Protein AF-A0AAV3IBV7-F1 (afdb_monomer)

InterPro domains:
  IPR001826 RHS protein, conserved region [PF03527] (135-170)
  IPR006530 YD repeat [TIGR01643] (139-178)
  IPR022385 Rhs repeat-associated core [TIGR03696] (161-238)
  IPR050708 Type VI secretion system VgrG/RHS [PTHR32305] (13-336)

Radius of gyration: 27.5 Å; Cα contacts (8 Å, |Δi|>4): 804; chains: 1; bounding box: 84×64×63 Å

Secondary structure (DSSP, 8-state):
---EEE-TTS-EEE-SS----EEEEETTEEEEEE-SSEEEEEEEPTTSS-EEEEEEEEHHHHHHT-PPPHHHHHHHHH-----HHHHHHHHHHHHHHHTT---HHHHHHHHHTT--HHHHHTTSPP------EEEEEEE-TTS-EEEEE-TTS-EEEEEEE-TT--EEEEEETT-----B-STT-EE-TTTSSEEETTEEEETTTTEESS--TTGGGG-S-TTBPPS-TTT---TTS---SEE-S-TTSHHHHHHTS---PPSSEEEE--EETTEEE-TTTSTTPEEPHHHHHHHHHHSTT--TT--EEEESTTTT-STT-HHHHHHHHHTS-EEEESS-EEE-TTS-EEEEEEEEEEE--SSSS-EEEEEEEEEEE--EEEE--TT--

Sequence (389 aa):
MWRRERDLTGWMSLSRKPEETWYGWDGDRLTTVQTQQTRIQTVYQPGSFTPLLRIETENGEQAKARHRSLAEVLQEDTGVTLPAELAVMLGRLERELRQGSVSEESQQWLAQCGLTAEQMAAQLEAEYIPERKLHLYHCDHRGLPLALISPEGETAWQGEYDEWGNLLGETSAQHLQQSLRLPGQQYDEESGLYYNRNRYYDPLQGRYITQDPIGLEGGWNLYQYPLNPIEHIDPLGLALDLNYYSPSDPIYKGSLNVREFPTGFTVGGHGSPTSMSDDRIKKGSDLTIKQLASDIRANPKYHEGMPVVLFSCETGKGKNSFAQKLANELDATVIAPDEIIWIWPDGNYAIMGQTARITIGGKDNGVFELVPDEKQPGDFHKFTPTGSK

Organism: NCBI:txid1051347

Mean predicted aligned error: 15.14 Å

Structure (mmCIF, N/CA/C/O backbone):
data_AF-A0AAV3IBV7-F1
#
_entry.id   AF-A0AAV3IBV7-F1
#
loop_
_atom_site.group_PDB
_atom_site.id
_atom_site.type_symbol
_atom_site.label_atom_id
_atom_site.label_alt_id
_atom_site.label_comp_id
_atom_site.label_asym_id
_atom_site.label_entity_id
_atom_site.label_seq_id
_atom_site.pdbx_PDB_ins_code
_atom_site.Cartn_x
_atom_site.Cartn_y
_atom_site.Cartn_z
_atom_site.occupancy
_atom_site.B_iso_or_equiv
_atom_site.auth_seq_id
_atom_site.auth_comp_id
_atom_site.auth_asym_id
_atom_site.auth_atom_id
_atom_site.pdbx_PDB_model_num
ATOM 1 N N . MET A 1 1 ? -11.456 -18.876 8.679 1.00 65.06 1 MET A N 1
ATOM 2 C CA . MET A 1 1 ? -10.239 -19.716 8.703 1.00 65.06 1 MET A CA 1
ATOM 3 C C . MET A 1 1 ? -10.286 -20.621 9.922 1.00 65.06 1 MET A C 1
ATOM 5 O O . MET A 1 1 ? -10.726 -20.163 10.965 1.00 65.06 1 MET A O 1
ATOM 9 N N . TRP A 1 2 ? -9.902 -21.894 9.818 1.00 71.69 2 TRP A N 1
ATOM 10 C CA . TRP A 1 2 ? -9.838 -22.798 10.978 1.00 71.69 2 TRP A CA 1
ATOM 11 C C . TRP A 1 2 ? -8.380 -22.908 11.429 1.00 71.69 2 TRP A C 1
ATOM 13 O O . TRP A 1 2 ? -7.553 -23.440 10.690 1.00 71.69 2 TRP A O 1
ATOM 23 N N . ARG A 1 3 ? -8.045 -22.377 12.609 1.00 69.00 3 ARG A N 1
ATOM 24 C CA . ARG A 1 3 ? -6.655 -22.302 13.080 1.00 69.00 3 ARG A CA 1
ATOM 25 C C . ARG A 1 3 ? -6.173 -23.672 13.548 1.00 69.00 3 ARG A C 1
ATOM 27 O O . ARG A 1 3 ? -6.948 -24.427 14.124 1.00 69.00 3 ARG A O 1
ATOM 34 N N . ARG A 1 4 ? -4.901 -24.016 13.335 1.00 69.69 4 ARG A N 1
ATOM 35 C CA . ARG A 1 4 ? -4.314 -25.205 13.973 1.00 69.69 4 ARG A CA 1
ATOM 36 C C . ARG A 1 4 ? -3.949 -24.878 15.416 1.00 69.69 4 ARG A C 1
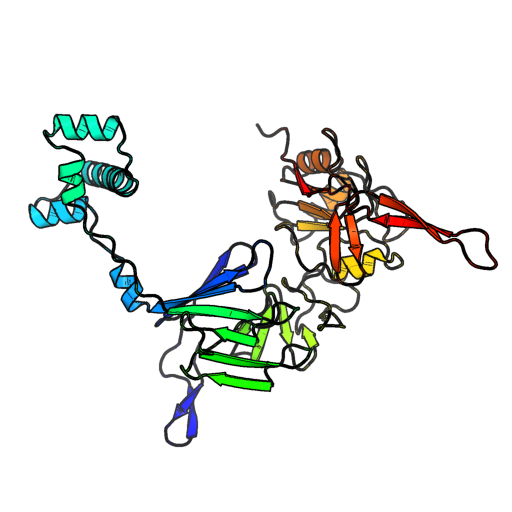ATOM 38 O O . ARG A 1 4 ? -3.072 -24.061 15.668 1.00 69.69 4 ARG A O 1
ATOM 45 N N . GLU A 1 5 ? -4.599 -25.546 16.354 1.00 72.38 5 GLU A N 1
ATOM 46 C CA . GLU A 1 5 ? -4.335 -25.442 17.783 1.00 72.38 5 GLU A CA 1
ATOM 47 C C . GLU A 1 5 ? -3.613 -26.696 18.265 1.00 72.38 5 GLU A C 1
ATOM 49 O O . GLU A 1 5 ? -3.965 -27.823 17.901 1.00 72.38 5 GLU A O 1
ATOM 54 N N . ARG A 1 6 ? -2.591 -26.496 19.097 1.00 75.81 6 ARG A N 1
ATOM 55 C CA . ARG A 1 6 ? -1.893 -27.587 19.767 1.00 75.81 6 ARG A CA 1
ATOM 56 C C . ARG A 1 6 ? -2.521 -27.775 21.142 1.00 75.81 6 ARG A C 1
ATOM 58 O O . ARG A 1 6 ? -2.524 -26.845 21.945 1.00 75.81 6 ARG A O 1
ATOM 65 N N . ASP A 1 7 ? -3.072 -28.954 21.402 1.00 73.19 7 ASP A N 1
ATOM 66 C CA . ASP A 1 7 ? -3.617 -29.260 22.719 1.00 73.19 7 ASP A CA 1
ATOM 67 C C . ASP A 1 7 ? -2.502 -29.517 23.750 1.00 73.19 7 ASP A C 1
ATOM 69 O O . ASP A 1 7 ? -1.311 -29.585 23.427 1.00 73.19 7 ASP A O 1
ATOM 73 N N . LEU A 1 8 ? -2.894 -29.684 25.015 1.00 72.81 8 LEU A N 1
ATOM 74 C CA . LEU A 1 8 ? -1.972 -29.937 26.131 1.00 72.81 8 LEU A CA 1
ATOM 75 C C . LEU A 1 8 ? -1.167 -31.242 25.984 1.00 72.81 8 LEU A C 1
ATOM 77 O O . LEU A 1 8 ? -0.208 -31.450 26.723 1.00 72.81 8 LEU A O 1
ATOM 81 N N . THR A 1 9 ? -1.542 -32.120 25.051 1.00 76.19 9 THR A N 1
ATOM 82 C CA . THR A 1 9 ? -0.836 -33.373 24.748 1.00 76.19 9 THR A CA 1
ATOM 83 C C . THR A 1 9 ? 0.123 -33.241 23.563 1.00 76.19 9 THR A C 1
ATOM 85 O O . THR A 1 9 ? 0.837 -34.188 23.238 1.00 76.19 9 THR A O 1
ATOM 88 N N . GLY A 1 10 ? 0.178 -32.064 22.933 1.00 68.44 10 GLY A N 1
ATOM 89 C CA . GLY A 1 10 ? 0.989 -31.806 21.749 1.00 68.44 10 GLY A CA 1
ATOM 90 C C . GLY A 1 10 ? 0.298 -32.169 20.432 1.00 68.44 10 GLY A C 1
ATOM 91 O O . GLY A 1 10 ? 0.897 -31.972 19.374 1.00 68.44 10 GLY A O 1
ATOM 92 N N . TRP A 1 11 ? -0.944 -32.665 20.468 1.00 76.31 11 TRP A N 1
ATOM 93 C CA . TRP A 1 11 ? -1.710 -33.002 19.271 1.00 76.31 11 TRP A CA 1
ATOM 94 C C . TRP A 1 11 ? -2.211 -31.736 18.579 1.00 76.31 11 TRP A C 1
ATOM 96 O O . TRP A 1 11 ? -2.763 -30.839 19.215 1.00 76.31 11 TRP A O 1
ATOM 106 N N . MET A 1 12 ? -2.021 -31.663 17.258 1.00 77.62 12 MET A N 1
ATOM 107 C CA . MET A 1 12 ? -2.593 -30.584 16.454 1.00 77.62 12 MET A CA 1
ATOM 108 C C . MET A 1 12 ? -4.025 -30.923 16.052 1.00 77.62 12 MET A C 1
ATOM 110 O O . MET A 1 12 ? -4.273 -31.954 15.428 1.00 77.62 12 MET A O 1
ATOM 114 N N . SER A 1 13 ? -4.949 -30.019 16.350 1.00 76.69 13 SER A N 1
ATOM 115 C CA . SER A 1 13 ? -6.342 -30.072 15.909 1.00 76.69 13 SER A CA 1
ATOM 116 C C . SER A 1 13 ? -6.741 -28.740 15.278 1.00 76.69 13 SER A C 1
ATOM 118 O O . SER A 1 13 ? -6.046 -27.741 15.443 1.00 76.69 13 SER A O 1
ATOM 120 N N . LEU A 1 14 ? -7.824 -28.720 14.503 1.00 76.38 14 LEU A N 1
ATOM 121 C CA . LEU A 1 14 ? -8.402 -27.459 14.044 1.00 76.38 14 LEU A CA 1
ATOM 122 C C . LEU A 1 14 ? -9.191 -26.814 15.190 1.00 76.38 14 LEU A C 1
ATOM 124 O O . LEU A 1 14 ? -9.801 -27.523 15.995 1.00 76.38 14 LEU A O 1
ATOM 128 N N . SER A 1 15 ? -9.192 -25.483 15.233 1.00 73.94 15 SER A N 1
ATOM 129 C CA . SER A 1 15 ? -9.950 -24.679 16.187 1.00 73.94 15 SER A CA 1
ATOM 130 C C . SER A 1 15 ? -11.418 -25.106 16.189 1.00 73.94 15 SER A C 1
ATOM 132 O O . SER A 1 15 ? -11.940 -25.650 15.221 1.00 73.94 15 SER A O 1
ATOM 134 N N . ARG A 1 16 ? -12.144 -24.887 17.286 1.00 74.44 16 ARG A N 1
ATOM 135 C CA . ARG A 1 16 ? -13.573 -25.270 17.340 1.00 74.44 16 ARG A CA 1
ATOM 136 C C . ARG A 1 16 ? -14.497 -24.299 16.612 1.00 74.44 16 ARG A C 1
ATOM 138 O O . ARG A 1 16 ? -15.650 -24.638 16.350 1.00 74.44 16 ARG A O 1
ATOM 145 N N . LYS A 1 17 ? -14.016 -23.093 16.323 1.00 77.44 17 LYS A N 1
ATOM 146 C CA . LYS A 1 17 ? -14.741 -22.052 15.598 1.00 77.44 17 LYS A CA 1
ATOM 147 C C . LYS A 1 17 ? -13.826 -21.443 14.540 1.00 77.44 17 LYS A C 1
ATOM 149 O O . LYS A 1 17 ? -12.622 -21.346 14.789 1.00 77.44 17 LYS A O 1
ATOM 154 N N . PRO A 1 18 ? -14.381 -21.015 13.396 1.00 77.75 18 PRO A N 1
ATOM 155 C CA . PRO A 1 18 ? -13.610 -20.266 12.428 1.00 77.75 18 PRO A CA 1
ATOM 156 C C . PRO A 1 18 ? -13.227 -18.900 13.010 1.00 77.75 18 PRO A C 1
ATOM 158 O O . PRO A 1 18 ? -14.056 -18.212 13.608 1.00 77.75 18 PRO A O 1
ATOM 161 N N . GLU A 1 19 ? -11.976 -18.514 12.808 1.00 77.81 19 GLU A N 1
ATOM 162 C CA . GLU A 1 19 ? -11.509 -17.142 12.957 1.00 77.81 19 GLU A CA 1
ATOM 163 C C . GLU A 1 19 ? -11.817 -16.365 11.674 1.00 77.81 19 GLU A C 1
ATOM 165 O O . GLU A 1 19 ? -11.758 -16.905 10.562 1.00 77.81 19 GLU A O 1
ATOM 170 N N . GLU A 1 20 ? -12.172 -15.097 11.836 1.00 86.00 20 GLU A N 1
ATOM 171 C CA . GLU A 1 20 ? -12.440 -14.177 10.740 1.00 86.00 20 GLU A CA 1
ATOM 172 C C . GLU A 1 20 ? -11.527 -12.965 10.891 1.00 86.00 20 GLU A C 1
ATOM 174 O O . GLU A 1 20 ? -11.435 -12.378 11.976 1.00 86.00 20 GLU A O 1
ATOM 179 N N . THR A 1 21 ? -10.860 -12.617 9.794 1.00 87.81 21 THR A N 1
ATOM 180 C CA . THR A 1 21 ? -9.945 -11.483 9.718 1.00 87.81 21 THR A CA 1
ATOM 181 C C . THR A 1 21 ? -10.368 -10.597 8.562 1.00 87.81 21 THR A C 1
ATOM 183 O O . THR A 1 21 ? -10.501 -11.051 7.427 1.00 87.81 21 THR A O 1
ATOM 186 N N . TRP A 1 22 ? -10.584 -9.326 8.867 1.00 90.25 22 TRP A N 1
ATOM 187 C CA . TRP A 1 22 ? -10.974 -8.289 7.930 1.00 90.25 22 TRP A CA 1
ATOM 188 C C . TRP A 1 22 ? -9.759 -7.443 7.573 1.00 90.25 22 TRP A C 1
ATOM 190 O O . TRP A 1 22 ? -9.003 -7.022 8.449 1.00 90.25 22 TRP A O 1
ATOM 200 N N . TYR A 1 23 ? -9.601 -7.164 6.285 1.00 90.62 23 TYR A N 1
ATOM 201 C CA . TYR A 1 23 ? -8.487 -6.393 5.747 1.00 90.62 23 TYR A CA 1
ATOM 202 C C . TYR A 1 23 ? -9.023 -5.104 5.123 1.00 90.62 23 TYR A C 1
ATOM 204 O O . TYR A 1 23 ? -9.910 -5.146 4.272 1.00 90.62 23 TYR A O 1
ATOM 212 N N . GLY A 1 24 ? -8.506 -3.959 5.562 1.00 88.62 24 GLY A N 1
ATOM 213 C CA . GLY A 1 24 ? -8.871 -2.635 5.063 1.00 88.62 24 GLY A CA 1
ATOM 214 C C . GLY A 1 24 ? -7.721 -1.998 4.294 1.00 88.62 24 GLY A C 1
ATOM 215 O O . GLY A 1 24 ? -6.581 -1.999 4.763 1.00 88.62 24 GLY A O 1
ATOM 216 N N . TRP A 1 25 ? -8.040 -1.437 3.131 1.00 81.69 25 TRP A N 1
ATOM 217 C CA . TRP A 1 25 ? -7.078 -0.877 2.185 1.00 81.69 25 TRP A CA 1
ATOM 218 C C . TRP A 1 25 ? -7.290 0.629 2.011 1.00 81.69 25 TRP A C 1
ATOM 220 O O . TRP A 1 25 ? -8.427 1.096 1.988 1.00 81.69 25 TRP A O 1
ATOM 230 N N . ASP A 1 26 ? -6.193 1.370 1.871 1.00 75.12 26 ASP A N 1
ATOM 231 C CA . ASP A 1 26 ? -6.170 2.754 1.384 1.00 75.12 26 ASP A CA 1
ATOM 232 C C . ASP A 1 26 ? -5.361 2.790 0.082 1.00 75.12 26 ASP A C 1
ATOM 234 O O . ASP A 1 26 ? -4.130 2.658 0.094 1.00 75.12 26 ASP A O 1
ATOM 238 N N . GLY A 1 27 ? -6.073 2.873 -1.044 1.00 77.19 27 GLY A N 1
ATOM 239 C CA . GLY A 1 27 ? -5.509 2.615 -2.366 1.00 77.19 27 GLY A CA 1
ATOM 240 C C . GLY A 1 27 ? -4.893 1.217 -2.433 1.00 77.19 27 GLY A C 1
ATOM 241 O O . GLY A 1 27 ? -5.589 0.206 -2.319 1.00 77.19 27 GLY A O 1
ATOM 242 N N . ASP A 1 28 ? -3.572 1.171 -2.582 1.00 76.12 28 ASP A N 1
ATOM 243 C CA . ASP A 1 28 ? -2.815 -0.072 -2.733 1.00 76.12 28 ASP A CA 1
ATOM 244 C C . ASP A 1 28 ? -2.204 -0.577 -1.417 1.00 76.12 28 ASP A C 1
ATOM 246 O O . ASP A 1 28 ? -1.613 -1.654 -1.385 1.00 76.12 28 ASP A O 1
ATOM 250 N N . ARG A 1 29 ? -2.344 0.178 -0.320 1.00 79.69 29 ARG A N 1
ATOM 251 C CA . ARG A 1 29 ? -1.722 -0.140 0.971 1.00 79.69 29 ARG A CA 1
ATOM 252 C C . ARG A 1 29 ? -2.714 -0.792 1.915 1.00 79.69 29 ARG A C 1
ATOM 254 O O . ARG A 1 29 ? -3.811 -0.277 2.134 1.00 79.69 29 ARG A O 1
ATOM 261 N N . LEU A 1 30 ? -2.293 -1.883 2.547 1.00 87.25 30 LEU A N 1
ATOM 262 C CA . LEU A 1 30 ? -3.053 -2.509 3.618 1.00 87.25 30 LEU A CA 1
ATOM 263 C C . LEU A 1 30 ? -2.907 -1.685 4.898 1.00 87.25 30 LEU A C 1
ATOM 265 O O . LEU A 1 30 ? -1.864 -1.715 5.551 1.00 87.25 30 LEU A O 1
ATOM 269 N N . THR A 1 31 ? -3.946 -0.952 5.274 1.00 92.19 31 THR A N 1
ATOM 270 C CA . THR A 1 31 ? -3.908 -0.037 6.422 1.00 92.19 31 THR A CA 1
ATOM 271 C C . THR A 1 31 ? -4.591 -0.590 7.655 1.00 92.19 31 THR A C 1
ATOM 273 O O . THR A 1 31 ? -4.328 -0.096 8.746 1.00 92.19 31 THR A O 1
ATOM 276 N N . THR A 1 32 ? -5.468 -1.585 7.518 1.00 93.94 32 THR A N 1
ATOM 277 C CA . THR A 1 32 ? -6.205 -2.160 8.647 1.00 93.94 32 THR A CA 1
ATOM 278 C C . THR A 1 32 ? -6.212 -3.681 8.577 1.00 93.94 32 THR A C 1
ATOM 280 O O . THR A 1 32 ? -6.544 -4.251 7.544 1.00 93.94 32 THR A O 1
ATOM 283 N N . VAL A 1 33 ? -5.918 -4.332 9.699 1.00 93.00 33 VAL A N 1
ATOM 284 C CA . VAL A 1 33 ? -6.166 -5.760 9.925 1.00 93.00 33 VAL A CA 1
ATOM 285 C C . VAL A 1 33 ? -7.008 -5.874 11.184 1.00 93.00 33 VAL A C 1
ATOM 287 O O . VAL A 1 33 ? -6.611 -5.386 12.239 1.00 93.00 33 VAL A O 1
ATOM 290 N N . GLN A 1 34 ? -8.183 -6.481 11.085 1.00 91.88 34 GLN A N 1
ATOM 291 C CA . GLN A 1 34 ? -9.118 -6.588 12.197 1.00 91.88 34 GLN A CA 1
ATOM 292 C C . GLN A 1 34 ? -9.539 -8.036 12.407 1.00 91.88 34 GLN A C 1
ATOM 294 O O . GLN A 1 34 ? -10.101 -8.669 11.521 1.00 91.88 34 GLN A O 1
ATOM 299 N N . THR A 1 35 ? -9.281 -8.545 13.602 1.00 89.38 35 THR A N 1
ATOM 300 C CA . THR A 1 35 ? -9.769 -9.840 14.079 1.00 89.38 35 THR A CA 1
ATOM 301 C C . THR A 1 35 ? -11.019 -9.631 14.935 1.00 89.38 35 THR A C 1
ATOM 303 O O . THR A 1 35 ? -11.495 -8.507 15.108 1.00 89.38 35 THR A O 1
ATOM 306 N N . GLN A 1 36 ? -11.547 -10.700 15.533 1.00 85.69 36 GLN A N 1
ATOM 307 C CA . GLN A 1 36 ? -12.613 -10.584 16.535 1.00 85.69 36 GLN A CA 1
ATOM 308 C C . GLN A 1 36 ? -12.160 -9.876 17.822 1.00 85.69 36 GLN A C 1
ATOM 310 O O . GLN A 1 36 ? -12.999 -9.331 18.538 1.00 85.69 36 GLN A O 1
ATOM 315 N N . GLN A 1 37 ? -10.858 -9.855 18.111 1.00 86.88 37 GLN A N 1
ATOM 316 C CA . GLN A 1 37 ? -10.307 -9.360 19.376 1.00 86.88 37 GLN A CA 1
ATOM 317 C C . GLN A 1 37 ? -9.685 -7.973 19.230 1.00 86.88 37 GLN A C 1
ATOM 319 O O . GLN A 1 37 ? -9.862 -7.117 20.093 1.00 86.88 37 GLN A O 1
ATOM 324 N N . THR A 1 38 ? -8.970 -7.740 18.133 1.00 90.75 38 THR A N 1
ATOM 325 C CA . THR A 1 38 ? -8.135 -6.554 17.957 1.00 90.75 38 THR A CA 1
ATOM 326 C C . THR A 1 38 ? -8.261 -5.976 16.560 1.00 90.75 38 THR A C 1
ATOM 328 O O . THR A 1 38 ? -8.452 -6.689 15.572 1.00 90.75 38 THR A O 1
ATOM 331 N N . ARG A 1 39 ? -8.075 -4.663 16.483 1.00 92.50 39 ARG A N 1
ATOM 332 C CA . ARG A 1 39 ? -7.871 -3.915 15.253 1.00 92.50 39 ARG A CA 1
ATOM 333 C C . ARG A 1 39 ? -6.467 -3.332 15.260 1.00 92.50 39 ARG A C 1
ATOM 335 O O . ARG A 1 39 ? -6.112 -2.558 16.146 1.00 92.50 39 ARG A O 1
ATOM 342 N N . ILE A 1 40 ? -5.690 -3.676 14.246 1.00 94.50 40 ILE A N 1
ATOM 343 C CA . ILE A 1 40 ? -4.380 -3.100 13.971 1.00 94.50 40 ILE A CA 1
ATOM 344 C C . ILE A 1 40 ? -4.538 -2.136 12.803 1.00 94.50 40 ILE A C 1
ATOM 346 O O . ILE A 1 40 ? -5.021 -2.516 11.737 1.00 94.50 40 ILE A O 1
ATOM 350 N N . GLN A 1 41 ? -4.116 -0.893 13.000 1.00 95.19 41 GLN A N 1
ATOM 351 C CA . GLN A 1 41 ? -3.967 0.094 11.946 1.00 95.19 41 GLN A CA 1
ATOM 352 C C . GLN A 1 41 ? -2.486 0.382 11.719 1.00 95.19 41 GLN A C 1
ATOM 354 O O . GLN A 1 41 ? -1.740 0.620 12.670 1.00 95.19 41 GLN A O 1
ATOM 359 N N . THR A 1 42 ? -2.075 0.394 10.458 1.00 96.06 42 THR A N 1
ATOM 360 C CA . THR A 1 42 ? -0.711 0.733 10.054 1.00 96.06 42 THR A CA 1
ATOM 361 C C . THR A 1 42 ? -0.723 2.068 9.328 1.00 96.06 42 THR A C 1
ATOM 363 O O . THR A 1 42 ? -1.422 2.241 8.329 1.00 96.06 42 THR A O 1
ATOM 366 N N . VAL A 1 43 ? 0.076 3.007 9.824 1.00 93.81 43 VAL A N 1
ATOM 367 C CA . VAL A 1 43 ? 0.398 4.259 9.141 1.00 93.81 43 VAL A CA 1
ATOM 368 C C . VAL A 1 43 ? 1.711 4.060 8.402 1.00 93.81 43 VAL A C 1
ATOM 370 O O . VAL A 1 43 ? 2.700 3.636 9.002 1.00 93.81 43 VAL A O 1
ATOM 373 N N . TYR A 1 44 ? 1.715 4.382 7.116 1.00 83.44 44 TYR A N 1
ATOM 374 C CA . TYR A 1 44 ? 2.892 4.313 6.255 1.00 83.44 44 TYR A CA 1
ATOM 375 C C . TYR A 1 44 ? 3.548 5.682 6.118 1.00 83.44 44 TYR A C 1
ATOM 377 O O . TYR A 1 44 ? 2.902 6.716 6.316 1.00 83.44 44 TYR A O 1
ATOM 385 N N . GLN A 1 45 ? 4.824 5.693 5.741 1.00 79.25 45 GLN A N 1
ATOM 386 C CA . GLN A 1 45 ? 5.469 6.919 5.284 1.00 79.25 45 GLN A CA 1
ATOM 387 C C . GLN A 1 45 ? 4.718 7.491 4.059 1.00 79.25 45 GLN A C 1
ATOM 389 O O . GLN A 1 45 ? 4.156 6.727 3.262 1.00 79.25 45 GLN A O 1
ATOM 394 N N . PRO A 1 46 ? 4.657 8.826 3.894 1.00 70.56 46 PRO A N 1
ATOM 395 C CA . PRO A 1 46 ? 4.010 9.437 2.734 1.00 70.56 46 PRO A CA 1
ATOM 396 C C . PRO A 1 46 ? 4.581 8.891 1.418 1.00 70.56 46 PRO A C 1
ATOM 398 O O . PRO A 1 46 ? 5.793 8.819 1.269 1.00 70.56 46 PRO A O 1
ATOM 401 N N . GLY A 1 47 ? 3.713 8.487 0.484 1.00 58.69 47 GLY A N 1
ATOM 402 C CA . GLY A 1 47 ? 4.120 7.955 -0.827 1.00 58.69 47 GLY A CA 1
ATOM 403 C C . GLY A 1 47 ? 4.738 6.550 -0.830 1.00 58.69 47 GLY A C 1
ATOM 404 O O . GLY A 1 47 ? 4.922 5.989 -1.902 1.00 58.69 47 GLY A O 1
ATOM 405 N N . SER A 1 48 ? 4.985 5.951 0.339 1.00 71.06 48 SER A N 1
ATOM 406 C CA . SER A 1 48 ? 5.747 4.706 0.454 1.00 71.06 48 SER A CA 1
ATOM 407 C C . SER A 1 48 ? 4.918 3.535 0.990 1.00 71.06 48 SER A C 1
ATOM 409 O O . SER A 1 48 ? 3.846 3.708 1.584 1.00 71.06 48 SER A O 1
ATOM 411 N N . PHE A 1 49 ? 5.469 2.332 0.824 1.00 82.19 49 PHE A N 1
ATOM 412 C CA . PHE A 1 49 ? 5.030 1.091 1.473 1.00 82.19 49 PHE A CA 1
ATOM 413 C C . PHE A 1 49 ? 5.811 0.781 2.757 1.00 82.19 49 PHE A C 1
ATOM 415 O O . PHE A 1 49 ? 5.534 -0.221 3.415 1.00 82.19 49 PHE A O 1
ATOM 422 N N . THR A 1 50 ? 6.747 1.648 3.154 1.00 85.69 50 THR A N 1
ATOM 423 C CA . THR A 1 50 ? 7.465 1.524 4.428 1.00 85.69 50 THR A CA 1
ATOM 424 C C . THR A 1 50 ? 6.539 1.875 5.599 1.00 85.69 50 THR A C 1
ATOM 426 O O . THR A 1 50 ? 6.060 3.017 5.680 1.00 85.69 50 THR A O 1
ATOM 429 N N . PRO A 1 51 ? 6.248 0.934 6.515 1.00 94.25 51 PRO A N 1
ATOM 430 C CA . PRO A 1 51 ? 5.395 1.209 7.661 1.00 94.25 51 PRO A CA 1
ATOM 431 C C . PRO A 1 51 ? 6.135 2.085 8.678 1.00 94.25 51 PRO A C 1
ATOM 433 O O . PRO A 1 51 ? 7.344 1.964 8.866 1.00 94.25 51 PRO A O 1
ATOM 436 N N . LEU A 1 52 ? 5.397 2.978 9.335 1.00 93.31 52 LEU A N 1
ATOM 437 C CA . LEU A 1 52 ? 5.927 3.947 10.297 1.00 93.31 52 LEU A CA 1
ATOM 438 C C . LEU A 1 52 ? 5.372 3.712 11.702 1.00 93.31 52 LEU A C 1
ATOM 440 O O . LEU A 1 52 ? 6.128 3.613 12.666 1.00 93.31 52 LEU A O 1
ATOM 444 N N . LEU A 1 53 ? 4.047 3.605 11.825 1.00 96.50 53 LEU A N 1
ATOM 445 C CA . LEU A 1 53 ? 3.368 3.477 13.114 1.00 96.50 53 LEU A CA 1
ATOM 446 C C . LEU A 1 53 ? 2.330 2.360 13.065 1.00 96.50 53 LEU A C 1
ATOM 448 O O . LEU A 1 53 ? 1.490 2.310 12.168 1.00 96.50 53 LEU A O 1
ATOM 452 N N . ARG A 1 54 ? 2.365 1.492 14.070 1.00 96.88 54 ARG A N 1
ATOM 453 C CA . ARG A 1 54 ? 1.319 0.527 14.394 1.00 96.88 54 ARG A CA 1
ATOM 454 C C . ARG A 1 54 ? 0.455 1.097 15.508 1.00 96.88 54 ARG A C 1
ATOM 456 O O . ARG A 1 54 ? 0.964 1.467 16.563 1.00 96.88 54 ARG A O 1
ATOM 463 N N . ILE A 1 55 ? -0.850 1.100 15.291 1.00 94.81 55 ILE A N 1
ATOM 464 C CA . ILE A 1 55 ? -1.858 1.458 16.282 1.00 94.81 55 ILE A CA 1
ATOM 465 C C . ILE A 1 55 ? -2.717 0.223 16.500 1.00 94.81 55 ILE A C 1
ATOM 467 O O . ILE A 1 55 ? -3.398 -0.230 15.588 1.00 94.81 55 ILE A O 1
ATOM 471 N N . GLU A 1 56 ? -2.684 -0.329 17.699 1.00 93.56 56 GLU A N 1
ATOM 472 C CA . GLU A 1 56 ? -3.495 -1.479 18.068 1.00 93.56 56 GLU A CA 1
ATOM 473 C C . GLU A 1 56 ? -4.584 -1.045 19.044 1.00 93.56 56 GLU A C 1
ATOM 475 O O . GLU A 1 56 ? -4.329 -0.327 20.009 1.00 93.56 56 GLU A O 1
ATOM 480 N N . THR A 1 57 ? -5.819 -1.440 18.761 1.00 91.12 57 THR A N 1
ATOM 481 C CA . THR A 1 57 ? -7.000 -1.151 19.579 1.00 91.12 57 THR A CA 1
ATOM 482 C C . THR A 1 57 ? -7.724 -2.460 19.844 1.00 91.12 57 THR A C 1
ATOM 484 O O . THR A 1 57 ? -7.994 -3.219 18.913 1.00 91.12 57 THR A O 1
ATOM 487 N N . GLU A 1 58 ? -8.044 -2.741 21.102 1.00 90.25 58 GLU A N 1
ATOM 488 C CA . GLU A 1 58 ? -8.914 -3.867 21.431 1.00 90.25 58 GLU A CA 1
ATOM 489 C C . GLU A 1 58 ? -10.346 -3.549 20.982 1.00 90.25 58 GLU A C 1
ATOM 491 O O . GLU A 1 58 ? -10.843 -2.440 21.190 1.00 90.25 58 GLU A O 1
ATOM 496 N N . ASN A 1 59 ? -11.042 -4.510 20.374 1.00 81.69 59 ASN A N 1
ATOM 497 C CA . ASN A 1 59 ? -12.389 -4.272 19.850 1.00 81.69 59 ASN A CA 1
ATOM 498 C C . ASN A 1 59 ? -13.386 -3.894 20.961 1.00 81.69 59 ASN A C 1
ATOM 500 O O . ASN A 1 59 ? -14.311 -3.119 20.717 1.00 81.69 59 ASN A O 1
ATOM 504 N N . GLY A 1 60 ? -13.185 -4.399 22.186 1.00 80.69 60 GLY A N 1
ATOM 505 C CA . GLY A 1 60 ? -13.959 -3.995 23.363 1.00 80.69 60 GLY A CA 1
ATOM 506 C C . GLY A 1 60 ? -13.777 -2.515 23.715 1.00 80.69 60 GLY A C 1
ATOM 507 O O . GLY A 1 60 ? -14.759 -1.832 23.993 1.00 80.69 60 GLY A O 1
ATOM 508 N N . GLU A 1 61 ? -12.550 -1.993 23.622 1.00 82.62 61 GLU A N 1
ATOM 509 C CA . GLU A 1 61 ? -12.263 -0.562 23.804 1.00 82.62 61 GLU A CA 1
ATOM 510 C C . GLU A 1 61 ? -12.833 0.281 22.665 1.00 82.62 61 GLU A C 1
ATOM 512 O O . GLU A 1 61 ? -13.398 1.350 22.893 1.00 82.62 61 GLU A O 1
ATOM 517 N N . GLN A 1 62 ? -12.767 -0.220 21.430 1.00 73.25 62 GLN A N 1
ATOM 518 C CA . GLN A 1 62 ? -13.396 0.448 20.294 1.00 73.25 62 GLN A CA 1
ATOM 519 C C . GLN A 1 62 ? -14.919 0.558 20.470 1.00 73.25 62 GLN A C 1
ATOM 521 O O . GLN A 1 62 ? -15.499 1.584 20.120 1.00 73.25 62 GLN A O 1
ATOM 526 N N . ALA A 1 63 ? -15.575 -0.460 21.037 1.00 74.12 63 ALA A N 1
ATOM 527 C CA . ALA A 1 63 ? -17.015 -0.435 21.287 1.00 74.12 63 ALA A CA 1
ATOM 528 C C . ALA A 1 63 ? -17.426 0.646 22.303 1.00 74.12 63 ALA A C 1
ATOM 530 O O . ALA A 1 63 ? -18.517 1.204 22.181 1.00 74.12 63 ALA A O 1
ATOM 531 N N . LYS A 1 64 ? -16.547 0.996 23.253 1.00 77.06 64 LYS A N 1
ATOM 532 C CA . LYS A 1 64 ? -16.778 2.096 24.207 1.00 77.06 64 LYS A CA 1
ATOM 533 C C . LYS A 1 64 ? -16.738 3.482 23.560 1.00 77.06 64 LYS A C 1
ATOM 535 O O . LYS A 1 64 ? -17.244 4.425 24.151 1.00 77.06 64 LYS A O 1
ATOM 540 N N . ALA A 1 65 ? -16.169 3.621 22.357 1.00 69.50 65 ALA A N 1
ATOM 541 C CA . ALA A 1 65 ? -16.186 4.889 21.615 1.00 69.50 65 ALA A CA 1
ATOM 542 C C . ALA A 1 65 ? -17.606 5.317 21.210 1.00 69.50 65 ALA A C 1
ATOM 544 O O . ALA A 1 65 ? -17.844 6.484 20.889 1.00 69.50 65 ALA A O 1
ATOM 545 N N . ARG A 1 66 ? -18.551 4.366 21.181 1.00 71.12 66 ARG A N 1
ATOM 546 C CA . ARG A 1 66 ? -19.951 4.658 20.898 1.00 71.12 66 ARG A CA 1
ATOM 547 C C . ARG A 1 66 ? -20.549 5.420 22.080 1.00 71.12 66 ARG A C 1
ATOM 549 O O . ARG A 1 66 ? -20.753 4.852 23.146 1.00 71.12 66 ARG A O 1
ATOM 556 N N . HIS A 1 67 ? -20.868 6.683 21.843 1.00 77.19 67 HIS A N 1
ATOM 557 C CA . HI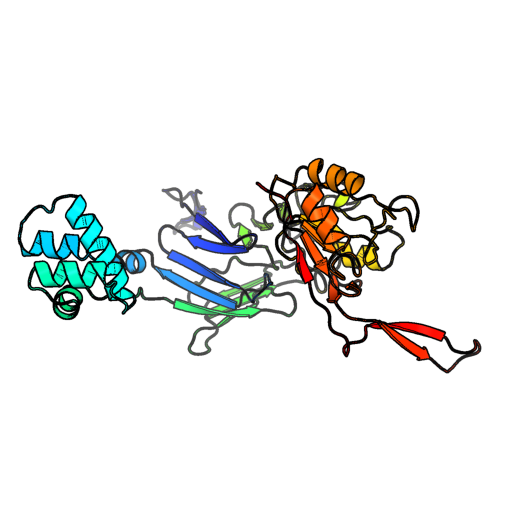S A 1 67 ? -21.659 7.523 22.734 1.00 77.19 67 HIS A CA 1
ATOM 558 C C . HIS A 1 67 ? -23.091 7.643 22.205 1.00 77.19 67 HIS A C 1
ATOM 560 O O . HIS A 1 67 ? -23.350 7.365 21.027 1.00 77.19 67 HIS A O 1
ATOM 566 N N . ARG A 1 68 ? -24.018 8.035 23.080 1.00 86.56 68 ARG A N 1
ATOM 567 C CA . ARG A 1 68 ? -25.377 8.406 22.678 1.00 86.56 68 ARG A CA 1
ATOM 568 C C . ARG A 1 68 ? -25.307 9.737 21.934 1.00 86.56 68 ARG A C 1
ATOM 570 O O . ARG A 1 68 ? -24.645 10.674 22.378 1.00 86.56 68 ARG A O 1
ATOM 577 N N . SER A 1 69 ? -25.983 9.817 20.796 1.00 90.19 69 SER A N 1
ATOM 578 C CA . SER A 1 69 ? -26.187 11.077 20.080 1.00 90.19 69 SER A CA 1
ATOM 579 C C . SER A 1 69 ? -26.985 12.061 20.934 1.00 90.19 69 SER A C 1
ATOM 581 O O . SER A 1 69 ? -27.750 11.666 21.816 1.00 90.19 69 SER A O 1
ATOM 583 N N . LEU A 1 70 ? -26.882 13.353 20.630 1.00 90.94 70 LEU A N 1
ATOM 584 C CA . LEU A 1 70 ? -27.637 14.409 21.308 1.00 90.94 70 LEU A CA 1
ATOM 585 C C . LEU A 1 70 ? -29.150 14.131 21.295 1.00 90.94 70 LEU A C 1
ATOM 587 O O . LEU A 1 70 ? -29.845 14.402 22.270 1.00 90.94 70 LEU A O 1
ATOM 591 N N . ALA A 1 71 ? -29.661 13.561 20.202 1.00 92.44 71 ALA A N 1
ATOM 592 C CA . ALA A 1 71 ? -31.058 13.152 20.098 1.00 92.44 71 ALA A CA 1
ATOM 593 C C . ALA A 1 71 ? -31.404 12.000 21.056 1.00 92.44 71 ALA A C 1
ATOM 595 O O . ALA A 1 71 ? -32.434 12.064 21.723 1.00 92.44 71 ALA A O 1
ATOM 596 N N . GLU A 1 72 ? -30.550 10.978 21.147 1.00 91.69 72 GLU A N 1
ATOM 597 C CA . GLU A 1 72 ? -30.739 9.842 22.058 1.00 91.69 72 GLU A CA 1
ATOM 598 C C . GLU A 1 72 ? -30.676 10.285 23.526 1.00 91.69 72 GLU A C 1
ATOM 600 O O . GLU A 1 72 ? -31.551 9.906 24.301 1.00 91.69 72 GLU A O 1
ATOM 605 N N . VAL A 1 73 ? -29.715 11.146 23.890 1.00 91.81 73 VAL A N 1
ATOM 606 C CA . VAL A 1 73 ? -29.610 11.717 25.246 1.00 91.81 73 VAL A CA 1
ATOM 607 C C . VAL A 1 73 ? -30.904 12.440 25.620 1.00 91.81 73 VAL A C 1
ATOM 609 O O . VAL A 1 73 ? -31.515 12.138 26.642 1.00 91.81 73 VAL A O 1
ATOM 612 N N . LEU A 1 74 ? -31.380 13.345 24.760 1.00 90.69 74 LEU A N 1
ATOM 613 C CA . LEU A 1 74 ? -32.595 14.116 25.030 1.00 90.69 74 LEU A CA 1
ATOM 614 C C . LEU A 1 74 ? -33.849 13.237 25.073 1.00 90.69 74 LEU A C 1
ATOM 616 O O . LEU A 1 74 ? -34.736 13.477 25.890 1.00 90.69 74 LEU A O 1
ATOM 620 N N . GLN A 1 75 ? -33.945 12.223 24.214 1.00 92.56 75 GLN A N 1
ATOM 621 C CA . GLN A 1 75 ? -35.067 11.285 24.194 1.00 92.56 75 GLN A CA 1
ATOM 622 C C . GLN A 1 75 ? -35.125 10.429 25.466 1.00 92.56 75 GLN A C 1
ATOM 624 O O . GLN A 1 75 ? -36.212 10.229 26.011 1.00 92.56 75 GLN A O 1
ATOM 629 N N . GLU A 1 76 ? -33.984 9.946 25.956 1.00 89.38 76 GLU A N 1
ATOM 630 C CA . GLU A 1 76 ? -33.911 9.137 27.176 1.00 89.38 76 GLU A CA 1
ATOM 631 C C . GLU A 1 76 ? -34.152 9.972 28.439 1.00 89.38 76 GLU A C 1
ATOM 633 O O . GLU A 1 76 ? -34.971 9.580 29.272 1.00 89.38 76 GLU A O 1
ATOM 638 N N . ASP A 1 77 ? -33.525 11.146 28.552 1.00 90.00 77 ASP A N 1
ATOM 639 C CA . ASP A 1 77 ? -33.644 12.004 29.739 1.00 90.00 77 ASP A CA 1
ATOM 640 C C . ASP A 1 77 ? -35.050 12.602 29.892 1.00 90.00 77 ASP A C 1
ATOM 642 O O . ASP A 1 77 ? -35.536 12.803 31.008 1.00 90.00 77 ASP A O 1
ATOM 646 N N . THR A 1 78 ? -35.732 12.876 28.775 1.00 86.69 78 THR A N 1
ATOM 647 C CA . THR A 1 78 ? -37.105 13.407 28.792 1.00 86.69 78 THR A CA 1
ATOM 648 C C . THR A 1 78 ? -38.180 12.321 28.732 1.00 86.69 78 THR A C 1
ATOM 650 O O . THR A 1 78 ? -39.340 12.594 29.045 1.00 86.69 78 THR A O 1
ATOM 653 N N . GLY A 1 79 ? -37.829 11.100 28.313 1.00 88.56 79 GLY A N 1
ATOM 654 C CA . GLY A 1 79 ? -38.773 10.013 28.041 1.00 88.56 79 GLY A CA 1
ATOM 655 C C . GLY A 1 79 ? -39.688 10.252 26.829 1.00 88.56 79 GLY A C 1
ATOM 656 O O . GLY A 1 79 ? -40.676 9.534 26.657 1.00 88.56 79 GLY A O 1
ATOM 657 N N . VAL A 1 80 ? -39.406 11.261 25.995 1.00 91.00 80 VAL A N 1
ATOM 658 C CA . VAL A 1 80 ? -40.241 11.656 24.849 1.00 91.00 80 VAL A CA 1
ATOM 659 C C . VAL A 1 80 ? -39.673 11.105 23.549 1.00 91.00 80 VAL A C 1
ATOM 661 O O . VAL A 1 80 ? -38.511 11.316 23.225 1.00 91.00 80 VAL A O 1
ATOM 664 N N . THR A 1 81 ? -40.521 10.465 22.738 1.00 92.56 81 THR A N 1
ATOM 665 C CA . THR A 1 81 ? -40.113 10.023 21.397 1.00 92.56 81 THR A CA 1
ATOM 666 C C . THR A 1 81 ? -40.018 11.199 20.431 1.00 92.56 81 THR A C 1
ATOM 668 O O . THR A 1 81 ? -41.026 11.838 20.129 1.00 92.56 81 THR A O 1
ATOM 671 N N . LEU A 1 82 ? -38.807 11.474 19.939 1.00 91.06 82 LEU A N 1
ATOM 672 C CA . LEU A 1 82 ? -38.552 12.575 19.013 1.00 91.06 82 LEU A CA 1
ATOM 673 C C . LEU A 1 82 ? -39.018 12.219 17.587 1.00 91.06 82 LEU A C 1
ATOM 675 O O . LEU A 1 82 ? -38.741 11.116 17.109 1.00 91.06 82 LEU A O 1
ATOM 679 N N . PRO A 1 83 ? -39.687 13.140 16.867 1.00 95.00 83 PRO A N 1
ATOM 680 C CA . PRO A 1 83 ? -39.944 12.986 15.437 1.00 95.00 83 PRO A CA 1
ATOM 681 C C . PRO A 1 83 ? -38.642 12.870 14.631 1.00 95.00 83 PRO A C 1
ATOM 683 O O . PRO A 1 83 ? -37.637 13.494 14.972 1.00 95.00 83 PRO A O 1
ATOM 686 N N . ALA A 1 84 ? -38.678 12.134 13.515 1.00 90.69 84 ALA A N 1
ATOM 687 C CA . ALA A 1 84 ? -37.500 11.887 12.675 1.00 90.69 84 ALA A CA 1
ATOM 688 C C . ALA A 1 84 ? -36.817 13.180 12.192 1.00 90.69 84 ALA A C 1
ATOM 690 O O . ALA A 1 84 ? -35.593 13.277 12.200 1.00 90.69 84 ALA A O 1
ATOM 691 N N . GLU A 1 85 ? -37.602 14.191 11.824 1.00 92.50 85 GLU A N 1
ATOM 692 C CA . GLU A 1 85 ? -37.099 15.495 11.375 1.00 92.50 85 GLU A CA 1
ATOM 693 C C . GLU A 1 85 ? -36.287 16.199 12.472 1.00 92.50 85 GLU A C 1
ATOM 695 O O . GLU A 1 85 ? -35.193 16.701 12.217 1.00 92.50 85 GLU A O 1
ATOM 700 N N . LEU A 1 86 ? -36.773 16.156 13.716 1.00 92.12 86 LEU A N 1
ATOM 701 C CA . LEU A 1 86 ? -36.096 16.751 14.865 1.00 92.12 86 LEU A CA 1
ATOM 702 C C . LEU A 1 86 ? -34.807 15.996 15.219 1.00 92.12 86 LEU A C 1
ATOM 704 O O . LEU A 1 86 ? -33.792 16.624 15.514 1.00 92.12 86 LEU A O 1
ATOM 708 N N . ALA A 1 87 ? -34.814 14.663 15.130 1.00 91.81 87 ALA A N 1
ATOM 709 C CA . ALA A 1 87 ? -33.614 13.851 15.334 1.00 91.81 87 ALA A CA 1
ATOM 710 C C . ALA A 1 87 ? -32.518 14.175 14.300 1.00 91.81 87 ALA A C 1
ATOM 712 O O . ALA A 1 87 ? -31.346 14.290 14.655 1.00 91.81 87 ALA A O 1
ATOM 713 N N . VAL A 1 88 ? -32.891 14.404 13.034 1.00 92.44 88 VAL A N 1
ATOM 714 C CA . VAL A 1 88 ? -31.950 14.825 11.982 1.00 92.44 88 VAL A CA 1
ATOM 715 C C . VAL A 1 88 ? -31.373 16.213 12.271 1.00 92.44 88 VAL A C 1
ATOM 717 O O . VAL A 1 88 ? -30.163 16.410 12.138 1.00 92.44 88 VAL A O 1
ATOM 720 N N . MET A 1 89 ? -32.204 17.168 12.698 1.00 94.31 89 MET A N 1
ATOM 721 C CA . MET A 1 89 ? -31.743 18.511 13.072 1.00 94.31 89 MET A CA 1
ATOM 722 C C . MET A 1 89 ? -30.776 18.473 14.259 1.00 94.31 89 MET A C 1
ATOM 724 O O . MET A 1 89 ? -29.723 19.109 14.207 1.00 94.31 89 MET A O 1
ATOM 728 N N . LEU A 1 90 ? -31.083 17.681 15.290 1.00 94.62 90 LEU A N 1
ATOM 729 C CA . LEU A 1 90 ? -30.198 17.471 16.438 1.00 94.62 90 LEU A CA 1
ATOM 730 C C . LEU A 1 90 ? -28.887 16.786 16.034 1.00 94.62 90 LEU A C 1
ATOM 732 O O . LEU A 1 90 ? -27.833 17.196 16.503 1.00 94.62 90 LEU A O 1
ATOM 736 N N . GLY A 1 91 ? -28.918 15.825 15.106 1.00 92.69 91 GLY A N 1
ATOM 737 C CA . GLY A 1 91 ? -27.706 15.203 14.560 1.00 92.69 91 GLY A CA 1
ATOM 738 C C . GLY A 1 91 ? -26.847 16.154 13.711 1.00 92.69 91 GLY A C 1
ATOM 739 O O . GLY A 1 91 ? -25.622 16.024 13.661 1.00 92.69 91 GLY A O 1
ATOM 740 N N . ARG A 1 92 ? -27.450 17.147 13.042 1.00 95.62 92 ARG A N 1
ATOM 741 C CA . ARG A 1 92 ? -26.699 18.252 12.419 1.00 95.62 92 ARG A CA 1
ATOM 742 C C . ARG A 1 92 ? -26.076 19.151 13.485 1.00 95.62 92 ARG A C 1
ATOM 744 O O . ARG A 1 92 ? -24.873 19.390 13.417 1.00 95.62 92 ARG A O 1
ATOM 751 N N . LEU A 1 93 ? -26.872 19.602 14.455 1.00 96.06 93 LEU A N 1
ATOM 752 C CA . LEU A 1 93 ? -26.412 20.475 15.532 1.00 96.06 93 LEU A CA 1
ATOM 753 C C . LEU A 1 93 ? -25.272 19.829 16.332 1.00 96.06 93 LEU A C 1
ATOM 755 O O . LEU A 1 93 ? -24.281 20.489 16.611 1.00 96.06 93 LEU A O 1
ATOM 759 N N . GLU A 1 94 ? -25.366 18.541 16.655 1.00 94.56 94 GLU A N 1
ATOM 760 C CA . GLU A 1 94 ? -24.301 17.813 17.347 1.00 94.56 94 GLU A CA 1
ATOM 761 C C . GLU A 1 94 ? -22.967 17.885 16.591 1.00 94.56 94 GLU A C 1
ATOM 763 O O . GLU A 1 94 ? -21.936 18.190 17.192 1.00 94.56 94 GLU A O 1
ATOM 768 N N . ARG A 1 95 ? -22.970 17.661 15.269 1.00 92.75 95 ARG A N 1
ATOM 769 C CA . ARG A 1 95 ? -21.747 17.758 14.453 1.00 92.75 95 ARG A CA 1
ATOM 770 C C . ARG A 1 95 ? -21.154 19.163 14.481 1.00 92.75 95 ARG A C 1
ATOM 772 O O . ARG A 1 95 ? -19.944 19.306 14.626 1.00 92.75 95 ARG A O 1
ATOM 779 N N . GLU A 1 96 ? -22.000 20.177 14.357 1.00 95.25 96 GLU A N 1
ATOM 780 C CA . GLU A 1 96 ? -21.604 21.586 14.413 1.00 95.25 96 GLU A CA 1
ATOM 781 C C . GLU A 1 96 ? -20.992 21.958 15.776 1.00 95.25 96 GLU A C 1
ATOM 783 O O . GLU A 1 96 ? -19.924 22.572 15.844 1.00 95.25 96 GLU A O 1
ATOM 788 N N . LEU A 1 97 ? -21.619 21.515 16.870 1.00 94.00 97 LEU A N 1
ATOM 789 C CA . LEU A 1 97 ? -21.125 21.726 18.230 1.00 94.00 97 LEU A CA 1
ATOM 790 C C . LEU A 1 97 ? -19.775 21.032 18.459 1.00 94.00 97 LEU A C 1
ATOM 792 O O . LEU A 1 97 ? -18.856 21.662 18.980 1.00 94.00 97 LEU A O 1
ATOM 796 N N . ARG A 1 98 ? -19.612 19.774 18.021 1.00 89.56 98 ARG A N 1
ATOM 797 C CA . ARG A 1 98 ? -18.337 19.035 18.136 1.00 89.56 98 ARG A CA 1
ATOM 798 C C . ARG A 1 98 ? -17.208 19.670 17.320 1.00 89.56 98 ARG A C 1
ATOM 800 O O . ARG A 1 98 ? -16.051 19.600 17.721 1.00 89.56 98 ARG A O 1
ATOM 807 N N . GLN A 1 99 ? -17.530 20.316 16.200 1.00 92.00 99 GLN A N 1
ATOM 808 C CA . GLN A 1 99 ? -16.567 21.060 15.378 1.00 92.00 99 GLN A CA 1
ATOM 809 C C . GLN A 1 99 ? -16.245 22.457 15.934 1.00 92.00 99 GLN A C 1
ATOM 811 O O . GLN A 1 99 ? -15.360 23.132 15.410 1.00 92.00 99 GLN A O 1
ATOM 816 N N . GLY A 1 100 ? -16.955 22.907 16.974 1.00 92.31 100 GLY A N 1
ATOM 817 C CA . GLY A 1 100 ? -16.804 24.248 17.535 1.00 92.31 100 GLY A CA 1
ATOM 818 C C . GLY A 1 100 ? -17.320 25.361 16.617 1.00 92.31 100 GLY A C 1
ATOM 819 O O . GLY A 1 100 ? -16.925 26.514 16.780 1.00 92.31 100 GLY A O 1
ATOM 820 N N . SER A 1 101 ? -18.181 25.041 15.644 1.00 94.19 101 SER A N 1
ATOM 821 C CA . SER A 1 101 ? -18.719 26.002 14.678 1.00 94.19 101 SER A CA 1
ATOM 822 C C . SER A 1 101 ? -20.196 25.718 14.399 1.00 94.19 101 SER A C 1
ATOM 824 O O . SER A 1 101 ? -20.535 24.780 13.682 1.00 94.19 101 SER A O 1
ATOM 826 N N . VAL A 1 102 ? -21.079 26.535 14.986 1.00 95.69 102 VAL A N 1
ATOM 827 C CA . VAL A 1 102 ? -22.542 26.412 14.853 1.00 95.69 102 VAL A CA 1
ATOM 828 C C . VAL A 1 102 ? -23.060 27.336 13.764 1.00 95.69 102 VAL A C 1
ATOM 830 O O . VAL A 1 102 ? -22.768 28.533 13.788 1.00 95.69 102 VAL A O 1
ATOM 833 N N . SER A 1 103 ? -23.839 26.787 12.830 1.00 96.56 103 SER A N 1
ATOM 834 C CA . SER A 1 103 ? -24.375 27.542 11.696 1.00 96.56 103 SER A CA 1
ATOM 835 C C . SER A 1 103 ? -25.413 28.580 12.137 1.00 96.56 103 SER A C 1
ATOM 837 O O . SER A 1 103 ? -26.091 28.408 13.151 1.00 96.56 103 SER A O 1
ATOM 839 N N . GLU A 1 104 ? -25.582 29.657 11.361 1.00 96.19 104 GLU A N 1
ATOM 840 C CA . GLU A 1 104 ? -26.612 30.674 11.637 1.00 96.19 104 GLU A CA 1
ATOM 841 C C . GLU A 1 104 ? -28.021 30.068 11.685 1.00 96.19 104 GLU A C 1
ATOM 843 O O . GLU A 1 104 ? -28.838 30.465 12.512 1.00 96.19 104 GLU A O 1
ATOM 848 N N . GLU A 1 105 ? -28.293 29.073 10.836 1.00 95.69 105 GLU A N 1
ATOM 849 C CA . GLU A 1 105 ? -29.563 28.346 10.819 1.00 95.69 105 GLU A CA 1
ATOM 850 C C . GLU A 1 105 ? -29.808 27.631 12.155 1.00 95.69 105 GLU A C 1
ATOM 852 O O . GLU A 1 105 ? -30.861 27.801 12.773 1.00 95.69 105 GLU A O 1
ATOM 857 N N . SER A 1 106 ? -28.818 26.875 12.639 1.00 95.38 106 SER A N 1
ATOM 858 C CA . SER A 1 106 ? -28.890 26.195 13.933 1.00 95.38 106 SER A CA 1
ATOM 859 C C . SER A 1 106 ? -28.989 27.185 15.097 1.00 95.38 106 SER A C 1
ATOM 861 O O . SER A 1 106 ? -29.759 26.950 16.025 1.00 95.38 106 SER A O 1
ATOM 863 N N . GLN A 1 107 ? -28.276 28.317 15.048 1.00 95.56 107 GLN A N 1
ATOM 864 C CA . GLN A 1 107 ? -28.372 29.362 16.075 1.00 95.56 107 GLN A CA 1
ATOM 865 C C . GLN A 1 107 ? -29.766 29.998 16.128 1.00 95.56 107 GLN A C 1
ATOM 867 O O . GLN A 1 107 ? -30.327 30.162 17.211 1.00 95.56 107 GLN A O 1
ATOM 872 N N . GLN A 1 108 ? -30.348 30.337 14.974 1.00 95.94 108 GLN A N 1
ATOM 873 C CA . GLN A 1 108 ? -31.699 30.898 14.902 1.00 95.94 108 GLN A CA 1
ATOM 874 C C . GLN A 1 108 ? -32.746 29.903 15.395 1.00 95.94 108 GLN A C 1
ATOM 876 O O . GLN A 1 108 ? -33.655 30.283 16.132 1.00 95.94 108 GLN A O 1
ATOM 881 N N . TRP A 1 109 ? -32.612 28.634 15.015 1.00 95.25 109 TRP A N 1
ATOM 882 C CA . TRP A 1 109 ? -33.496 27.574 15.481 1.00 95.25 109 TRP A CA 1
ATOM 883 C C . TRP A 1 109 ? -33.428 27.401 17.005 1.00 95.25 109 TRP A C 1
ATOM 885 O O . TRP A 1 109 ? -34.465 27.419 17.667 1.00 95.25 109 TRP A O 1
ATOM 895 N N . LEU A 1 110 ? -32.223 27.341 17.584 1.00 95.94 110 LEU A N 1
ATOM 896 C CA . LEU A 1 110 ? -32.047 27.287 19.038 1.00 95.94 110 LEU A CA 1
ATOM 897 C C . LEU A 1 110 ? -32.666 28.501 19.737 1.00 95.94 110 LEU A C 1
ATOM 899 O O . LEU A 1 110 ? -33.386 28.336 20.722 1.00 95.94 110 LEU A O 1
ATOM 903 N N . ALA A 1 111 ? -32.475 29.704 19.187 1.00 94.69 111 ALA A N 1
ATOM 904 C CA . ALA A 1 111 ? -33.063 30.926 19.727 1.00 94.69 111 ALA A CA 1
ATOM 905 C C . ALA A 1 111 ? -34.602 30.901 19.707 1.00 94.69 111 ALA A C 1
ATOM 907 O O . ALA A 1 111 ? -35.229 31.330 20.675 1.00 94.69 111 ALA A O 1
ATOM 908 N N . GLN A 1 112 ? -35.223 30.356 18.652 1.00 94.62 112 GLN A N 1
ATOM 909 C CA . GLN A 1 112 ? -36.680 30.157 18.592 1.00 94.62 112 GLN A CA 1
ATOM 910 C C . GLN A 1 112 ? -37.175 29.182 19.668 1.00 94.62 112 GLN A C 1
ATOM 912 O O . GLN A 1 112 ? -38.274 29.352 20.194 1.00 94.62 112 GLN A O 1
ATOM 917 N N . CYS A 1 113 ? -36.356 28.190 20.022 1.00 91.75 113 CYS A N 1
ATOM 918 C CA . CYS A 1 113 ? -36.623 27.255 21.112 1.00 91.75 113 CYS A CA 1
ATOM 919 C C . CYS A 1 113 ? -36.251 27.803 22.504 1.00 91.75 113 CYS A C 1
ATOM 921 O O . CYS A 1 113 ? -36.516 27.133 23.500 1.00 91.75 113 CYS A O 1
ATOM 923 N N . GLY A 1 114 ? -35.654 28.998 22.598 1.00 94.12 114 GLY A N 1
ATOM 924 C CA . GLY A 1 114 ? -35.188 29.581 23.861 1.00 94.12 114 GLY A CA 1
ATOM 925 C C . GLY A 1 114 ? -33.939 28.909 24.443 1.00 94.12 114 GLY A C 1
ATOM 926 O O . GLY A 1 114 ? -33.727 28.967 25.652 1.00 94.12 114 GLY A O 1
ATOM 927 N N . LEU A 1 115 ? -33.133 28.263 23.599 1.00 94.56 115 LEU A N 1
ATOM 928 C CA . LEU A 1 115 ? -31.914 27.542 23.964 1.00 94.56 115 LEU A CA 1
ATOM 929 C C . LEU A 1 115 ? -30.676 28.238 23.386 1.00 94.56 115 LEU A C 1
ATOM 931 O O . LEU A 1 115 ? -30.760 28.959 22.391 1.00 94.56 115 LEU A O 1
ATOM 935 N N . THR A 1 116 ? -29.510 27.992 23.984 1.00 95.06 116 THR A N 1
ATOM 936 C CA . THR A 1 116 ? -28.211 28.411 23.431 1.00 95.06 116 THR A CA 1
ATOM 937 C C . THR A 1 116 ? -27.369 27.218 22.990 1.00 95.06 116 THR A C 1
ATOM 939 O O . THR A 1 116 ? -27.572 26.086 23.438 1.00 95.06 116 THR A O 1
ATOM 942 N N . ALA A 1 117 ? -26.393 27.468 22.114 1.00 93.81 117 ALA A N 1
ATOM 943 C CA . ALA A 1 117 ? -25.447 26.446 21.674 1.00 93.81 117 ALA A CA 1
ATOM 944 C C . ALA A 1 117 ? -24.660 25.860 22.854 1.00 93.81 117 ALA A C 1
ATOM 946 O O . ALA A 1 117 ? -24.451 24.655 22.909 1.00 93.81 117 ALA A O 1
ATOM 947 N N . GLU A 1 118 ? -24.287 26.685 23.833 1.00 93.38 118 GLU A N 1
ATOM 948 C CA . GLU A 1 118 ? -23.567 26.263 25.037 1.00 93.38 118 GLU A CA 1
ATOM 949 C C . GLU A 1 118 ? -24.417 25.340 25.915 1.00 93.38 118 GLU A C 1
ATOM 951 O O . GLU A 1 118 ? -23.911 24.347 26.436 1.00 93.38 118 GLU A O 1
ATOM 956 N N . GLN A 1 119 ? -25.716 25.628 26.057 1.00 92.81 119 GLN A N 1
ATOM 957 C CA . GLN A 1 119 ? -26.638 24.765 26.801 1.00 92.81 119 GLN A CA 1
ATOM 958 C C . GLN A 1 119 ? -26.779 23.393 26.139 1.00 92.81 119 GLN A C 1
ATOM 960 O O . GLN A 1 119 ? -26.785 22.382 26.839 1.00 92.81 119 GLN A O 1
ATOM 965 N N . MET A 1 120 ? -26.850 23.357 24.805 1.00 93.75 120 MET A N 1
ATOM 966 C CA . MET A 1 120 ? -26.910 22.107 24.043 1.00 93.75 120 MET A CA 1
ATOM 967 C C . MET A 1 120 ? -25.572 21.366 24.048 1.00 93.75 120 MET A C 1
ATOM 969 O O . MET A 1 120 ? -25.556 20.148 24.192 1.00 93.75 120 MET A O 1
ATOM 973 N N . ALA A 1 121 ? -24.448 22.082 23.968 1.00 91.94 121 ALA A N 1
ATOM 974 C CA . ALA A 1 121 ? -23.113 21.505 24.099 1.00 91.94 121 ALA A CA 1
ATOM 975 C C . ALA A 1 121 ? -22.925 20.825 25.459 1.00 91.94 121 ALA A C 1
ATOM 977 O O . ALA A 1 121 ? -22.304 19.771 25.533 1.00 91.94 121 ALA A O 1
ATOM 978 N N . ALA A 1 122 ? -23.501 21.389 26.525 1.00 91.19 122 ALA A N 1
ATOM 979 C CA . ALA A 1 122 ? -23.460 20.797 27.858 1.00 91.19 122 ALA A CA 1
ATOM 980 C C . ALA A 1 122 ? -24.250 19.478 27.977 1.00 91.19 122 ALA A C 1
ATOM 982 O O . ALA A 1 122 ? -24.036 18.748 28.940 1.00 91.19 122 ALA A O 1
ATOM 983 N N . GLN A 1 123 ? -25.143 19.173 27.026 1.00 90.94 123 GLN A N 1
ATOM 984 C CA . GLN A 1 123 ? -25.847 17.884 26.953 1.00 90.94 123 GLN A CA 1
ATOM 985 C C . GLN A 1 123 ? -25.066 16.826 26.162 1.00 90.94 123 GLN A C 1
ATOM 987 O O . GLN A 1 123 ? -25.460 15.662 26.148 1.00 90.94 123 GLN A O 1
ATOM 992 N N . LEU A 1 124 ? -23.985 17.204 25.469 1.00 89.12 124 LEU A N 1
ATOM 993 C CA . LEU A 1 124 ? -23.185 16.245 24.717 1.00 89.12 124 LEU A CA 1
ATOM 994 C C . LEU A 1 124 ? -22.415 15.339 25.672 1.00 89.12 124 LEU A C 1
ATOM 996 O O . LEU A 1 124 ? -21.677 15.802 26.544 1.00 89.12 124 LEU A O 1
ATOM 1000 N N . GLU A 1 125 ? -22.519 14.034 25.444 1.00 86.62 125 GLU A N 1
ATOM 1001 C CA . GLU A 1 125 ? -21.600 13.094 26.065 1.00 86.62 125 GLU A CA 1
ATOM 1002 C C . GLU A 1 125 ? -20.179 13.325 25.545 1.00 86.62 125 GLU A C 1
ATOM 1004 O O . GLU A 1 125 ? -19.945 13.513 24.338 1.00 86.62 125 GLU A O 1
ATOM 1009 N N . ALA A 1 126 ? -19.222 13.291 26.477 1.00 79.31 126 ALA A N 1
ATOM 1010 C CA . ALA A 1 126 ? -17.809 13.325 26.150 1.00 79.31 126 ALA A CA 1
ATOM 1011 C C . ALA A 1 126 ? -17.473 12.147 25.229 1.00 79.31 126 ALA A C 1
ATOM 1013 O O . ALA A 1 126 ? -17.853 11.006 25.492 1.00 79.31 126 ALA A O 1
ATOM 1014 N N . GLU A 1 127 ? -16.748 12.426 24.148 1.00 76.12 127 GLU A N 1
ATOM 1015 C CA . GLU A 1 127 ? -16.303 11.373 23.246 1.00 76.12 127 GLU A CA 1
ATOM 1016 C C . GLU A 1 127 ? -15.224 10.549 23.951 1.00 76.12 127 GLU A C 1
ATOM 1018 O O . GLU A 1 127 ? -14.158 11.061 24.305 1.00 76.12 127 GLU A O 1
ATOM 1023 N N . TYR A 1 128 ? -15.512 9.272 24.198 1.00 78.06 128 TYR A N 1
ATOM 1024 C CA . TYR A 1 128 ? -14.505 8.360 24.714 1.00 78.06 128 TYR A CA 1
ATOM 1025 C C . TYR A 1 128 ? -13.486 8.078 23.613 1.00 78.06 128 TYR A C 1
ATOM 1027 O O . TYR A 1 128 ? -13.831 7.559 22.551 1.00 78.06 128 TYR A O 1
ATOM 1035 N N . ILE A 1 129 ? -12.223 8.403 23.877 1.00 77.75 129 ILE A N 1
ATOM 1036 C CA . ILE A 1 129 ? -11.110 8.040 23.006 1.00 77.75 129 ILE A CA 1
ATOM 1037 C C . ILE A 1 129 ? -10.665 6.635 23.425 1.00 77.75 129 ILE A C 1
ATOM 1039 O O . ILE A 1 129 ? -10.175 6.490 24.546 1.00 77.75 129 ILE A O 1
ATOM 1043 N N . PRO A 1 130 ? -10.804 5.610 22.561 1.00 81.50 130 PRO A N 1
ATOM 1044 C CA . PRO A 1 130 ? -10.369 4.260 22.891 1.00 81.50 130 PRO A CA 1
ATOM 1045 C C . PRO A 1 130 ? -8.908 4.223 23.293 1.00 81.50 130 PRO A C 1
ATOM 1047 O O . PRO A 1 130 ? -8.076 4.864 22.642 1.00 81.50 130 PRO A O 1
ATOM 1050 N N . GLU A 1 131 ? -8.599 3.429 24.313 1.00 87.06 131 GLU A N 1
ATOM 1051 C CA . GLU A 1 131 ? -7.218 3.105 24.639 1.00 87.06 131 GLU A CA 1
ATOM 1052 C C . GLU A 1 131 ? -6.546 2.404 23.453 1.00 87.06 131 GLU A C 1
ATOM 1054 O O . GLU A 1 131 ? -7.121 1.535 22.789 1.00 87.06 131 GLU A O 1
ATOM 1059 N N . ARG A 1 132 ? -5.314 2.823 23.155 1.00 90.00 132 ARG A N 1
ATOM 1060 C CA . ARG A 1 132 ? -4.539 2.347 22.006 1.00 90.00 132 ARG A CA 1
ATOM 1061 C C . ARG A 1 132 ? -3.135 1.997 22.450 1.00 90.00 132 ARG A C 1
ATOM 1063 O O . ARG A 1 132 ? -2.490 2.779 23.144 1.00 90.00 132 ARG A O 1
ATOM 1070 N N . LYS A 1 133 ? -2.637 0.861 21.973 1.00 92.19 133 LYS A N 1
ATOM 1071 C CA . LYS A 1 133 ? -1.220 0.508 22.066 1.00 92.19 133 LYS A CA 1
ATOM 1072 C C . LYS A 1 133 ? -0.521 0.981 20.802 1.00 92.19 133 LYS A C 1
ATOM 1074 O O . LYS A 1 133 ? -0.933 0.641 19.693 1.00 92.19 133 LYS A O 1
ATOM 1079 N N . LEU A 1 134 ? 0.523 1.779 20.969 1.00 94.50 134 LEU A N 1
ATOM 1080 C CA . LEU A 1 134 ? 1.285 2.358 19.868 1.00 94.50 134 LEU A CA 1
ATOM 1081 C C . LEU A 1 134 ? 2.637 1.664 19.768 1.00 94.50 134 LEU A C 1
ATOM 1083 O O . LEU A 1 134 ? 3.272 1.431 20.788 1.00 94.50 134 LEU A O 1
ATOM 1087 N N . HIS A 1 135 ? 3.085 1.370 18.552 1.00 97.06 135 HIS A N 1
ATOM 1088 C CA . HIS A 1 135 ? 4.451 0.914 18.315 1.00 97.06 135 HIS A CA 1
ATOM 1089 C C . HIS A 1 135 ? 5.017 1.562 17.059 1.00 97.06 135 HIS A C 1
ATOM 1091 O O . HIS A 1 135 ? 4.362 1.577 16.016 1.00 97.06 135 HIS A O 1
ATOM 1097 N N . LEU A 1 136 ? 6.243 2.065 17.139 1.00 97.69 136 LEU A N 1
ATOM 1098 C CA . LEU A 1 136 ? 6.988 2.532 15.979 1.00 97.69 136 LEU A CA 1
ATOM 1099 C C . LEU A 1 136 ? 7.612 1.343 15.260 1.00 97.69 136 LEU A C 1
ATOM 1101 O O . LEU A 1 136 ? 8.209 0.467 15.886 1.00 97.69 136 LEU A O 1
ATOM 1105 N N . TYR A 1 137 ? 7.490 1.335 13.941 1.00 97.69 137 TYR A N 1
ATOM 1106 C CA . TYR A 1 137 ? 8.221 0.399 13.107 1.00 97.69 137 TYR A CA 1
ATOM 1107 C C . TYR A 1 137 ? 9.669 0.862 12.975 1.00 97.69 137 TYR A C 1
ATOM 1109 O O . TYR A 1 137 ? 9.941 1.978 12.531 1.00 97.69 137 TYR A O 1
ATOM 1117 N N . HIS A 1 138 ? 10.599 -0.010 13.345 1.00 97.56 138 HIS A N 1
ATOM 1118 C CA . HIS A 1 138 ? 11.996 0.116 12.966 1.00 97.56 138 HIS A CA 1
ATOM 1119 C C . HIS A 1 138 ? 12.248 -0.814 11.781 1.00 97.56 138 HIS A C 1
ATOM 1121 O O . HIS A 1 138 ? 12.141 -2.034 11.917 1.00 97.56 138 HIS A O 1
ATOM 1127 N N . CYS A 1 139 ? 12.539 -0.230 10.623 1.00 95.25 139 CYS A N 1
ATOM 1128 C CA . CYS A 1 139 ? 12.702 -0.945 9.361 1.00 95.25 139 CYS A CA 1
ATOM 1129 C C . CYS A 1 139 ? 14.153 -0.890 8.873 1.00 95.25 139 CYS A C 1
ATOM 1131 O O . CYS A 1 139 ? 14.896 0.026 9.233 1.00 95.25 139 CYS A O 1
ATOM 1133 N N . ASP A 1 140 ? 14.537 -1.845 8.027 1.00 91.06 140 ASP A N 1
ATOM 1134 C CA . ASP A 1 140 ? 15.783 -1.760 7.263 1.00 91.06 140 ASP A CA 1
ATOM 1135 C C . ASP A 1 140 ? 15.678 -0.759 6.092 1.00 91.06 140 ASP A C 1
ATOM 1137 O O . ASP A 1 140 ? 14.644 -0.118 5.880 1.00 91.06 140 ASP A O 1
ATOM 1141 N N . HIS A 1 141 ? 16.749 -0.625 5.302 1.00 82.19 141 HIS A N 1
ATOM 1142 C CA . HIS A 1 141 ? 16.801 0.308 4.166 1.00 82.19 141 HIS A CA 1
ATOM 1143 C C . HIS A 1 141 ? 15.831 -0.036 3.027 1.00 82.19 141 HIS A C 1
ATOM 1145 O O . HIS A 1 141 ? 15.621 0.793 2.145 1.00 82.19 141 HIS A O 1
ATOM 1151 N N . ARG A 1 142 ? 15.258 -1.243 3.025 1.00 82.50 142 ARG A N 1
ATOM 1152 C CA . ARG A 1 142 ? 14.252 -1.686 2.053 1.00 82.50 142 ARG A CA 1
ATOM 1153 C C . ARG A 1 142 ? 12.840 -1.374 2.524 1.00 82.50 142 ARG A C 1
ATOM 1155 O O . ARG A 1 142 ? 11.923 -1.493 1.727 1.00 82.50 142 ARG A O 1
ATOM 1162 N N . GLY A 1 143 ? 12.654 -1.032 3.798 1.00 84.81 143 GLY A N 1
ATOM 1163 C CA . GLY A 1 143 ? 11.341 -0.883 4.420 1.00 84.81 143 GLY A CA 1
ATOM 1164 C C . GLY A 1 143 ? 10.801 -2.167 5.062 1.00 84.81 143 GLY A C 1
ATOM 1165 O O . GLY A 1 143 ? 9.627 -2.198 5.424 1.00 84.81 143 GLY A O 1
ATOM 1166 N N . LEU A 1 144 ? 11.629 -3.210 5.233 1.00 94.25 144 LEU A N 1
ATOM 1167 C CA . LEU A 1 144 ? 11.257 -4.438 5.947 1.00 94.25 144 LEU A CA 1
ATOM 1168 C C . LEU A 1 144 ? 11.252 -4.190 7.468 1.00 94.25 144 LEU A C 1
ATOM 1170 O O . LEU A 1 144 ? 12.282 -3.777 8.006 1.00 94.25 144 LEU A O 1
ATOM 1174 N N . PRO A 1 145 ? 10.152 -4.480 8.189 1.00 97.31 145 PRO A N 1
ATOM 1175 C CA . PRO A 1 145 ? 10.102 -4.362 9.646 1.00 97.31 145 PRO A CA 1
ATOM 1176 C C . PRO A 1 145 ? 11.087 -5.285 10.371 1.00 97.31 145 PRO A C 1
ATOM 1178 O O . PRO A 1 145 ? 10.911 -6.502 10.372 1.00 97.31 145 PRO A O 1
ATOM 1181 N N . LEU A 1 146 ? 12.066 -4.702 11.064 1.00 97.62 146 LEU A N 1
ATOM 1182 C CA . LEU A 1 146 ? 13.017 -5.416 11.922 1.00 97.62 146 LEU A CA 1
ATOM 1183 C C . LEU A 1 146 ? 12.585 -5.432 13.389 1.00 97.62 146 LEU A C 1
ATOM 1185 O O . LEU A 1 146 ? 12.843 -6.406 14.091 1.00 97.62 146 LEU A O 1
ATOM 1189 N N . ALA A 1 147 ? 11.930 -4.370 13.866 1.00 97.69 147 ALA A N 1
ATOM 1190 C CA . ALA A 1 147 ? 11.446 -4.295 15.240 1.00 97.69 147 ALA A CA 1
ATOM 1191 C C . ALA A 1 147 ? 10.203 -3.407 15.401 1.00 97.69 147 ALA A C 1
ATOM 1193 O O . ALA A 1 147 ? 9.930 -2.522 14.587 1.00 97.69 147 ALA A O 1
ATOM 1194 N N . LEU A 1 148 ? 9.467 -3.639 16.489 1.00 98.00 148 LEU A N 1
ATOM 1195 C CA . LEU A 1 148 ? 8.418 -2.760 17.000 1.00 98.00 148 LEU A CA 1
ATOM 1196 C C . LEU A 1 148 ? 8.885 -2.141 18.314 1.00 98.00 148 LEU A C 1
ATOM 1198 O O . LEU A 1 148 ? 9.167 -2.862 19.272 1.00 98.00 148 LEU A O 1
ATOM 1202 N N . ILE A 1 149 ? 8.942 -0.813 18.353 1.00 96.88 149 ILE A N 1
ATOM 1203 C CA . ILE A 1 149 ? 9.436 -0.044 19.496 1.00 96.88 149 ILE A CA 1
ATOM 1204 C C . ILE A 1 149 ? 8.256 0.612 20.211 1.00 96.88 149 ILE A C 1
ATOM 1206 O O . ILE A 1 149 ? 7.451 1.291 19.570 1.00 96.88 149 ILE A O 1
ATOM 1210 N N . SER A 1 150 ? 8.130 0.399 21.519 1.00 95.06 150 SER A N 1
ATOM 1211 C CA . SER A 1 150 ? 7.089 1.035 22.331 1.00 95.06 150 SER A CA 1
ATOM 1212 C C . SER A 1 150 ? 7.364 2.540 22.514 1.00 95.06 150 SER A C 1
ATOM 1214 O O . SER A 1 150 ? 8.484 2.999 22.266 1.00 95.06 150 SER A O 1
ATOM 1216 N N . PRO A 1 151 ? 6.382 3.340 22.969 1.00 92.62 151 PRO A N 1
ATOM 1217 C CA . PRO A 1 151 ? 6.589 4.759 23.266 1.00 92.62 151 PRO A CA 1
ATOM 1218 C C . PRO A 1 151 ? 7.673 5.011 24.326 1.00 92.62 151 PRO A C 1
ATOM 1220 O O . PRO A 1 151 ? 8.305 6.063 24.326 1.00 92.62 151 PRO A O 1
ATOM 1223 N N . GLU A 1 152 ? 7.915 4.035 25.200 1.00 94.06 152 GLU A N 1
ATOM 1224 C CA . GLU A 1 152 ? 8.946 4.056 26.240 1.00 94.06 152 GLU A CA 1
ATOM 1225 C C . GLU A 1 152 ? 10.350 3.728 25.695 1.00 94.06 152 GLU A C 1
ATOM 1227 O O . GLU A 1 152 ? 11.333 3.820 26.428 1.00 94.06 152 GLU A O 1
ATOM 1232 N N . GLY A 1 153 ? 10.464 3.373 24.409 1.00 93.06 153 GLY A N 1
ATOM 1233 C CA . GLY A 1 153 ? 11.724 3.017 23.753 1.00 93.06 153 GLY A CA 1
ATOM 1234 C C . GLY A 1 153 ? 12.111 1.542 23.888 1.00 93.06 153 GLY A C 1
ATOM 1235 O O . GLY A 1 153 ? 13.225 1.168 23.521 1.00 93.06 153 GLY A O 1
ATOM 1236 N N . GLU A 1 154 ? 11.217 0.693 24.397 1.00 94.81 154 GLU A N 1
ATOM 1237 C CA . GLU A 1 154 ? 11.470 -0.738 24.559 1.00 94.81 154 GLU A CA 1
ATOM 1238 C C . GLU A 1 154 ? 11.196 -1.508 23.261 1.00 94.81 154 GLU A C 1
ATOM 1240 O O . GLU A 1 154 ? 10.272 -1.196 22.510 1.00 94.81 154 GLU A O 1
ATOM 1245 N N . THR A 1 155 ? 11.980 -2.556 22.993 1.00 96.25 155 THR A N 1
ATOM 1246 C CA . THR A 1 155 ? 11.729 -3.453 21.854 1.00 96.25 155 THR A CA 1
ATOM 1247 C C . THR A 1 155 ? 10.652 -4.471 22.226 1.00 96.25 155 THR A C 1
ATOM 1249 O O . THR A 1 155 ? 10.907 -5.419 22.966 1.00 96.25 155 THR A O 1
ATOM 1252 N N . ALA A 1 156 ? 9.438 -4.281 21.712 1.00 95.75 156 ALA A N 1
ATOM 1253 C CA . ALA A 1 156 ? 8.284 -5.131 22.010 1.00 95.75 156 ALA A CA 1
ATOM 1254 C C . ALA A 1 156 ? 8.225 -6.390 21.119 1.00 95.75 156 ALA A C 1
ATOM 1256 O O . ALA A 1 156 ? 7.716 -7.440 21.528 1.00 95.75 156 ALA A O 1
ATOM 1257 N N . TRP A 1 157 ? 8.769 -6.294 19.904 1.00 97.12 157 TRP A N 1
ATOM 1258 C CA . TRP A 1 157 ? 8.931 -7.394 18.952 1.00 97.12 157 TRP A CA 1
ATOM 1259 C C . TRP A 1 157 ? 10.167 -7.143 18.081 1.00 97.12 157 TRP A C 1
ATOM 1261 O O . TRP A 1 157 ? 10.454 -5.990 17.756 1.00 97.12 157 TRP A O 1
ATOM 1271 N N . GLN A 1 158 ? 10.872 -8.205 17.696 1.00 97.31 158 GLN A N 1
ATOM 1272 C CA . GLN A 1 158 ? 12.020 -8.175 16.791 1.00 97.31 158 GLN A CA 1
ATOM 1273 C C . GLN A 1 158 ? 12.009 -9.402 15.875 1.00 97.31 158 GLN A C 1
ATOM 1275 O O . GLN A 1 158 ? 11.737 -10.509 16.341 1.00 97.31 158 GLN A O 1
ATOM 1280 N N . GLY A 1 159 ? 12.349 -9.210 14.602 1.00 96.38 159 GLY A N 1
ATOM 1281 C CA . GLY A 1 159 ? 12.507 -10.275 13.614 1.00 96.38 159 GLY A CA 1
ATOM 1282 C C . GLY A 1 159 ? 13.879 -10.242 12.946 1.00 96.38 159 GLY A C 1
ATOM 1283 O O . GLY A 1 159 ? 14.428 -9.174 12.677 1.00 96.38 159 GLY A O 1
ATOM 1284 N N . GLU A 1 160 ? 14.415 -11.423 12.663 1.00 96.81 160 GLU A N 1
ATOM 1285 C CA . GLU A 1 160 ? 15.625 -11.634 11.871 1.00 96.81 160 GLU A CA 1
ATOM 1286 C C . GLU A 1 160 ? 15.247 -12.239 10.524 1.00 96.81 160 GLU A C 1
ATOM 1288 O O . GLU A 1 160 ? 14.450 -13.179 10.463 1.00 96.81 160 GLU A O 1
ATOM 1293 N N . TYR A 1 161 ? 15.825 -11.712 9.446 1.00 96.00 161 TYR A N 1
ATOM 1294 C CA . TYR A 1 161 ? 15.445 -12.075 8.087 1.00 96.00 161 TYR A CA 1
ATOM 1295 C C . TYR A 1 161 ? 16.651 -12.310 7.192 1.00 96.00 161 TYR A C 1
ATOM 1297 O O . TYR A 1 161 ? 17.709 -11.715 7.401 1.00 96.00 161 TYR A O 1
ATOM 1305 N N . ASP A 1 162 ? 16.460 -13.128 6.161 1.00 94.62 162 ASP A N 1
ATOM 1306 C CA . ASP A 1 162 ? 17.397 -13.204 5.044 1.00 94.62 162 ASP A CA 1
ATOM 1307 C C . ASP A 1 162 ? 17.123 -12.132 3.970 1.00 94.62 162 ASP A C 1
ATOM 1309 O O . ASP A 1 162 ? 16.239 -11.269 4.083 1.00 94.62 162 ASP A O 1
ATOM 1313 N N . GLU A 1 163 ? 17.902 -12.185 2.892 1.00 89.88 163 GLU A N 1
ATOM 1314 C CA . GLU A 1 163 ? 17.818 -11.242 1.783 1.00 89.88 163 GLU A CA 1
ATOM 1315 C C . GLU A 1 163 ? 16.479 -11.330 1.036 1.00 89.88 163 GLU A C 1
ATOM 1317 O O . GLU A 1 163 ? 16.013 -10.323 0.508 1.00 89.88 163 GLU A O 1
ATOM 1322 N N . TRP A 1 164 ? 15.824 -12.491 1.036 1.00 92.94 164 TRP A N 1
ATOM 1323 C CA . TRP A 1 164 ? 14.545 -12.738 0.362 1.00 92.94 164 TRP A CA 1
ATOM 1324 C C . TRP A 1 164 ? 13.328 -12.462 1.251 1.00 92.94 164 TRP A C 1
ATOM 1326 O O . TRP A 1 164 ? 12.191 -12.613 0.796 1.00 92.94 164 TRP A O 1
ATOM 1336 N N . GLY A 1 165 ? 13.554 -12.026 2.493 1.00 92.62 165 GLY A N 1
ATOM 1337 C CA . GLY A 1 165 ? 12.512 -11.712 3.464 1.00 92.62 165 GLY A CA 1
ATOM 1338 C C . GLY A 1 165 ? 11.999 -12.929 4.237 1.00 92.62 165 GLY A C 1
ATOM 1339 O O . GLY A 1 165 ? 10.960 -12.822 4.895 1.00 92.62 165 GLY A O 1
ATOM 1340 N N . ASN A 1 166 ? 12.677 -14.083 4.191 1.00 94.25 166 ASN A N 1
ATOM 1341 C CA . ASN A 1 166 ? 12.337 -15.218 5.052 1.00 94.25 166 ASN A CA 1
ATOM 1342 C C . ASN A 1 166 ? 12.589 -14.840 6.507 1.00 94.25 166 ASN A C 1
ATOM 1344 O O . ASN A 1 166 ? 13.689 -14.413 6.844 1.00 94.25 166 ASN A O 1
ATOM 1348 N N . LEU A 1 167 ? 11.587 -15.019 7.369 1.00 94.62 167 LEU A N 1
ATOM 1349 C CA . LEU A 1 167 ? 11.757 -14.846 8.809 1.00 94.62 167 LEU A CA 1
ATOM 1350 C C . LEU A 1 167 ? 12.557 -16.038 9.356 1.00 94.62 167 LEU A C 1
ATOM 1352 O O . LEU A 1 167 ? 12.054 -17.160 9.399 1.00 94.62 167 LEU A O 1
ATOM 1356 N N . LEU A 1 168 ? 13.801 -15.791 9.754 1.00 94.56 168 LEU A N 1
ATOM 1357 C CA . LEU A 1 168 ? 14.716 -16.796 10.301 1.00 94.56 168 LEU A CA 1
ATOM 1358 C C . LEU A 1 168 ? 14.481 -17.018 11.798 1.00 94.56 168 LEU A C 1
ATOM 1360 O O . LEU A 1 168 ? 14.666 -18.123 12.308 1.00 94.56 168 LEU A O 1
ATOM 1364 N N . GLY A 1 169 ? 14.045 -15.971 12.493 1.00 93.44 169 GLY A N 1
ATOM 1365 C CA . GLY A 1 169 ? 13.721 -16.011 13.909 1.00 93.44 169 GLY A CA 1
ATOM 1366 C C . GLY A 1 169 ? 12.968 -14.763 14.342 1.00 93.44 169 GLY A C 1
ATOM 1367 O O . GLY A 1 169 ? 13.107 -13.700 13.742 1.00 93.44 169 GLY A O 1
ATOM 1368 N N . GLU A 1 170 ? 12.170 -14.890 15.398 1.00 94.12 170 GLU A N 1
ATOM 1369 C CA . GLU A 1 170 ? 11.523 -13.751 16.042 1.00 94.12 170 GLU A CA 1
ATOM 1370 C C . GLU A 1 170 ? 11.627 -13.841 17.564 1.00 94.12 170 GLU A C 1
ATOM 1372 O O . GLU A 1 170 ? 11.641 -14.925 18.150 1.00 94.12 170 GLU A O 1
ATOM 1377 N N . THR A 1 171 ? 11.684 -12.679 18.207 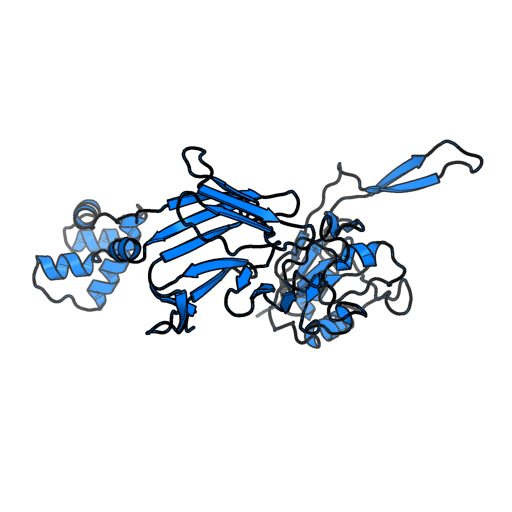1.00 93.88 171 THR A N 1
ATOM 1378 C CA . THR A 1 171 ? 11.583 -12.526 19.658 1.00 93.88 171 THR A CA 1
ATOM 1379 C C . THR A 1 171 ? 10.469 -11.536 19.962 1.00 93.88 171 THR A C 1
ATOM 1381 O O . THR A 1 171 ? 10.445 -10.431 19.424 1.00 93.88 171 THR A O 1
ATOM 1384 N N . SER A 1 172 ? 9.546 -11.906 20.850 1.00 91.00 172 SER A N 1
ATOM 1385 C CA . SER A 1 172 ? 8.464 -11.018 21.275 1.00 91.00 172 SER A CA 1
ATOM 1386 C C . SER A 1 172 ? 8.308 -11.029 22.788 1.00 91.00 172 SER A C 1
ATOM 1388 O O . SER A 1 172 ? 7.906 -12.035 23.369 1.00 91.00 172 SER A O 1
ATOM 1390 N N . ALA A 1 173 ? 8.593 -9.891 23.423 1.00 79.94 173 ALA A N 1
ATOM 1391 C CA . ALA A 1 173 ? 8.426 -9.723 24.865 1.00 79.94 173 ALA A CA 1
ATOM 1392 C C . ALA A 1 173 ? 6.944 -9.644 25.276 1.00 79.94 173 ALA A C 1
ATOM 1394 O O . ALA A 1 173 ? 6.600 -9.953 26.413 1.00 79.94 173 ALA A O 1
ATOM 1395 N N . GLN A 1 174 ? 6.063 -9.249 24.349 1.00 75.12 174 GLN A N 1
ATOM 1396 C CA . GLN A 1 174 ? 4.641 -8.996 24.607 1.00 75.12 174 GLN A CA 1
ATOM 1397 C C . GLN A 1 174 ? 3.697 -9.932 23.829 1.00 75.12 174 GLN A C 1
ATOM 1399 O O . GLN A 1 174 ? 2.510 -9.641 23.710 1.00 75.12 174 GLN A O 1
ATOM 1404 N N . HIS A 1 175 ? 4.208 -11.041 23.276 1.00 80.19 175 HIS A N 1
ATOM 1405 C CA . HIS A 1 175 ? 3.457 -11.942 22.382 1.00 80.19 175 HIS A CA 1
ATOM 1406 C C . HIS A 1 175 ? 2.768 -11.218 21.208 1.00 80.19 175 HIS A C 1
ATOM 1408 O O . HIS A 1 175 ? 1.717 -11.637 20.722 1.00 80.19 175 HIS A O 1
ATOM 1414 N N . LEU A 1 176 ? 3.366 -10.118 20.751 1.00 86.62 176 LEU A N 1
ATOM 1415 C CA . LEU A 1 176 ? 2.919 -9.377 19.583 1.00 86.62 176 LEU A CA 1
ATOM 1416 C C . LEU A 1 176 ? 3.209 -10.188 18.326 1.00 86.62 176 LEU A C 1
ATOM 1418 O O . LEU A 1 176 ? 4.321 -10.673 18.133 1.00 86.62 176 LEU A O 1
ATOM 1422 N N . GLN A 1 177 ? 2.224 -10.263 17.439 1.00 85.88 177 GLN A N 1
ATOM 1423 C CA . GLN A 1 177 ? 2.417 -10.777 16.089 1.00 85.88 177 GLN A CA 1
ATOM 1424 C C . GLN A 1 177 ? 2.649 -9.629 15.113 1.00 85.88 177 GLN A C 1
ATOM 1426 O O . GLN A 1 177 ? 1.911 -8.640 15.135 1.00 85.88 177 GLN A O 1
ATOM 1431 N N . GLN A 1 178 ? 3.635 -9.777 14.230 1.00 92.81 178 GLN A N 1
ATOM 1432 C CA . GLN A 1 178 ? 3.916 -8.855 13.134 1.00 92.81 178 GLN A CA 1
ATOM 1433 C C . GLN A 1 178 ? 3.890 -9.600 11.793 1.00 92.81 178 GLN A C 1
ATOM 1435 O O . GLN A 1 178 ? 4.759 -10.422 11.501 1.00 92.81 178 GLN A O 1
ATOM 1440 N N . SER A 1 179 ? 2.890 -9.303 10.965 1.00 93.44 179 SER A N 1
ATOM 1441 C CA . SER A 1 179 ? 2.670 -9.987 9.686 1.00 93.44 179 SER A CA 1
ATOM 1442 C C . SER A 1 179 ? 3.236 -9.250 8.474 1.00 93.44 179 SER A C 1
ATOM 1444 O O . SER A 1 179 ? 3.363 -9.870 7.430 1.00 93.44 179 SER A O 1
ATOM 1446 N N . LEU A 1 180 ? 3.570 -7.964 8.554 1.00 95.56 180 LEU A N 1
ATOM 1447 C CA . LEU A 1 180 ? 4.198 -7.246 7.442 1.00 95.56 180 LEU A CA 1
ATOM 1448 C C . LEU A 1 180 ? 5.576 -7.845 7.126 1.00 95.56 180 LEU A C 1
ATOM 1450 O O . LEU A 1 180 ? 6.291 -8.307 8.023 1.00 95.56 180 LEU A O 1
ATOM 1454 N N . ARG A 1 181 ? 5.918 -7.880 5.839 1.00 95.50 181 ARG A N 1
ATOM 1455 C CA . ARG A 1 181 ? 7.177 -8.418 5.304 1.00 95.50 181 ARG A CA 1
ATOM 1456 C C . ARG A 1 181 ? 7.856 -7.344 4.455 1.00 95.50 181 ARG A C 1
ATOM 1458 O O . ARG A 1 181 ? 7.853 -6.182 4.860 1.00 95.50 181 ARG A O 1
ATOM 1465 N N . LEU A 1 182 ? 8.474 -7.711 3.327 1.00 92.38 182 LEU A N 1
ATOM 1466 C CA . LEU A 1 182 ? 8.987 -6.721 2.377 1.00 92.38 182 LEU A CA 1
ATOM 1467 C C . LEU A 1 182 ? 7.845 -5.773 1.959 1.00 92.38 182 LEU A C 1
ATOM 1469 O O . LEU A 1 182 ? 6.673 -6.133 2.093 1.00 92.38 182 LEU A O 1
ATOM 1473 N N . PRO A 1 183 ? 8.147 -4.561 1.475 1.00 86.94 183 PRO A N 1
ATOM 1474 C CA . PRO A 1 183 ? 7.122 -3.593 1.094 1.00 86.94 183 PRO A CA 1
ATOM 1475 C C . PRO A 1 183 ? 6.023 -4.210 0.221 1.00 86.94 183 PRO A C 1
ATOM 1477 O O . PRO A 1 183 ? 6.322 -4.962 -0.701 1.00 86.94 183 PRO A O 1
ATOM 1480 N N . GLY A 1 184 ? 4.759 -3.927 0.552 1.00 84.56 184 GLY A N 1
ATOM 1481 C CA . GLY A 1 184 ? 3.584 -4.510 -0.117 1.00 84.56 184 GLY A CA 1
ATOM 1482 C C . GLY A 1 184 ? 3.153 -5.889 0.389 1.00 84.56 184 GLY A C 1
ATOM 1483 O O . GLY A 1 184 ? 2.018 -6.306 0.158 1.00 84.56 184 GLY A O 1
ATOM 1484 N N . GLN A 1 185 ? 4.019 -6.577 1.134 1.00 93.75 185 GLN A N 1
ATOM 1485 C CA . GLN A 1 185 ? 3.826 -7.973 1.496 1.00 93.75 185 GLN A CA 1
ATOM 1486 C C . GLN A 1 185 ? 3.301 -8.159 2.921 1.00 93.75 185 GLN A C 1
ATOM 1488 O O . GLN A 1 185 ? 3.774 -7.542 3.881 1.00 93.75 185 GLN A O 1
ATOM 1493 N N . GLN A 1 186 ? 2.375 -9.103 3.069 1.00 94.56 186 GLN A N 1
ATOM 1494 C CA . GLN A 1 186 ? 1.904 -9.606 4.352 1.00 94.56 186 GLN A CA 1
ATOM 1495 C C . GLN A 1 186 ? 2.030 -11.129 4.408 1.00 94.56 186 GLN A C 1
ATOM 1497 O O . GLN A 1 186 ? 1.576 -11.836 3.516 1.00 94.56 186 GLN A O 1
ATOM 1502 N N . TYR A 1 187 ? 2.598 -11.641 5.492 1.00 94.38 187 TYR A N 1
ATOM 1503 C CA . TYR A 1 187 ? 2.588 -13.056 5.814 1.00 94.38 187 TYR A CA 1
ATOM 1504 C C . TYR A 1 187 ? 1.168 -13.565 6.036 1.00 94.38 187 TYR A C 1
ATOM 1506 O O . TYR A 1 187 ? 0.445 -13.075 6.909 1.00 94.38 187 TYR A O 1
ATOM 1514 N N . ASP A 1 188 ? 0.817 -14.578 5.257 1.00 90.75 188 ASP A N 1
ATOM 1515 C CA . ASP A 1 188 ? -0.387 -15.370 5.411 1.00 90.75 188 ASP A CA 1
ATOM 1516 C C . ASP A 1 188 ? -0.026 -16.695 6.096 1.00 90.75 188 ASP A C 1
ATOM 1518 O O . ASP A 1 188 ? 0.650 -17.554 5.529 1.00 90.75 188 ASP A O 1
ATOM 1522 N N . GLU A 1 189 ? -0.478 -16.852 7.342 1.00 85.38 189 GLU A N 1
ATOM 1523 C CA . GLU A 1 189 ? -0.178 -18.022 8.172 1.00 85.38 189 GLU A CA 1
ATOM 1524 C C . GLU A 1 189 ? -0.741 -19.328 7.584 1.00 85.38 189 GLU A C 1
ATOM 1526 O O . GLU A 1 189 ? -0.168 -20.390 7.823 1.00 85.38 189 GLU A O 1
ATOM 1531 N N . GLU A 1 190 ? -1.835 -19.286 6.811 1.00 83.31 190 GLU A N 1
ATOM 1532 C CA . GLU A 1 190 ? -2.454 -20.509 6.279 1.00 83.31 190 GLU A CA 1
ATOM 1533 C C . GLU A 1 190 ? -1.638 -21.126 5.152 1.00 83.31 190 GLU A C 1
ATOM 1535 O O . GLU A 1 190 ? -1.414 -22.340 5.133 1.00 83.31 190 GLU A O 1
ATOM 1540 N N . SER A 1 191 ? -1.201 -20.290 4.216 1.00 87.69 191 SER A N 1
ATOM 1541 C CA . SER A 1 191 ? -0.398 -20.732 3.081 1.00 87.69 191 SER A CA 1
ATOM 1542 C C . SER A 1 191 ? 1.092 -20.816 3.416 1.00 87.69 191 SER A C 1
ATOM 1544 O O . SER A 1 191 ? 1.824 -21.554 2.757 1.00 87.69 191 SER A O 1
ATOM 1546 N N . GLY A 1 192 ? 1.550 -20.067 4.425 1.00 89.88 192 GLY A N 1
ATOM 1547 C CA . GLY A 1 192 ? 2.969 -19.836 4.688 1.00 89.88 192 GLY A CA 1
ATOM 1548 C C . GLY A 1 192 ? 3.625 -18.899 3.665 1.00 89.88 192 GLY A C 1
ATOM 1549 O O . GLY A 1 192 ? 4.836 -18.690 3.718 1.00 89.88 192 GLY A O 1
ATOM 1550 N N . LEU A 1 193 ? 2.844 -18.348 2.733 1.00 95.12 193 LEU A N 1
ATOM 1551 C CA . LEU A 1 193 ? 3.300 -17.457 1.673 1.00 95.12 193 LEU A CA 1
ATOM 1552 C C . LEU A 1 193 ? 3.099 -16.000 2.074 1.00 95.12 193 LEU A C 1
ATOM 1554 O O . LEU A 1 193 ? 2.417 -15.671 3.047 1.00 95.12 193 LEU A O 1
ATOM 1558 N N . TYR A 1 194 ? 3.697 -15.102 1.302 1.00 95.75 194 TYR A N 1
ATOM 1559 C CA . TYR A 1 194 ? 3.523 -13.673 1.499 1.00 95.75 194 TYR A CA 1
ATOM 1560 C C . TYR A 1 194 ? 2.542 -13.146 0.456 1.00 95.75 194 TYR A C 1
ATOM 1562 O O . TYR A 1 194 ? 2.828 -13.127 -0.742 1.00 95.75 194 TYR A O 1
ATOM 1570 N N . TYR A 1 195 ? 1.363 -12.733 0.906 1.00 93.94 195 TYR A N 1
ATOM 1571 C CA . TYR A 1 195 ? 0.392 -12.047 0.071 1.00 93.94 195 TYR A CA 1
ATOM 1572 C C . TYR A 1 195 ? 0.938 -10.670 -0.313 1.00 93.94 195 TYR A C 1
ATOM 1574 O O . TYR A 1 195 ? 1.199 -9.838 0.553 1.00 93.94 195 TYR A O 1
ATOM 1582 N N . ASN A 1 196 ? 1.105 -10.437 -1.612 1.00 90.62 196 ASN A N 1
ATOM 1583 C CA . ASN A 1 196 ? 1.602 -9.199 -2.196 1.00 90.62 196 ASN A CA 1
ATOM 1584 C C . ASN A 1 196 ? 0.593 -8.668 -3.215 1.00 90.62 196 ASN A C 1
ATOM 1586 O O . ASN A 1 196 ? 0.839 -8.683 -4.422 1.00 90.62 196 ASN A O 1
ATOM 1590 N N . ARG A 1 197 ? -0.584 -8.294 -2.704 1.00 85.06 197 ARG A N 1
ATOM 1591 C CA . ARG A 1 197 ? -1.728 -7.711 -3.420 1.00 85.06 197 ARG A CA 1
ATOM 1592 C C . ARG A 1 197 ? -2.196 -8.479 -4.663 1.00 85.06 197 ARG A C 1
ATOM 1594 O O . ARG A 1 197 ? -3.242 -9.112 -4.628 1.00 85.06 197 ARG A O 1
ATOM 1601 N N . ASN A 1 198 ? -1.447 -8.414 -5.758 1.00 80.19 198 ASN A N 1
ATOM 1602 C CA . ASN A 1 198 ? -1.753 -9.090 -7.015 1.00 80.19 198 ASN A CA 1
ATOM 1603 C C . ASN A 1 198 ? -1.226 -10.527 -7.079 1.00 80.19 198 ASN A C 1
ATOM 1605 O O . ASN A 1 198 ? -1.688 -11.312 -7.908 1.00 80.19 198 ASN A O 1
ATOM 1609 N N . ARG A 1 199 ? -0.246 -10.881 -6.240 1.00 88.12 199 ARG A N 1
ATOM 1610 C CA . ARG A 1 199 ? 0.415 -12.190 -6.284 1.00 88.12 199 ARG A CA 1
ATOM 1611 C C . ARG A 1 199 ? 0.750 -12.704 -4.891 1.00 88.12 199 ARG A C 1
ATOM 1613 O O . ARG A 1 199 ? 0.909 -11.937 -3.950 1.00 88.12 199 ARG A O 1
ATOM 1620 N N . TYR A 1 200 ? 0.919 -14.016 -4.782 1.00 94.25 200 TYR A N 1
ATOM 1621 C CA . TYR A 1 200 ? 1.548 -14.646 -3.623 1.00 94.25 200 TYR A CA 1
ATOM 1622 C C . TYR A 1 200 ? 3.028 -14.896 -3.911 1.00 94.25 200 TYR A C 1
ATOM 1624 O O . TYR A 1 200 ? 3.375 -15.499 -4.933 1.00 94.25 200 TYR A O 1
ATOM 1632 N N . TYR A 1 201 ? 3.882 -14.412 -3.017 1.00 95.88 201 TYR A N 1
ATOM 1633 C CA . TYR A 1 201 ? 5.330 -14.563 -3.043 1.00 95.88 201 TYR A CA 1
ATOM 1634 C C . TYR A 1 201 ? 5.759 -15.721 -2.133 1.00 95.88 201 TYR A C 1
ATOM 1636 O O . TYR A 1 201 ? 5.317 -15.818 -0.988 1.00 95.88 201 TYR A O 1
ATOM 1644 N N . ASP A 1 202 ? 6.605 -16.602 -2.661 1.00 95.75 202 ASP A N 1
ATOM 1645 C CA . ASP A 1 202 ? 7.282 -17.657 -1.913 1.00 95.75 202 ASP A CA 1
ATOM 1646 C C . ASP A 1 202 ? 8.712 -17.190 -1.591 1.00 95.75 202 ASP A C 1
ATOM 1648 O O . ASP A 1 202 ? 9.570 -17.164 -2.488 1.00 95.75 202 ASP A O 1
ATOM 1652 N N . PRO A 1 203 ? 8.990 -16.821 -0.328 1.00 92.75 203 PRO A N 1
ATOM 1653 C CA . PRO A 1 203 ? 10.298 -16.318 0.065 1.00 92.75 203 PRO A CA 1
ATOM 1654 C C . PRO A 1 203 ? 11.378 -17.412 0.034 1.00 92.75 203 PRO A C 1
ATOM 1656 O O . PRO A 1 203 ? 12.542 -17.094 -0.201 1.00 92.75 203 PRO A O 1
ATOM 1659 N N . LEU A 1 204 ? 11.027 -18.701 0.151 1.00 92.38 204 LEU A N 1
ATOM 1660 C CA . LEU A 1 204 ? 11.997 -19.803 0.063 1.00 92.38 204 LEU A CA 1
ATOM 1661 C C . LEU A 1 204 ? 12.534 -19.981 -1.361 1.00 92.38 204 LEU A C 1
ATOM 1663 O O . LEU A 1 204 ? 13.650 -20.461 -1.557 1.00 92.38 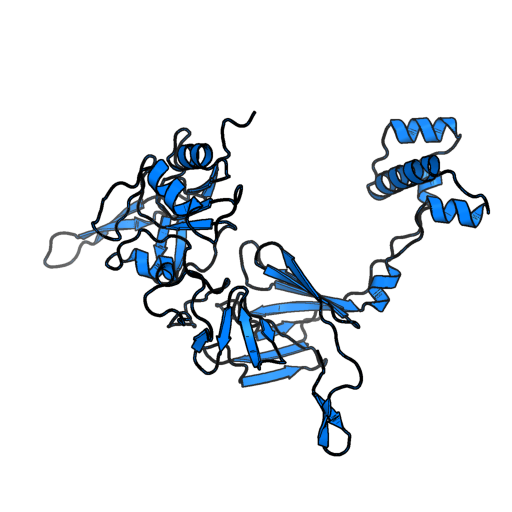204 LEU A O 1
ATOM 1667 N N . GLN A 1 205 ? 11.736 -19.607 -2.362 1.00 92.00 205 GLN A N 1
ATOM 1668 C CA . GLN A 1 205 ? 12.111 -19.672 -3.776 1.00 92.00 205 GLN A CA 1
ATOM 1669 C C . GLN A 1 205 ? 12.531 -18.319 -4.365 1.00 92.00 205 GLN A C 1
ATOM 1671 O O . GLN A 1 205 ? 12.970 -18.278 -5.523 1.00 92.00 205 GLN A O 1
ATOM 1676 N N . GLY A 1 206 ? 12.350 -17.227 -3.616 1.00 90.88 206 GLY A N 1
ATOM 1677 C CA . GLY A 1 206 ? 12.621 -15.865 -4.070 1.00 90.88 206 GLY A CA 1
ATOM 1678 C C . GLY A 1 206 ? 11.785 -15.458 -5.286 1.00 90.88 206 GLY A C 1
ATOM 1679 O O . GLY A 1 206 ? 12.307 -14.836 -6.212 1.00 90.88 206 GLY A O 1
ATOM 1680 N N . ARG A 1 207 ? 10.515 -15.885 -5.366 1.00 92.00 207 ARG A N 1
ATOM 1681 C CA . ARG A 1 207 ? 9.665 -15.671 -6.554 1.00 92.00 207 ARG A CA 1
ATOM 1682 C C . ARG A 1 207 ? 8.171 -15.716 -6.252 1.00 92.00 207 ARG A C 1
ATOM 1684 O O . ARG A 1 207 ? 7.751 -16.208 -5.211 1.00 92.00 207 ARG A O 1
ATOM 1691 N N . TYR A 1 208 ? 7.359 -15.272 -7.202 1.00 93.56 208 TYR A N 1
ATOM 1692 C CA . TYR A 1 208 ? 5.914 -15.464 -7.152 1.00 93.56 208 TYR A CA 1
ATOM 1693 C C . TYR A 1 208 ? 5.516 -16.891 -7.528 1.00 93.56 208 TYR A C 1
ATOM 1695 O O . TYR A 1 208 ? 6.144 -17.524 -8.375 1.00 93.56 208 TYR A O 1
ATOM 1703 N N . ILE A 1 209 ? 4.437 -17.390 -6.922 1.00 93.00 209 ILE A N 1
ATOM 1704 C CA . ILE A 1 209 ? 3.888 -18.729 -7.211 1.00 93.00 209 ILE A CA 1
ATOM 1705 C C . ILE A 1 209 ? 2.812 -18.723 -8.303 1.00 93.00 209 ILE A C 1
ATOM 1707 O O . ILE A 1 209 ? 2.352 -19.772 -8.750 1.00 93.00 209 ILE A O 1
ATOM 1711 N N . THR A 1 210 ? 2.410 -17.535 -8.746 1.00 83.19 210 THR A N 1
ATOM 1712 C CA . THR A 1 210 ? 1.425 -17.313 -9.810 1.00 83.19 210 THR A CA 1
ATOM 1713 C C . THR A 1 210 ? 2.062 -16.481 -10.913 1.00 83.19 210 THR A C 1
ATOM 1715 O O . THR A 1 210 ? 2.982 -15.705 -10.650 1.00 83.19 210 THR A O 1
ATOM 1718 N N . GLN A 1 211 ? 1.610 -16.691 -12.153 1.00 76.81 211 GLN A N 1
ATOM 1719 C CA . GLN A 1 211 ? 2.066 -15.881 -13.281 1.00 76.81 211 GLN A CA 1
ATOM 1720 C C . GLN A 1 211 ? 1.689 -14.424 -13.052 1.00 76.81 211 GLN A C 1
ATOM 1722 O O . GLN A 1 211 ? 0.636 -14.141 -12.480 1.00 76.81 211 GLN A O 1
ATOM 1727 N N . ASP A 1 212 ? 2.540 -13.525 -13.532 1.00 68.38 212 ASP A N 1
ATOM 1728 C CA . ASP A 1 212 ? 2.267 -12.104 -13.546 1.00 68.38 212 ASP A CA 1
ATOM 1729 C C . ASP A 1 212 ? 0.918 -11.848 -14.230 1.00 68.38 212 ASP A C 1
ATOM 1731 O O . ASP A 1 212 ? 0.753 -12.253 -15.387 1.00 68.38 212 ASP A O 1
ATOM 1735 N N . PRO A 1 213 ? -0.053 -11.210 -13.552 1.00 57.56 213 PRO A N 1
ATOM 1736 C CA . PRO A 1 213 ? -1.334 -10.884 -14.162 1.00 57.56 213 PRO A CA 1
ATOM 1737 C C . PRO A 1 213 ? -1.211 -10.013 -15.422 1.00 57.56 213 PRO A C 1
ATOM 1739 O O . PRO A 1 213 ? -2.139 -10.011 -16.226 1.00 57.56 213 PRO A O 1
ATOM 1742 N N . ILE A 1 214 ? -0.077 -9.320 -15.630 1.00 49.91 214 ILE A N 1
ATOM 1743 C CA . ILE A 1 214 ? 0.220 -8.595 -16.888 1.00 49.91 214 ILE A CA 1
ATOM 1744 C C . ILE A 1 214 ? 0.927 -9.417 -17.958 1.00 49.91 214 ILE A C 1
ATOM 1746 O O . ILE A 1 214 ? 1.290 -8.905 -19.017 1.00 49.91 214 ILE A O 1
ATOM 1750 N N . GLY A 1 215 ? 1.126 -10.708 -17.719 1.00 53.59 215 GLY A N 1
ATOM 1751 C CA . GLY A 1 215 ? 1.779 -11.586 -18.672 1.00 53.59 215 GLY A CA 1
ATOM 1752 C C . GLY A 1 215 ? 3.161 -11.061 -19.065 1.00 53.59 215 GLY A C 1
ATOM 1753 O O . GLY A 1 215 ? 3.960 -10.661 -18.222 1.00 53.59 215 GLY A O 1
ATOM 1754 N N . LEU A 1 216 ? 3.449 -11.071 -20.368 1.00 50.62 216 LEU A N 1
ATOM 1755 C CA . LEU A 1 216 ? 4.774 -10.732 -20.895 1.00 50.62 216 LEU A CA 1
ATOM 1756 C C . LEU A 1 216 ? 5.142 -9.245 -20.761 1.00 50.62 216 LEU A C 1
ATOM 1758 O O . LEU A 1 216 ? 6.310 -8.907 -20.953 1.00 50.62 216 LEU A O 1
ATOM 1762 N N . GLU A 1 217 ? 4.194 -8.369 -20.414 1.00 43.12 217 GLU A N 1
ATOM 1763 C CA . GLU A 1 217 ? 4.478 -6.954 -20.126 1.00 43.12 217 GLU A CA 1
ATOM 1764 C C . GLU A 1 217 ? 5.306 -6.804 -18.837 1.00 43.12 217 GLU A C 1
ATOM 1766 O O . GLU A 1 217 ? 6.146 -5.911 -18.749 1.00 43.12 217 GLU A O 1
ATOM 1771 N N . GLY A 1 218 ? 5.174 -7.752 -17.896 1.00 47.12 218 GLY A N 1
ATOM 1772 C CA . GLY A 1 218 ? 6.016 -7.867 -16.697 1.00 47.12 218 GLY A CA 1
ATOM 1773 C C . GLY A 1 218 ? 7.395 -8.488 -16.952 1.00 47.12 218 GLY A C 1
ATOM 1774 O O . GLY A 1 218 ? 8.197 -8.645 -16.032 1.00 47.12 218 GLY A O 1
ATOM 1775 N N . GLY A 1 219 ? 7.690 -8.843 -18.205 1.00 52.34 219 GLY A N 1
ATOM 1776 C CA . GLY A 1 219 ? 8.922 -9.495 -18.626 1.00 52.34 219 GLY A CA 1
ATOM 1777 C C . GLY A 1 219 ? 8.745 -10.971 -18.989 1.00 52.34 219 GLY A C 1
ATOM 1778 O O . GLY A 1 219 ? 7.679 -11.570 -18.883 1.00 52.34 219 GLY A O 1
ATOM 1779 N N . TRP A 1 220 ? 9.836 -11.583 -19.454 1.00 52.59 220 TRP A N 1
ATOM 1780 C CA . TRP A 1 220 ? 9.825 -12.954 -19.982 1.00 52.59 220 TRP A CA 1
ATOM 1781 C C . TRP A 1 220 ? 9.635 -14.024 -18.902 1.00 52.59 220 TRP A C 1
ATOM 1783 O O . TRP A 1 220 ? 9.163 -15.122 -19.195 1.00 52.59 220 TRP A O 1
ATOM 1793 N N . ASN A 1 221 ? 10.020 -13.724 -17.661 1.00 68.19 221 ASN A N 1
ATOM 1794 C CA . ASN A 1 221 ? 9.823 -14.614 -16.527 1.00 68.19 221 ASN A CA 1
ATOM 1795 C C . ASN A 1 221 ? 8.605 -14.162 -15.717 1.00 68.19 221 ASN A C 1
ATOM 1797 O O . ASN A 1 221 ? 8.709 -13.312 -14.839 1.00 68.19 221 ASN A O 1
ATOM 1801 N N . LEU A 1 222 ? 7.466 -14.796 -15.981 1.00 72.75 222 LEU A N 1
ATOM 1802 C CA . LEU A 1 222 ? 6.175 -14.453 -15.378 1.00 72.75 222 LEU A CA 1
ATOM 1803 C C . LEU A 1 222 ? 6.112 -14.654 -13.857 1.00 72.75 222 LEU A C 1
ATOM 1805 O O . LEU A 1 222 ? 5.158 -14.224 -13.226 1.00 72.75 222 LEU A O 1
ATOM 1809 N N . TYR A 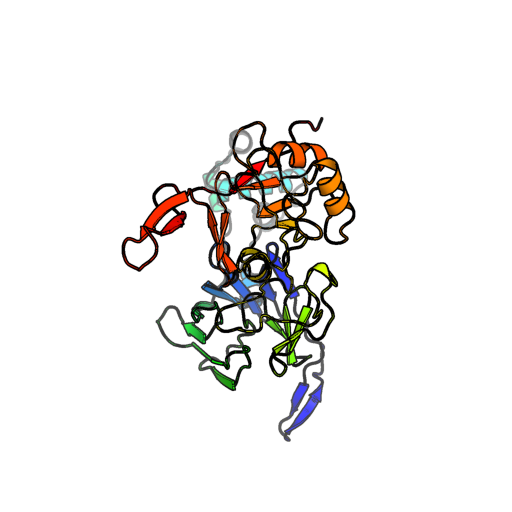1 223 ? 7.088 -15.327 -13.256 1.00 81.75 223 TYR A N 1
ATOM 1810 C CA . TYR A 1 223 ? 7.098 -15.621 -11.822 1.00 81.75 223 TYR A CA 1
ATOM 1811 C C . TYR A 1 223 ? 8.106 -14.751 -11.063 1.00 81.75 223 TYR A C 1
ATOM 1813 O O . TYR A 1 223 ? 8.320 -14.946 -9.871 1.00 81.75 223 TYR A O 1
ATOM 1821 N N . GLN A 1 224 ? 8.780 -13.823 -11.739 1.00 78.25 224 GLN A N 1
ATOM 1822 C CA . GLN A 1 224 ? 9.935 -13.125 -11.193 1.00 78.25 224 GLN A CA 1
ATOM 1823 C C . GLN A 1 224 ? 9.567 -12.159 -10.056 1.00 78.25 224 GLN A C 1
ATOM 1825 O O . GLN A 1 224 ? 8.761 -11.255 -10.238 1.00 78.25 224 GLN A O 1
ATOM 1830 N N . TYR A 1 225 ? 10.234 -12.318 -8.910 1.00 83.38 225 TYR A N 1
ATOM 1831 C CA . TYR A 1 225 ? 10.497 -11.223 -7.969 1.00 83.38 225 TYR A CA 1
ATOM 1832 C C . TYR A 1 225 ? 11.850 -10.580 -8.335 1.00 83.38 225 TYR A C 1
ATOM 1834 O O . TYR A 1 225 ? 12.671 -11.259 -8.971 1.00 83.38 225 TYR A O 1
ATOM 1842 N N . PRO A 1 226 ? 12.132 -9.307 -7.988 1.00 74.62 226 PRO A N 1
ATOM 1843 C CA . PRO A 1 226 ? 13.427 -8.705 -8.285 1.00 74.62 226 PRO A CA 1
ATOM 1844 C C . PRO A 1 226 ? 14.617 -9.581 -7.855 1.00 74.62 226 PRO A C 1
ATOM 1846 O O . PRO A 1 226 ? 14.684 -10.060 -6.727 1.00 74.62 226 PRO A O 1
ATOM 1849 N N . LEU A 1 227 ? 15.571 -9.792 -8.772 1.00 70.75 227 LEU A N 1
ATOM 1850 C CA . LEU A 1 227 ? 16.692 -10.732 -8.579 1.00 70.75 227 LEU A CA 1
ATOM 1851 C C . LEU A 1 227 ? 17.712 -10.265 -7.532 1.00 70.75 227 LEU A C 1
ATOM 1853 O O . LEU A 1 227 ? 18.526 -11.065 -7.079 1.00 70.75 227 LEU A O 1
ATOM 1857 N N . ASN A 1 228 ? 17.681 -8.980 -7.181 1.00 70.94 228 ASN A N 1
ATOM 1858 C CA . ASN A 1 228 ? 18.459 -8.402 -6.097 1.00 70.94 228 ASN A CA 1
ATOM 1859 C C . ASN A 1 228 ? 17.501 -7.765 -5.074 1.00 70.94 228 ASN A C 1
ATOM 1861 O O . ASN A 1 228 ? 17.275 -6.556 -5.130 1.00 70.94 228 ASN A O 1
ATOM 1865 N N . PRO A 1 229 ? 16.921 -8.551 -4.150 1.00 71.06 229 PRO A N 1
ATOM 1866 C CA . PRO A 1 229 ? 15.951 -8.063 -3.167 1.00 71.06 229 PRO A CA 1
ATOM 1867 C C . PRO A 1 229 ? 16.585 -7.184 -2.074 1.00 71.06 229 PRO A C 1
ATOM 1869 O O . PRO A 1 229 ? 15.876 -6.640 -1.230 1.00 71.06 229 PRO A O 1
ATOM 1872 N N . ILE A 1 230 ? 17.920 -7.050 -2.064 1.00 68.19 230 ILE A N 1
ATOM 1873 C CA . ILE A 1 230 ? 18.632 -6.086 -1.219 1.00 68.19 230 ILE A CA 1
ATOM 1874 C C . ILE A 1 230 ? 18.490 -4.669 -1.768 1.00 68.19 230 ILE A C 1
ATOM 1876 O O . ILE A 1 230 ? 18.377 -3.723 -0.994 1.00 68.19 230 ILE A O 1
ATOM 1880 N N . GLU A 1 231 ? 18.471 -4.521 -3.089 1.00 51.53 231 GLU A N 1
ATOM 1881 C CA . GLU A 1 231 ? 18.382 -3.222 -3.755 1.00 51.53 231 GLU A CA 1
ATOM 1882 C C . GLU A 1 231 ? 17.008 -2.965 -4.374 1.00 51.53 231 GLU A C 1
ATOM 1884 O O . GLU A 1 231 ? 16.705 -1.828 -4.718 1.00 51.53 231 GLU A O 1
ATOM 1889 N N . HIS A 1 232 ? 16.167 -3.976 -4.570 1.00 60.25 232 HIS A N 1
ATOM 1890 C CA . HIS A 1 232 ? 14.918 -3.831 -5.316 1.00 60.25 232 HIS A CA 1
ATOM 1891 C C . HIS A 1 232 ? 13.759 -4.508 -4.590 1.00 60.25 232 HIS A C 1
ATOM 1893 O O . HIS A 1 232 ? 13.913 -5.545 -3.948 1.00 60.25 232 HIS A O 1
ATOM 1899 N N . ILE A 1 233 ? 12.577 -3.919 -4.724 1.00 71.06 233 ILE A N 1
ATOM 1900 C CA . ILE A 1 233 ? 11.331 -4.375 -4.108 1.00 71.06 233 ILE A CA 1
ATOM 1901 C C . ILE A 1 233 ? 10.212 -4.279 -5.143 1.00 71.06 233 ILE A C 1
ATOM 1903 O O . ILE A 1 233 ? 10.308 -3.489 -6.079 1.00 71.06 233 ILE A O 1
ATOM 1907 N N . ASP A 1 234 ? 9.158 -5.067 -4.969 1.00 73.12 234 ASP A N 1
ATOM 1908 C CA . ASP A 1 234 ? 7.957 -5.015 -5.807 1.00 73.12 234 ASP A CA 1
ATOM 1909 C C . ASP A 1 234 ? 6.724 -4.864 -4.898 1.00 73.12 234 ASP A C 1
ATOM 1911 O O . ASP A 1 234 ? 6.140 -5.872 -4.500 1.00 73.12 234 ASP A O 1
ATOM 1915 N N . PRO A 1 235 ? 6.335 -3.633 -4.515 1.00 73.88 235 PRO A N 1
ATOM 1916 C CA . PRO A 1 235 ? 5.290 -3.418 -3.510 1.00 73.88 235 PRO A CA 1
ATOM 1917 C C . PRO A 1 235 ? 3.859 -3.690 -3.976 1.00 73.88 235 PRO A C 1
ATOM 1919 O O . PRO A 1 235 ? 2.931 -3.690 -3.170 1.00 73.88 235 PRO A O 1
ATOM 1922 N N . LEU A 1 236 ? 3.661 -3.869 -5.282 1.00 70.81 236 LEU A N 1
ATOM 1923 C CA . LEU A 1 236 ? 2.349 -4.157 -5.858 1.00 70.81 236 LEU A CA 1
ATOM 1924 C C . LEU A 1 236 ? 2.236 -5.600 -6.329 1.00 70.81 236 LEU A C 1
ATOM 1926 O O . LEU A 1 236 ? 1.135 -6.052 -6.643 1.00 70.81 236 LEU A O 1
ATOM 1930 N N . GLY A 1 237 ? 3.350 -6.316 -6.423 1.00 68.69 237 GLY A N 1
ATOM 1931 C CA . GLY A 1 237 ? 3.377 -7.565 -7.147 1.00 68.69 237 GLY A CA 1
ATOM 1932 C C . GLY A 1 237 ? 3.260 -7.357 -8.653 1.00 68.69 237 GLY A C 1
ATOM 1933 O O . GLY A 1 237 ? 2.615 -8.196 -9.270 1.00 68.69 237 GLY A O 1
ATOM 1934 N N . LEU A 1 238 ? 3.807 -6.277 -9.231 1.00 61.62 238 LEU A N 1
ATOM 1935 C CA . LEU A 1 238 ? 3.717 -5.886 -10.646 1.00 61.62 238 LEU A CA 1
ATOM 1936 C C . LEU A 1 238 ? 4.952 -5.077 -11.113 1.00 61.62 238 LEU A C 1
ATOM 1938 O O . LEU A 1 238 ? 5.510 -4.296 -10.349 1.00 61.62 238 LEU A O 1
ATOM 1942 N N . ALA A 1 239 ? 5.308 -5.172 -12.400 1.00 62.59 239 ALA A N 1
ATOM 1943 C CA . ALA A 1 239 ? 6.123 -4.158 -13.097 1.00 62.59 239 ALA A CA 1
ATOM 1944 C C . ALA A 1 239 ? 5.223 -3.049 -13.708 1.00 62.59 239 ALA A C 1
ATOM 1946 O O . ALA A 1 239 ? 4.000 -3.192 -13.661 1.00 62.59 239 ALA A O 1
ATOM 1947 N N . LEU A 1 240 ? 5.796 -1.970 -14.286 1.00 66.69 240 LEU A N 1
ATOM 1948 C CA . LEU A 1 240 ? 5.050 -0.941 -15.055 1.00 66.69 240 LEU A CA 1
ATOM 1949 C C . LEU A 1 240 ? 3.943 -1.560 -15.932 1.00 66.69 240 LEU A C 1
ATOM 1951 O O . LEU A 1 240 ? 4.204 -2.548 -16.619 1.00 66.69 240 LEU A O 1
ATOM 1955 N N . ASP A 1 241 ? 2.749 -0.955 -15.960 1.00 71.56 241 ASP A N 1
ATOM 1956 C CA . ASP A 1 241 ? 1.576 -1.543 -16.631 1.00 71.56 241 ASP A CA 1
ATOM 1957 C C . ASP A 1 241 ? 1.709 -1.538 -18.159 1.00 71.56 241 ASP A C 1
ATOM 1959 O O . ASP A 1 241 ? 1.382 -2.527 -18.804 1.00 71.56 241 ASP A O 1
ATOM 1963 N N . LEU A 1 242 ? 2.244 -0.461 -18.743 1.00 82.31 242 LEU A N 1
ATOM 1964 C CA . LEU A 1 242 ? 2.720 -0.430 -20.128 1.00 82.31 242 LEU A CA 1
ATOM 1965 C C . LEU A 1 242 ? 4.157 0.081 -20.169 1.00 82.31 242 LEU A C 1
ATOM 1967 O O . LEU A 1 242 ? 4.432 1.218 -19.795 1.00 82.31 242 LEU A O 1
ATOM 1971 N N . ASN A 1 243 ? 5.084 -0.730 -20.672 1.00 83.94 243 ASN A N 1
ATOM 1972 C CA . ASN A 1 243 ? 6.486 -0.350 -20.801 1.00 83.94 243 ASN A CA 1
ATOM 1973 C C . ASN A 1 243 ? 6.902 -0.276 -22.277 1.00 83.94 243 ASN A C 1
ATOM 1975 O O . ASN A 1 243 ? 7.106 -1.295 -22.938 1.00 83.94 243 ASN A O 1
ATOM 1979 N N . TYR A 1 244 ? 7.032 0.946 -22.785 1.00 83.88 244 TYR A N 1
ATOM 1980 C CA . TYR A 1 244 ? 7.450 1.242 -24.152 1.00 83.88 244 TYR A CA 1
ATOM 1981 C C . TYR A 1 244 ? 8.964 1.438 -24.308 1.00 83.88 244 TYR A C 1
ATOM 1983 O O . TYR A 1 244 ? 9.428 1.677 -25.424 1.00 83.88 244 TYR A O 1
ATOM 1991 N N . TYR A 1 245 ? 9.759 1.329 -23.238 1.00 82.25 245 TYR A N 1
ATOM 1992 C CA . TYR A 1 245 ? 11.215 1.365 -23.361 1.00 82.25 245 TYR A CA 1
ATOM 1993 C C . TYR A 1 245 ? 11.732 0.132 -24.115 1.00 82.25 245 TYR A C 1
ATOM 1995 O O . TYR A 1 245 ? 11.225 -0.981 -23.968 1.00 82.25 245 TYR A O 1
ATOM 2003 N N . SER A 1 246 ? 12.790 0.307 -24.910 1.00 80.31 246 SER A N 1
ATOM 2004 C CA . SER A 1 246 ? 13.476 -0.833 -25.525 1.00 80.31 246 SER A CA 1
ATOM 2005 C C . SER A 1 246 ? 14.152 -1.691 -24.448 1.00 80.31 246 SER A C 1
ATOM 2007 O O . SER A 1 246 ? 14.843 -1.126 -23.606 1.00 80.31 246 SER A O 1
ATOM 2009 N N . PRO A 1 247 ? 14.125 -3.035 -24.522 1.00 75.88 247 PRO A N 1
ATOM 2010 C CA . PRO A 1 247 ? 14.905 -3.892 -23.618 1.00 75.88 247 PRO A CA 1
ATOM 2011 C C . PRO A 1 247 ? 16.424 -3.645 -23.642 1.00 75.88 247 PRO A C 1
ATOM 2013 O O . PRO A 1 247 ? 17.143 -4.061 -22.735 1.00 75.88 247 PRO A O 1
ATOM 2016 N N . SER A 1 248 ? 16.920 -3.000 -24.704 1.00 77.06 248 SER A N 1
ATOM 2017 C CA . SER A 1 248 ? 18.320 -2.583 -24.848 1.00 77.06 248 SER A CA 1
ATOM 2018 C C . SER A 1 248 ? 18.628 -1.224 -24.211 1.00 77.06 248 SER A C 1
ATOM 2020 O O . SER A 1 248 ? 19.796 -0.844 -24.116 1.00 77.06 248 SER A O 1
ATOM 2022 N N . ASP A 1 249 ? 17.601 -0.495 -23.777 1.00 78.81 249 ASP A N 1
ATOM 2023 C CA . ASP A 1 249 ? 17.740 0.794 -23.120 1.00 78.81 249 ASP A CA 1
ATOM 2024 C C . ASP A 1 249 ? 18.156 0.612 -21.649 1.00 78.81 249 ASP A C 1
ATOM 2026 O O . ASP A 1 249 ? 17.538 -0.185 -20.937 1.00 78.81 249 ASP A O 1
ATOM 2030 N N . PRO A 1 250 ? 19.172 1.338 -21.148 1.00 75.00 250 PRO A N 1
ATOM 2031 C CA . PRO A 1 250 ? 19.530 1.312 -19.731 1.00 75.00 250 PRO A CA 1
ATOM 2032 C C . PRO A 1 250 ? 18.356 1.612 -18.787 1.00 75.00 250 PRO A C 1
ATOM 2034 O O . PRO A 1 250 ? 18.285 1.019 -17.709 1.00 75.00 250 PRO A O 1
ATOM 2037 N N . ILE A 1 251 ? 17.418 2.470 -19.206 1.00 77.50 251 ILE A N 1
ATOM 2038 C CA . ILE A 1 251 ? 16.243 2.847 -18.412 1.00 77.50 251 ILE A CA 1
ATOM 2039 C C . ILE A 1 251 ? 15.255 1.686 -18.272 1.00 77.50 251 ILE A C 1
ATOM 2041 O O . ILE A 1 251 ? 14.613 1.576 -17.233 1.00 77.50 251 ILE A O 1
ATOM 2045 N N . TYR A 1 252 ? 15.189 0.761 -19.237 1.00 76.00 252 TYR A N 1
ATOM 2046 C CA . TYR A 1 252 ? 14.272 -0.384 -19.180 1.00 76.00 252 TYR A CA 1
ATOM 2047 C C . TYR A 1 252 ? 14.476 -1.232 -17.922 1.00 76.00 252 TYR A C 1
ATOM 2049 O O . TYR A 1 252 ? 13.518 -1.686 -17.310 1.00 76.00 252 TYR A O 1
ATOM 2057 N N . LYS A 1 253 ? 15.726 -1.432 -17.487 1.00 70.81 253 LYS A N 1
ATOM 2058 C CA . LYS A 1 253 ? 15.994 -2.181 -16.249 1.00 70.81 253 LYS A CA 1
ATOM 2059 C C . LYS A 1 253 ? 15.494 -1.437 -15.015 1.00 70.81 253 LYS A C 1
ATOM 2061 O O . LYS A 1 253 ? 14.881 -2.053 -14.155 1.00 70.81 253 LYS A O 1
ATOM 2066 N N . GLY A 1 254 ? 15.727 -0.128 -14.955 1.00 67.94 254 GLY A N 1
ATOM 2067 C CA . GLY A 1 254 ? 15.229 0.711 -13.868 1.00 67.94 254 GLY A CA 1
ATOM 2068 C C . GLY A 1 254 ? 13.704 0.775 -13.836 1.00 67.94 254 GLY A C 1
ATOM 2069 O O . GLY A 1 254 ? 13.104 0.723 -12.770 1.00 67.94 254 GLY A O 1
ATOM 2070 N N . SER A 1 255 ? 13.066 0.795 -15.007 1.00 72.44 255 SER A N 1
ATOM 2071 C CA . SER A 1 255 ? 11.615 0.891 -15.150 1.00 72.44 255 SER A CA 1
ATOM 2072 C C . SER A 1 255 ? 10.880 -0.374 -14.674 1.00 72.44 255 SER A C 1
ATOM 2074 O O . SER A 1 255 ? 9.734 -0.289 -14.249 1.00 72.44 255 SER A O 1
ATOM 2076 N N . LEU A 1 256 ? 11.538 -1.539 -14.694 1.00 63.50 256 LEU A N 1
ATOM 2077 C CA . LEU A 1 256 ? 11.033 -2.773 -14.071 1.00 63.50 256 LEU A CA 1
ATOM 2078 C C . LEU A 1 256 ? 11.154 -2.773 -12.539 1.00 63.50 256 LEU A C 1
ATOM 2080 O O . LEU A 1 256 ? 10.517 -3.592 -11.885 1.00 63.50 256 LEU A O 1
ATOM 2084 N N . ASN A 1 257 ? 11.980 -1.888 -11.980 1.00 60.88 257 ASN A N 1
ATOM 2085 C CA . ASN A 1 257 ? 12.354 -1.876 -10.566 1.00 60.88 257 ASN A CA 1
ATOM 2086 C C . ASN A 1 257 ? 11.775 -0.675 -9.800 1.00 60.88 257 ASN A C 1
ATOM 2088 O O . ASN A 1 257 ? 12.151 -0.466 -8.647 1.00 60.88 257 ASN A O 1
ATOM 2092 N N . VAL A 1 258 ? 10.919 0.141 -10.430 1.00 63.41 258 VAL A N 1
ATOM 2093 C CA . VAL A 1 258 ? 10.412 1.388 -9.837 1.00 63.41 258 VAL A CA 1
ATOM 2094 C C . VAL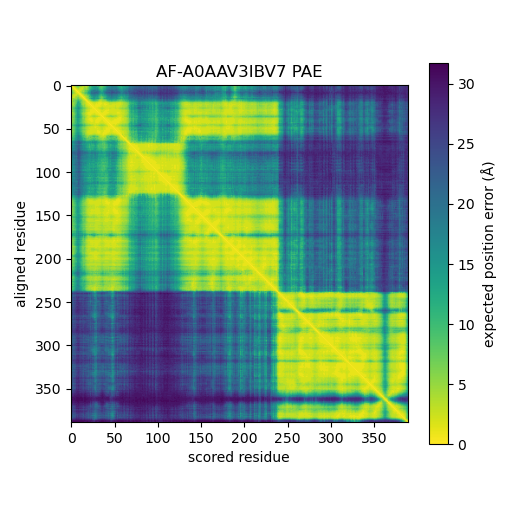 A 1 258 ? 9.749 1.100 -8.493 1.00 63.41 258 VAL A C 1
ATOM 2096 O O . VAL A 1 258 ? 8.761 0.376 -8.404 1.00 63.41 258 VAL A O 1
ATOM 2099 N N . ARG A 1 259 ? 10.342 1.664 -7.436 1.00 50.62 259 ARG A N 1
ATOM 2100 C CA . ARG A 1 259 ? 10.020 1.319 -6.044 1.00 50.62 259 ARG A CA 1
ATOM 2101 C C . ARG A 1 259 ? 8.736 1.977 -5.540 1.00 50.62 259 ARG A C 1
ATOM 2103 O O . ARG A 1 259 ? 8.099 1.447 -4.637 1.00 50.62 259 ARG A O 1
ATOM 2110 N N . GLU A 1 260 ? 8.366 3.126 -6.106 1.00 53.94 260 GLU A N 1
ATOM 2111 C CA . GLU A 1 260 ? 7.217 3.928 -5.672 1.00 53.94 260 GLU A CA 1
ATOM 2112 C C . GLU A 1 260 ? 6.462 4.492 -6.881 1.00 53.94 260 GLU A C 1
ATOM 2114 O O . GLU A 1 260 ? 6.976 5.329 -7.625 1.00 53.94 260 GLU A O 1
ATOM 2119 N N . PHE A 1 261 ? 5.220 4.049 -7.072 1.00 58.59 261 PHE A N 1
ATOM 2120 C CA . PHE A 1 261 ? 4.346 4.565 -8.119 1.00 58.59 261 PHE A CA 1
ATOM 2121 C C . PHE A 1 261 ? 3.355 5.577 -7.537 1.00 58.59 261 PHE A C 1
ATOM 2123 O O . PHE A 1 261 ? 2.696 5.280 -6.535 1.00 58.59 261 PHE A O 1
ATOM 2130 N N . PRO A 1 262 ? 3.166 6.748 -8.172 1.00 59.22 262 PRO A N 1
ATOM 2131 C CA . PRO A 1 262 ? 1.931 7.496 -7.997 1.00 59.22 262 PRO A CA 1
ATOM 2132 C C . PRO A 1 262 ? 0.746 6.565 -8.293 1.00 59.22 262 PRO A C 1
ATOM 2134 O O . PRO A 1 262 ? 0.787 5.796 -9.250 1.00 59.22 262 PRO A O 1
ATOM 2137 N N . THR A 1 263 ? -0.302 6.606 -7.471 1.00 62.91 263 THR A N 1
ATOM 2138 C CA . THR A 1 263 ? -1.456 5.711 -7.635 1.00 62.91 263 THR A CA 1
ATOM 2139 C C . THR A 1 263 ? -2.137 5.953 -8.988 1.00 62.91 263 THR A C 1
ATOM 2141 O O . THR A 1 263 ? -2.611 7.061 -9.251 1.00 62.91 263 THR A O 1
ATOM 2144 N N . GLY A 1 264 ? -2.198 4.924 -9.836 1.00 70.75 264 GLY A N 1
ATOM 2145 C CA . GLY A 1 264 ? -2.796 4.980 -11.172 1.00 70.75 264 GLY A CA 1
ATOM 2146 C C . GLY A 1 264 ? -2.226 3.921 -12.121 1.00 70.75 264 GLY A C 1
ATOM 2147 O O . GLY A 1 264 ? -1.328 3.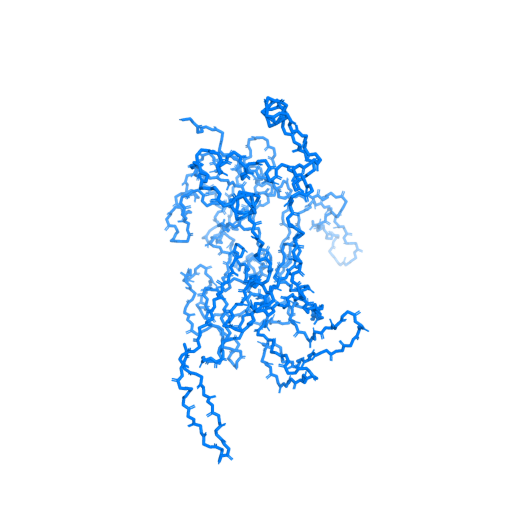175 -11.752 1.00 70.75 264 GLY A O 1
ATOM 2148 N N . PHE A 1 265 ? -2.755 3.871 -13.342 1.00 79.81 265 PHE A N 1
ATOM 2149 C CA . PHE A 1 265 ? -2.272 3.029 -14.435 1.00 79.81 265 PHE A CA 1
ATOM 2150 C C . PHE A 1 265 ? -0.981 3.610 -15.020 1.00 79.81 265 PHE A C 1
ATOM 2152 O O . PHE A 1 265 ? -0.962 4.741 -15.503 1.00 79.81 265 PHE A O 1
ATOM 2159 N N . THR A 1 266 ? 0.109 2.861 -14.981 1.00 83.31 266 THR A N 1
ATOM 2160 C CA . THR A 1 266 ? 1.457 3.366 -15.251 1.00 83.31 266 THR A CA 1
ATOM 2161 C C . THR A 1 266 ? 1.921 3.083 -16.677 1.00 83.31 266 THR A C 1
ATOM 2163 O O . THR A 1 266 ? 1.793 1.980 -17.200 1.00 83.31 266 THR A O 1
ATOM 2166 N N . VAL A 1 267 ? 2.503 4.092 -17.321 1.00 88.44 267 VAL A N 1
ATOM 2167 C CA . VAL A 1 267 ? 3.035 3.996 -18.682 1.00 88.44 267 VAL A CA 1
ATOM 2168 C C . VAL A 1 267 ? 4.457 4.539 -18.706 1.00 88.44 267 VAL A C 1
ATOM 2170 O O . VAL A 1 267 ? 4.670 5.718 -18.441 1.00 88.44 267 VAL A O 1
ATOM 2173 N N . GLY A 1 268 ? 5.434 3.702 -19.043 1.00 88.06 268 GLY A N 1
ATOM 2174 C CA . GLY A 1 268 ? 6.824 4.099 -19.262 1.00 88.06 268 GLY A CA 1
ATOM 2175 C C . GLY A 1 268 ? 7.146 4.252 -20.742 1.00 88.06 268 GLY A C 1
ATOM 2176 O O . GLY A 1 268 ? 6.719 3.433 -21.550 1.00 88.06 268 GLY A O 1
ATOM 2177 N N . GLY A 1 269 ? 7.916 5.274 -21.102 1.00 89.00 269 GLY A N 1
ATOM 2178 C CA . GLY A 1 269 ? 8.410 5.485 -22.462 1.00 89.00 269 GLY A CA 1
ATOM 2179 C C . GLY A 1 269 ? 9.343 6.690 -22.546 1.00 89.00 269 GLY A C 1
ATOM 2180 O O . GLY A 1 269 ? 9.428 7.490 -21.616 1.00 89.00 269 GLY A O 1
ATOM 2181 N N . HIS A 1 270 ? 10.077 6.832 -23.651 1.00 88.44 270 HIS A N 1
ATOM 2182 C CA . HIS A 1 270 ? 10.798 8.082 -23.911 1.00 88.44 270 HIS A CA 1
ATOM 2183 C C . HIS A 1 270 ? 9.834 9.115 -24.470 1.00 88.44 270 HIS A C 1
ATOM 2185 O O . HIS A 1 270 ? 8.982 8.781 -25.298 1.00 88.44 270 HIS A O 1
ATOM 2191 N N . GLY A 1 271 ? 10.000 10.373 -24.078 1.00 89.69 271 GLY A N 1
ATOM 2192 C CA . GLY A 1 271 ? 9.122 11.436 -24.535 1.00 89.69 271 GLY A CA 1
ATOM 2193 C C . GLY A 1 271 ? 9.744 12.816 -24.508 1.00 89.69 271 GLY A C 1
ATOM 2194 O O . GLY A 1 271 ? 10.922 13.006 -24.214 1.00 89.69 271 GLY A O 1
ATOM 2195 N N . SER A 1 272 ? 8.903 13.762 -24.895 1.00 88.69 272 SER A N 1
ATOM 2196 C CA . SER A 1 272 ? 9.151 15.193 -24.946 1.00 88.69 272 SER A CA 1
ATOM 2197 C C . SER A 1 272 ? 7.868 15.922 -24.518 1.00 88.69 272 SER A C 1
ATOM 2199 O O . SER A 1 272 ? 6.821 15.280 -24.362 1.00 88.69 272 SER A O 1
ATOM 2201 N N . PRO A 1 273 ? 7.854 17.267 -24.456 1.00 90.88 273 PRO A N 1
ATOM 2202 C CA . PRO A 1 273 ? 6.635 18.030 -24.172 1.00 90.88 273 PRO A CA 1
ATOM 2203 C C . PRO A 1 273 ? 5.433 17.697 -25.060 1.00 90.88 273 PRO A C 1
ATOM 2205 O O . PRO A 1 273 ? 4.288 17.951 -24.683 1.00 90.88 273 PRO A O 1
ATOM 2208 N N . THR A 1 274 ? 5.664 17.151 -26.257 1.00 89.31 274 THR A N 1
ATOM 2209 C CA . THR A 1 274 ? 4.605 16.936 -27.253 1.00 89.31 274 THR A CA 1
ATOM 2210 C C . THR A 1 274 ? 4.557 15.538 -27.855 1.00 89.31 274 THR A C 1
ATOM 2212 O O . THR A 1 274 ? 3.680 15.291 -28.684 1.00 89.31 274 THR A O 1
ATOM 2215 N N . SER A 1 275 ? 5.434 14.624 -27.440 1.00 90.12 275 SER A N 1
ATOM 2216 C CA . SER A 1 275 ? 5.507 13.269 -27.991 1.00 90.12 275 SER A CA 1
ATOM 2217 C C . SER A 1 275 ? 5.911 12.237 -26.944 1.00 90.12 275 SER A C 1
ATOM 2219 O O . SER A 1 275 ? 6.533 12.559 -25.935 1.00 90.12 275 SER A O 1
ATOM 2221 N N . MET A 1 276 ? 5.576 10.985 -27.233 1.00 93.00 276 MET A N 1
ATOM 2222 C CA . MET A 1 276 ? 6.086 9.796 -26.563 1.00 93.00 276 MET A CA 1
ATOM 2223 C C . MET A 1 276 ? 6.446 8.776 -27.646 1.00 93.00 276 MET A C 1
ATOM 2225 O O . MET A 1 276 ? 5.949 8.880 -28.768 1.00 93.00 276 MET A O 1
ATOM 2229 N N . SER A 1 277 ? 7.307 7.814 -27.338 1.00 87.62 277 SER A N 1
ATOM 2230 C CA . SER A 1 277 ? 7.796 6.819 -28.295 1.00 87.62 277 SER A CA 1
ATOM 2231 C C . SER A 1 277 ? 7.542 5.386 -27.837 1.00 87.62 277 SER A C 1
ATOM 2233 O O . SER A 1 277 ? 7.553 5.093 -26.642 1.00 87.62 277 SER A O 1
ATOM 2235 N N . ASP A 1 278 ? 7.307 4.511 -28.816 1.00 87.69 278 ASP A N 1
ATOM 2236 C CA . ASP A 1 278 ? 7.279 3.056 -28.696 1.00 87.69 278 ASP A CA 1
ATOM 2237 C C . ASP A 1 278 ? 8.600 2.466 -29.198 1.00 87.69 278 ASP A C 1
ATOM 2239 O O . ASP A 1 278 ? 8.786 2.184 -30.385 1.00 87.69 278 ASP A O 1
ATOM 2243 N N . ASP A 1 279 ? 9.526 2.246 -28.272 1.00 82.06 279 ASP A N 1
ATOM 2244 C CA . ASP A 1 279 ? 10.868 1.763 -28.579 1.00 82.06 279 ASP A CA 1
ATOM 2245 C C . ASP A 1 279 ? 10.987 0.234 -28.498 1.00 82.06 279 ASP A C 1
ATOM 2247 O O . ASP A 1 279 ? 12.084 -0.315 -28.660 1.00 82.06 279 ASP A O 1
ATOM 2251 N N . ARG A 1 280 ? 9.869 -0.483 -28.302 1.00 78.06 280 ARG A N 1
ATOM 2252 C CA . ARG A 1 280 ? 9.852 -1.951 -28.159 1.00 78.06 280 ARG A CA 1
ATOM 2253 C C . ARG A 1 280 ? 10.331 -2.658 -29.425 1.00 78.06 280 ARG A C 1
ATOM 2255 O O .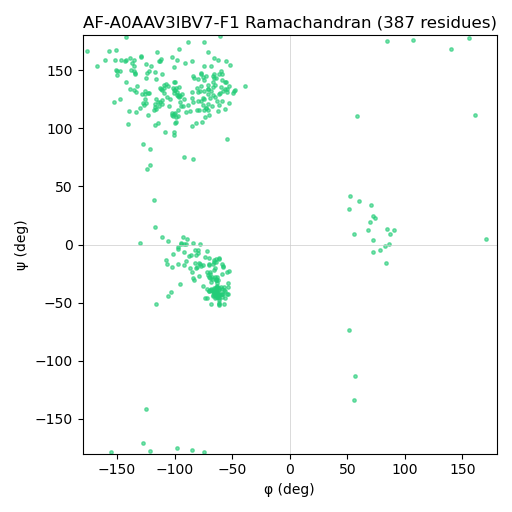 ARG A 1 280 ? 11.007 -3.681 -29.340 1.00 78.06 280 ARG A O 1
ATOM 2262 N N . ILE A 1 281 ? 9.989 -2.110 -30.595 1.00 68.50 281 ILE A N 1
ATOM 2263 C CA . ILE A 1 281 ? 10.349 -2.672 -31.910 1.00 68.50 281 ILE A CA 1
ATOM 2264 C C . ILE A 1 281 ? 11.456 -1.855 -32.582 1.00 68.50 281 ILE A C 1
ATOM 2266 O O . ILE A 1 281 ? 12.399 -2.422 -33.138 1.00 68.50 281 ILE A O 1
ATOM 2270 N N . LYS A 1 282 ? 11.359 -0.521 -32.549 1.00 77.12 282 LYS A N 1
ATOM 2271 C CA . LYS A 1 282 ? 12.336 0.378 -33.173 1.00 77.12 282 LYS A CA 1
ATOM 2272 C C . LYS A 1 282 ? 12.451 1.670 -32.374 1.00 77.12 282 LYS A C 1
ATOM 2274 O O . LYS A 1 282 ? 11.465 2.381 -32.223 1.00 77.12 282 LYS A O 1
ATOM 2279 N N . LYS A 1 283 ? 13.677 2.005 -31.968 1.00 75.50 283 LYS A N 1
ATOM 2280 C CA . LYS A 1 283 ? 13.985 3.228 -31.221 1.00 75.50 283 LYS A CA 1
ATOM 2281 C C . LYS A 1 283 ? 13.532 4.497 -31.959 1.00 75.50 283 LYS A C 1
ATOM 2283 O O . LYS A 1 283 ? 13.825 4.651 -33.148 1.00 75.50 283 LYS A O 1
ATOM 2288 N N . GLY A 1 284 ? 12.883 5.402 -31.234 1.00 73.38 284 GLY A N 1
ATOM 2289 C CA . GLY A 1 284 ? 12.342 6.671 -31.705 1.00 73.38 284 GLY A CA 1
ATOM 2290 C C . GLY A 1 284 ? 11.071 6.541 -32.544 1.00 73.38 284 GLY A C 1
ATOM 2291 O O . GLY A 1 284 ? 10.820 7.415 -33.370 1.00 73.38 284 GLY A O 1
ATOM 2292 N N . SER A 1 285 ? 10.305 5.451 -32.415 1.00 83.44 285 SER A N 1
ATOM 2293 C CA . SER A 1 285 ? 9.035 5.330 -33.146 1.00 83.44 285 SER A CA 1
ATOM 2294 C C . SER A 1 285 ? 7.943 6.100 -32.413 1.00 83.44 285 SER A C 1
ATOM 2296 O O . SER A 1 285 ? 7.603 5.751 -31.291 1.00 83.44 285 SER A O 1
ATOM 2298 N N . ASP A 1 286 ? 7.391 7.142 -33.032 1.00 85.81 286 ASP A N 1
ATOM 2299 C CA . ASP A 1 286 ? 6.382 7.989 -32.389 1.00 85.81 286 ASP A CA 1
ATOM 2300 C C . ASP A 1 286 ? 5.116 7.204 -32.006 1.00 85.81 286 ASP A C 1
ATOM 2302 O O . ASP A 1 286 ? 4.489 6.542 -32.839 1.00 85.81 286 ASP A O 1
ATOM 2306 N N . LEU A 1 287 ? 4.695 7.351 -30.749 1.00 88.62 287 LEU A N 1
ATOM 2307 C CA . LEU A 1 287 ? 3.432 6.855 -30.225 1.00 88.62 287 LEU A CA 1
ATOM 2308 C C . LEU A 1 287 ? 2.396 7.986 -30.244 1.00 88.62 287 LEU A C 1
ATOM 2310 O O . LEU A 1 287 ? 2.531 9.009 -29.568 1.00 88.62 287 LEU A O 1
ATOM 2314 N N . THR A 1 288 ? 1.336 7.817 -31.036 1.00 92.31 288 THR A N 1
ATOM 2315 C CA . THR A 1 288 ? 0.261 8.818 -31.096 1.00 92.31 288 THR A CA 1
ATOM 2316 C C . THR A 1 288 ? -0.623 8.756 -29.849 1.00 92.31 288 THR A C 1
ATOM 2318 O O . THR A 1 288 ? -0.800 7.692 -29.261 1.00 92.31 288 THR A O 1
ATOM 2321 N N . ILE A 1 289 ? -1.261 9.877 -29.492 1.00 95.88 289 ILE A N 1
ATOM 2322 C CA . ILE A 1 289 ? -2.219 9.942 -28.372 1.00 95.88 289 ILE A CA 1
ATOM 2323 C C . ILE A 1 289 ? -3.322 8.883 -28.505 1.00 95.88 289 ILE A C 1
ATOM 2325 O O . ILE A 1 289 ? -3.645 8.210 -27.534 1.00 95.88 289 ILE A O 1
ATOM 2329 N N . LYS A 1 290 ? -3.861 8.691 -29.715 1.00 95.06 290 LYS A N 1
ATOM 2330 C CA . LYS A 1 290 ? -4.911 7.696 -29.973 1.00 95.06 290 LYS A CA 1
ATOM 2331 C C . LYS A 1 290 ? -4.409 6.264 -29.844 1.00 95.06 290 LYS A C 1
ATOM 2333 O O . LYS A 1 290 ? -5.135 5.423 -29.330 1.00 95.06 290 LYS A O 1
ATOM 2338 N N . GLN A 1 291 ? -3.188 5.998 -30.308 1.00 93.56 291 GLN A N 1
ATOM 2339 C CA . GLN A 1 291 ? -2.554 4.690 -30.160 1.00 93.56 291 GLN A CA 1
ATOM 2340 C C . GLN A 1 291 ? -2.379 4.368 -28.674 1.00 93.56 291 GLN A C 1
ATOM 2342 O O . GLN A 1 291 ? -2.873 3.347 -28.217 1.00 93.56 291 GLN A O 1
ATOM 2347 N N . LEU A 1 292 ? -1.783 5.288 -27.909 1.00 95.00 292 LEU A N 1
ATOM 2348 C CA . LEU A 1 292 ? -1.588 5.107 -26.475 1.00 95.00 292 LEU A CA 1
ATOM 2349 C C . LEU A 1 292 ? -2.918 4.954 -25.727 1.00 95.00 292 LEU A C 1
ATOM 2351 O O . LEU A 1 292 ? -3.067 4.051 -24.916 1.00 95.00 292 LEU A O 1
ATOM 2355 N N . ALA A 1 293 ? -3.910 5.799 -26.013 1.00 96.56 293 ALA A N 1
ATOM 2356 C CA . ALA A 1 293 ? -5.221 5.695 -25.382 1.00 96.56 293 ALA A CA 1
ATOM 2357 C C . ALA A 1 293 ? -5.929 4.373 -25.721 1.00 96.56 293 ALA A C 1
ATOM 2359 O O . ALA A 1 293 ? -6.618 3.811 -24.873 1.00 96.56 293 ALA A O 1
ATOM 2360 N N . SER A 1 294 ? -5.757 3.869 -26.946 1.00 95.19 294 SER A N 1
ATOM 2361 C CA . SER A 1 294 ? -6.250 2.551 -27.349 1.00 95.19 294 SER A CA 1
ATOM 2362 C C . SER A 1 294 ? -5.547 1.433 -26.582 1.00 95.19 294 SER A C 1
ATOM 2364 O O . SER A 1 294 ? -6.226 0.544 -26.080 1.00 95.19 294 SER A O 1
ATOM 2366 N N . ASP A 1 295 ? -4.219 1.486 -26.466 1.00 91.62 295 ASP A N 1
ATOM 2367 C CA . ASP A 1 295 ? -3.426 0.483 -25.750 1.00 91.62 295 ASP A CA 1
ATOM 2368 C C . ASP A 1 295 ? -3.783 0.463 -24.251 1.00 91.62 295 ASP A C 1
ATOM 2370 O O . ASP A 1 295 ? -4.002 -0.605 -23.686 1.00 91.62 295 ASP A O 1
ATOM 2374 N N . ILE A 1 296 ? -3.951 1.639 -23.629 1.00 90.81 296 ILE A N 1
ATOM 2375 C CA . ILE A 1 296 ? -4.402 1.780 -22.233 1.00 90.81 296 ILE A CA 1
ATOM 2376 C C . ILE A 1 296 ? -5.800 1.179 -22.053 1.00 90.81 296 ILE A C 1
ATOM 2378 O O . ILE A 1 296 ? -5.992 0.336 -21.187 1.00 90.81 296 ILE A O 1
ATOM 2382 N N . ARG A 1 297 ? -6.776 1.562 -22.888 1.00 93.19 297 ARG A N 1
ATOM 2383 C CA . ARG A 1 297 ? -8.157 1.046 -22.802 1.00 93.19 297 ARG A CA 1
ATOM 2384 C C . ARG A 1 297 ? -8.262 -0.452 -23.066 1.00 93.19 297 ARG A C 1
ATOM 2386 O O . ARG A 1 297 ? -9.177 -1.094 -22.562 1.00 93.19 297 ARG A O 1
ATOM 2393 N N . ALA A 1 298 ? -7.377 -0.989 -23.902 1.00 86.25 298 ALA A N 1
ATOM 2394 C CA . ALA A 1 298 ? -7.317 -2.413 -24.193 1.00 86.25 298 ALA A CA 1
ATOM 2395 C C . ALA A 1 298 ? -6.657 -3.211 -23.059 1.00 86.25 298 ALA A C 1
ATOM 2397 O O . ALA A 1 298 ? -6.839 -4.429 -22.999 1.00 86.25 298 ALA A O 1
ATOM 2398 N N . ASN A 1 299 ? -5.901 -2.554 -22.173 1.00 80.94 299 ASN A N 1
ATOM 2399 C CA . ASN A 1 299 ? -5.242 -3.223 -21.066 1.00 80.94 299 ASN A CA 1
ATOM 2400 C C . ASN A 1 299 ? -6.272 -3.591 -19.978 1.00 80.94 299 ASN A C 1
ATOM 2402 O O . ASN A 1 299 ? -6.977 -2.714 -19.476 1.00 80.94 299 ASN A O 1
ATOM 2406 N N . PRO A 1 300 ? -6.354 -4.869 -19.562 1.00 68.81 300 PRO A N 1
ATOM 2407 C CA . PRO A 1 300 ? -7.361 -5.337 -18.607 1.00 68.81 300 PRO A CA 1
ATOM 2408 C C . PRO A 1 300 ? -7.249 -4.709 -17.209 1.00 68.81 300 PRO A C 1
ATOM 2410 O O . PRO A 1 300 ? -8.191 -4.820 -16.426 1.00 68.81 300 PRO A O 1
ATOM 2413 N N . LYS A 1 301 ? -6.120 -4.068 -16.876 1.00 61.75 301 LYS A N 1
ATOM 2414 C CA . LYS A 1 3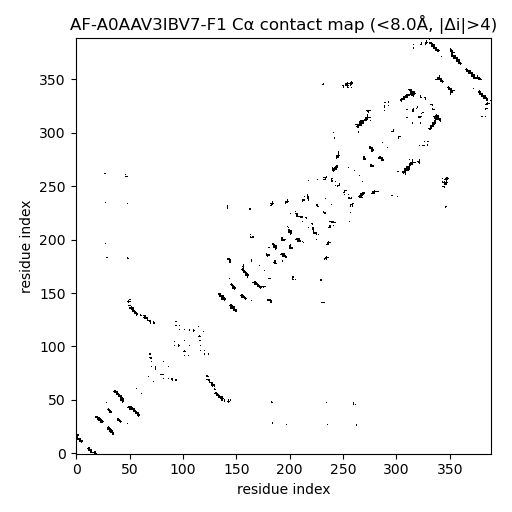01 ? -5.937 -3.340 -15.611 1.00 61.75 301 LYS A CA 1
ATOM 2415 C C . LYS A 1 301 ? -6.548 -1.943 -15.613 1.00 61.75 301 LYS A C 1
ATOM 2417 O O . LYS A 1 301 ? -6.748 -1.377 -14.541 1.00 61.75 301 LYS A O 1
ATOM 2422 N N . TYR A 1 302 ? -6.807 -1.371 -16.785 1.00 79.69 302 TYR A N 1
ATOM 2423 C CA . TYR A 1 302 ? -7.392 -0.046 -16.883 1.00 79.69 302 TYR A CA 1
ATOM 2424 C C . TYR A 1 302 ? -8.914 -0.135 -16.795 1.00 79.69 302 TYR A C 1
ATOM 2426 O O . TYR A 1 302 ? -9.556 -0.900 -17.513 1.00 79.69 302 TYR A O 1
ATOM 2434 N N . HIS A 1 303 ? -9.504 0.696 -15.946 1.00 84.06 303 HIS A N 1
ATOM 2435 C CA . HIS A 1 303 ? -10.937 0.951 -15.953 1.00 84.06 303 HIS A CA 1
ATOM 2436 C C . HIS A 1 303 ? -11.193 2.436 -16.198 1.00 84.06 303 HIS A C 1
ATOM 2438 O O . HIS A 1 303 ? -10.361 3.291 -15.896 1.00 84.06 303 HIS A O 1
ATOM 2444 N N . GLU A 1 304 ? -12.359 2.747 -16.758 1.00 87.00 304 GLU A N 1
ATOM 2445 C CA . GLU A 1 304 ? -12.728 4.116 -17.111 1.00 87.00 304 GLU A CA 1
ATOM 2446 C C . GLU A 1 304 ? -12.597 5.056 -15.898 1.00 87.00 304 GLU A C 1
ATOM 2448 O O . GLU A 1 304 ? -12.966 4.709 -14.771 1.00 87.00 304 GLU A O 1
ATOM 2453 N N . GLY A 1 305 ? -11.982 6.221 -16.118 1.00 81.62 305 GLY A N 1
ATOM 2454 C CA . GLY A 1 305 ? -11.697 7.211 -15.076 1.00 81.62 305 GLY A CA 1
ATOM 2455 C C . GLY A 1 305 ? -10.490 6.910 -14.174 1.00 81.62 305 GLY A C 1
ATOM 2456 O O . GLY A 1 305 ? -10.135 7.764 -13.358 1.00 81.62 305 GLY A O 1
ATOM 2457 N N . MET A 1 306 ? -9.825 5.753 -14.307 1.00 84.44 306 MET A N 1
ATOM 2458 C CA . MET A 1 306 ? -8.590 5.461 -13.569 1.00 84.44 306 MET A CA 1
ATOM 2459 C C . MET A 1 306 ? -7.499 6.485 -13.937 1.00 84.44 306 MET A C 1
ATOM 2461 O O . MET A 1 306 ? -7.270 6.713 -15.129 1.00 84.44 306 MET A O 1
ATOM 2465 N N . PRO A 1 307 ? -6.814 7.116 -12.961 1.00 87.00 307 PRO A N 1
ATOM 2466 C CA . PRO A 1 307 ? -5.696 8.003 -13.261 1.00 87.00 307 PRO A CA 1
ATOM 2467 C C . PRO A 1 307 ? -4.594 7.263 -14.021 1.00 87.00 307 PRO A C 1
ATOM 2469 O O . PRO A 1 307 ? -4.301 6.119 -13.692 1.00 87.00 307 PRO A O 1
ATOM 2472 N N . VAL A 1 308 ? -3.962 7.913 -14.996 1.00 91.56 308 VAL A N 1
ATOM 2473 C CA . VAL A 1 308 ? -2.814 7.378 -15.744 1.00 91.56 308 VAL A CA 1
ATOM 2474 C C . VAL A 1 308 ? -1.551 8.135 -15.355 1.00 91.56 308 VAL A C 1
ATOM 2476 O O . VAL A 1 308 ? -1.577 9.357 -15.273 1.00 91.56 308 VAL A O 1
ATOM 2479 N N . VAL A 1 309 ? -0.438 7.440 -15.147 1.00 90.00 309 VAL A N 1
ATOM 2480 C CA . VAL A 1 309 ? 0.847 8.019 -14.738 1.00 90.00 309 VAL A CA 1
ATOM 2481 C C . VAL A 1 309 ? 1.886 7.779 -15.824 1.00 90.00 309 VAL A C 1
ATOM 2483 O O . VAL A 1 309 ? 2.175 6.634 -16.162 1.00 90.00 309 VAL A O 1
ATOM 2486 N N . LEU A 1 310 ? 2.466 8.848 -16.364 1.00 92.38 310 LEU A N 1
ATOM 2487 C CA . LEU A 1 310 ? 3.480 8.781 -17.413 1.00 92.38 310 LEU A CA 1
ATOM 2488 C C . LEU A 1 310 ? 4.885 8.874 -16.815 1.00 92.38 310 LEU A C 1
ATOM 2490 O O . LEU A 1 310 ? 5.324 9.942 -16.402 1.00 92.38 310 LEU A O 1
ATOM 2494 N N . PHE A 1 311 ? 5.633 7.779 -16.857 1.00 89.56 311 PHE A N 1
ATOM 2495 C CA . PHE A 1 311 ? 7.082 7.769 -16.682 1.00 89.56 311 PHE A CA 1
ATOM 2496 C C . PHE A 1 311 ? 7.714 8.087 -18.039 1.00 89.56 311 PHE A C 1
ATOM 2498 O O . PHE A 1 311 ? 8.183 7.202 -18.743 1.00 89.56 311 PHE A O 1
ATOM 2505 N N . SER A 1 312 ? 7.626 9.350 -18.461 1.00 91.12 312 SER A N 1
ATOM 2506 C CA . SER A 1 312 ? 8.125 9.793 -19.765 1.00 91.12 312 SER A CA 1
ATOM 2507 C C . SER A 1 312 ? 8.518 11.265 -19.743 1.00 91.12 312 SER A C 1
ATOM 2509 O O . SER A 1 312 ? 7.680 12.122 -19.449 1.00 91.12 312 SER A O 1
ATOM 2511 N N . CYS A 1 313 ? 9.781 11.549 -20.077 1.00 90.19 313 CYS A N 1
ATOM 2512 C CA . CYS A 1 313 ? 10.419 12.860 -19.933 1.00 90.19 313 CYS A CA 1
ATOM 2513 C C . CYS A 1 313 ? 9.569 14.005 -20.491 1.00 90.19 313 CYS A C 1
ATOM 2515 O O . CYS A 1 313 ? 9.075 13.928 -21.616 1.00 90.19 313 CYS A O 1
ATOM 2517 N N . GLU A 1 314 ? 9.424 15.065 -19.693 1.00 91.38 314 GLU A N 1
ATOM 2518 C CA . GLU A 1 314 ? 8.779 16.332 -20.050 1.00 91.38 314 GLU A CA 1
ATOM 2519 C C . GLU A 1 314 ? 7.334 16.228 -20.574 1.00 91.38 314 GLU A C 1
ATOM 2521 O O . GLU A 1 314 ? 6.781 17.224 -21.033 1.00 91.38 314 GLU A O 1
ATOM 2526 N N . THR A 1 315 ? 6.673 15.070 -20.514 1.00 95.75 315 THR A N 1
ATOM 2527 C CA . THR A 1 315 ? 5.333 14.892 -21.106 1.00 95.75 315 THR A CA 1
ATOM 2528 C C . THR A 1 315 ? 4.243 15.726 -20.430 1.00 95.75 315 THR A C 1
ATOM 2530 O O . THR A 1 315 ? 3.180 15.921 -21.025 1.00 95.75 315 THR A O 1
ATOM 2533 N N . GLY A 1 316 ? 4.506 16.261 -19.233 1.00 93.69 316 GLY A N 1
ATOM 2534 C CA . GLY A 1 316 ? 3.692 17.246 -18.518 1.00 93.69 316 GLY A CA 1
ATOM 2535 C C . GLY A 1 316 ? 4.114 18.707 -18.741 1.00 93.69 316 GLY A C 1
ATOM 2536 O O . GLY A 1 316 ? 3.489 19.620 -18.208 1.00 93.69 316 GLY A O 1
ATOM 2537 N N . LYS A 1 317 ? 5.146 18.990 -19.537 1.00 93.12 317 LYS A N 1
ATOM 2538 C CA . LYS A 1 317 ? 5.680 20.350 -19.676 1.00 93.12 317 LYS A CA 1
ATOM 2539 C C . LYS A 1 317 ? 4.749 21.255 -20.491 1.00 93.12 317 LYS A C 1
ATOM 2541 O O . LYS A 1 317 ? 4.531 21.066 -21.689 1.00 93.12 317 LYS A O 1
ATOM 2546 N N . GLY A 1 318 ? 4.242 22.304 -19.842 1.00 87.62 318 GLY A N 1
ATOM 2547 C CA . GLY A 1 318 ? 3.432 23.356 -20.463 1.00 87.62 318 GLY A CA 1
ATOM 2548 C C . GLY A 1 318 ? 1.933 23.040 -20.597 1.00 87.62 318 GLY A C 1
ATOM 2549 O O . GLY A 1 318 ? 1.455 21.958 -20.285 1.00 87.62 318 GLY A O 1
ATOM 2550 N N . LYS A 1 319 ? 1.154 24.024 -21.068 1.00 78.81 319 LYS A N 1
ATOM 2551 C CA . LYS A 1 319 ? -0.327 23.965 -21.082 1.00 78.81 319 LYS A CA 1
ATOM 2552 C C . LYS A 1 319 ? -0.942 23.122 -22.211 1.00 78.81 319 LYS A C 1
ATOM 2554 O O . LYS A 1 319 ? -2.122 22.807 -22.152 1.00 78.81 319 LYS A O 1
ATOM 2559 N N . ASN A 1 320 ? -0.173 22.796 -23.250 1.00 85.88 320 ASN A N 1
ATOM 2560 C CA . ASN A 1 320 ? -0.598 21.952 -24.379 1.00 85.88 320 ASN A CA 1
ATOM 2561 C C . ASN A 1 320 ? 0.262 20.680 -24.452 1.00 85.88 320 ASN A C 1
ATOM 2563 O O . ASN A 1 320 ? 0.695 20.261 -25.532 1.00 85.88 320 ASN A O 1
ATOM 2567 N N . SER A 1 321 ? 0.578 20.148 -23.273 1.00 94.00 321 SER A N 1
ATOM 2568 C CA . SER A 1 321 ? 1.461 19.009 -23.080 1.00 94.00 321 SER A CA 1
ATOM 2569 C C . SER A 1 321 ? 0.871 17.728 -23.676 1.00 94.00 321 SER A C 1
ATOM 2571 O O . SER A 1 321 ? -0.336 17.622 -23.928 1.00 94.00 321 SER A O 1
ATOM 2573 N N . PHE A 1 322 ? 1.730 16.737 -23.911 1.00 95.94 322 PHE A N 1
ATOM 2574 C CA . PHE A 1 322 ? 1.302 15.394 -24.296 1.00 95.94 322 PHE A CA 1
ATOM 2575 C C . PHE A 1 322 ? 0.299 14.825 -23.278 1.00 95.94 322 PHE A C 1
ATOM 2577 O O . PHE A 1 322 ? -0.753 14.319 -23.669 1.00 95.94 322 PHE A O 1
ATOM 2584 N N . ALA A 1 323 ? 0.566 15.016 -21.983 1.00 96.38 323 ALA A N 1
ATOM 2585 C CA . ALA A 1 323 ? -0.302 14.589 -20.893 1.00 96.38 323 ALA A CA 1
ATOM 2586 C C . ALA A 1 323 ? -1.700 15.224 -20.942 1.00 96.38 323 ALA A C 1
ATOM 2588 O O . ALA A 1 323 ? -2.690 14.514 -20.790 1.00 96.38 323 ALA A O 1
ATOM 2589 N N . GLN A 1 324 ? -1.816 16.527 -21.233 1.00 96.56 324 GLN A N 1
ATOM 2590 C CA . GLN A 1 324 ? -3.126 17.183 -21.349 1.00 96.56 324 GLN A CA 1
ATOM 2591 C C . GLN A 1 324 ? -3.950 16.631 -22.521 1.00 96.56 324 GLN A C 1
ATOM 2593 O O . GLN A 1 324 ? -5.164 16.457 -22.410 1.00 96.56 324 GLN A O 1
ATOM 2598 N N . LYS A 1 325 ? -3.300 16.339 -23.654 1.00 96.50 325 LYS A N 1
ATOM 2599 C CA . LYS A 1 325 ? -3.969 15.728 -24.813 1.00 96.50 325 LYS A CA 1
ATOM 2600 C C . LYS A 1 325 ? -4.424 14.307 -24.501 1.00 96.50 325 LYS A C 1
ATOM 2602 O O . LYS A 1 325 ? -5.525 13.937 -24.892 1.00 96.50 325 LYS A O 1
ATOM 2607 N N . LEU A 1 326 ? -3.599 13.541 -23.788 1.00 96.94 326 LEU A N 1
ATOM 2608 C CA . LEU A 1 326 ? -3.940 12.188 -23.367 1.00 96.94 326 LEU A CA 1
ATOM 2609 C C . LEU A 1 326 ? -5.092 12.190 -22.354 1.00 96.94 326 LEU A C 1
ATOM 2611 O O . LEU A 1 326 ? -6.001 11.382 -22.495 1.00 96.94 326 LEU A O 1
ATOM 2615 N N . ALA A 1 327 ? -5.104 13.130 -21.403 1.00 96.50 327 ALA A N 1
ATOM 2616 C CA . ALA A 1 327 ? -6.197 13.295 -20.444 1.00 96.50 327 ALA A CA 1
ATOM 2617 C C . ALA A 1 327 ? -7.529 13.558 -21.155 1.00 96.50 327 ALA A C 1
ATOM 2619 O O . ALA A 1 327 ? -8.532 12.918 -20.855 1.00 96.50 327 ALA A O 1
ATOM 2620 N N . ASN A 1 328 ? -7.521 14.441 -22.157 1.00 95.88 328 ASN A N 1
ATOM 2621 C CA . ASN A 1 328 ? -8.702 14.726 -22.971 1.00 95.88 328 ASN A CA 1
ATOM 2622 C C . ASN A 1 328 ? -9.142 13.522 -23.816 1.00 95.88 328 ASN A C 1
ATOM 2624 O O . ASN A 1 328 ? -10.336 13.311 -23.987 1.00 95.88 328 ASN A O 1
ATOM 2628 N N . GLU A 1 329 ? -8.198 12.751 -24.363 1.00 96.44 329 GLU A N 1
ATOM 2629 C CA . GLU A 1 329 ? -8.518 11.566 -25.165 1.00 96.44 329 GLU A CA 1
ATOM 2630 C C . GLU A 1 329 ? -9.085 10.436 -24.304 1.00 96.44 329 GLU A C 1
ATOM 2632 O O . GLU A 1 329 ? -10.002 9.761 -24.760 1.00 96.44 329 GLU A O 1
ATOM 2637 N N . LEU A 1 330 ? -8.554 10.215 -23.096 1.00 95.56 330 LEU A N 1
ATOM 2638 C CA . LEU A 1 330 ? -8.982 9.152 -22.179 1.00 95.56 330 LEU A CA 1
ATOM 2639 C C . LEU A 1 330 ? -10.226 9.501 -21.356 1.00 95.56 330 LEU A C 1
ATOM 2641 O O . LEU A 1 330 ? -10.858 8.582 -20.847 1.00 95.56 330 LEU A O 1
ATOM 2645 N N . ASP A 1 331 ? -10.548 10.790 -21.226 1.00 95.44 331 ASP A N 1
ATOM 2646 C CA . ASP A 1 331 ? -11.473 11.320 -20.214 1.00 95.44 331 ASP A CA 1
ATOM 2647 C C . ASP A 1 331 ? -11.097 10.875 -18.785 1.00 95.44 331 ASP A C 1
ATOM 2649 O O . ASP A 1 331 ? -11.924 10.495 -17.959 1.00 95.44 331 ASP A O 1
ATOM 2653 N N . ALA A 1 332 ? -9.796 10.902 -18.488 1.00 94.31 332 ALA A N 1
ATOM 2654 C CA . ALA A 1 332 ? -9.239 10.523 -17.194 1.00 94.31 332 ALA A CA 1
ATOM 2655 C C . ALA A 1 332 ? -8.121 11.479 -16.768 1.00 94.31 332 ALA A C 1
ATOM 2657 O O . ALA A 1 332 ? -7.537 12.195 -17.584 1.00 94.31 332 ALA A O 1
ATOM 2658 N N . THR A 1 333 ? -7.807 11.494 -15.471 1.00 94.62 333 THR A N 1
ATOM 2659 C CA . THR A 1 333 ? -6.667 12.275 -14.969 1.00 94.62 333 THR A CA 1
ATOM 2660 C C . THR A 1 333 ? -5.365 11.661 -15.472 1.00 94.62 333 THR A C 1
ATOM 2662 O O . THR A 1 333 ? -5.164 10.461 -15.322 1.00 94.62 333 THR A O 1
ATOM 2665 N N . VAL A 1 334 ? -4.458 12.476 -16.008 1.00 95.25 334 VAL A N 1
ATOM 2666 C CA . VAL A 1 334 ? -3.095 12.055 -16.360 1.00 95.25 334 VAL A CA 1
ATOM 2667 C C . VAL A 1 334 ? -2.097 12.764 -15.451 1.00 95.25 334 VAL A C 1
ATOM 2669 O O . VAL A 1 334 ? -2.211 13.963 -15.219 1.00 95.25 334 VAL A O 1
ATOM 2672 N N . ILE A 1 335 ? -1.127 12.030 -14.923 1.00 91.94 335 ILE A N 1
ATOM 2673 C CA . ILE A 1 335 ? -0.050 12.506 -14.058 1.00 91.94 335 ILE A CA 1
ATOM 2674 C C . ILE A 1 335 ? 1.253 12.371 -14.844 1.00 91.94 335 ILE A C 1
ATOM 2676 O O . ILE A 1 335 ? 1.563 11.279 -15.311 1.00 91.94 335 ILE A O 1
ATOM 2680 N N . ALA A 1 336 ? 2.002 13.455 -15.038 1.00 93.81 336 ALA A N 1
ATOM 2681 C CA . ALA A 1 336 ? 3.186 13.440 -15.904 1.00 93.81 336 ALA A CA 1
ATOM 2682 C C . ALA A 1 336 ? 4.261 14.443 -15.453 1.00 93.81 336 ALA A C 1
ATOM 2684 O O . ALA A 1 336 ? 3.901 15.486 -14.902 1.00 93.81 336 ALA A O 1
ATOM 2685 N N . PRO A 1 337 ? 5.557 14.158 -15.683 1.00 91.44 337 PRO A N 1
ATOM 2686 C CA . PRO A 1 337 ? 6.654 15.008 -15.232 1.00 91.44 337 PRO A CA 1
ATOM 2687 C C . PRO A 1 337 ? 6.762 16.281 -16.084 1.00 91.44 337 PRO A C 1
ATOM 2689 O O . PRO A 1 337 ? 6.589 16.235 -17.307 1.00 91.44 337 PRO A O 1
ATOM 2692 N N . ASP A 1 338 ? 7.062 17.420 -15.458 1.00 92.44 338 ASP A N 1
ATOM 2693 C CA . ASP A 1 338 ? 7.370 18.675 -16.169 1.00 92.44 338 ASP A CA 1
ATOM 2694 C C . ASP A 1 338 ? 8.821 18.783 -16.653 1.00 92.44 338 ASP A C 1
ATOM 2696 O O . ASP A 1 338 ? 9.104 19.596 -17.533 1.00 92.44 338 ASP A O 1
ATOM 2700 N N . GLU A 1 339 ? 9.710 17.943 -16.132 1.00 92.75 339 GLU A N 1
ATOM 2701 C CA . GLU A 1 339 ? 11.118 17.854 -16.519 1.00 92.75 339 GLU A CA 1
ATOM 2702 C C . GLU A 1 339 ? 11.531 16.414 -16.875 1.00 92.75 339 GLU A C 1
ATOM 2704 O O . GLU A 1 339 ? 10.700 15.516 -17.063 1.00 92.75 339 GLU A O 1
ATOM 2709 N N . ILE A 1 340 ? 12.835 16.194 -17.048 1.00 88.31 340 ILE A N 1
ATOM 2710 C CA . ILE A 1 340 ? 13.407 14.883 -17.360 1.00 88.31 340 ILE A CA 1
ATOM 2711 C C . ILE A 1 340 ? 13.216 13.957 -16.159 1.00 88.31 340 ILE A C 1
ATOM 2713 O O . ILE A 1 340 ? 13.594 14.289 -15.035 1.00 88.31 340 ILE A O 1
ATOM 2717 N N . ILE A 1 341 ? 12.655 12.774 -16.417 1.00 87.12 341 ILE A N 1
ATOM 2718 C CA . ILE A 1 341 ? 12.597 11.698 -15.434 1.00 87.12 341 ILE A CA 1
ATOM 2719 C C . ILE A 1 341 ? 13.842 10.825 -15.581 1.00 87.12 341 ILE A C 1
ATOM 2721 O O . ILE A 1 341 ? 14.064 10.172 -16.600 1.00 87.12 341 ILE A O 1
ATOM 2725 N N . TRP A 1 342 ? 14.675 10.838 -14.553 1.00 84.69 342 TRP A N 1
ATOM 2726 C CA . TRP A 1 342 ? 15.861 10.004 -14.454 1.00 84.69 342 TRP A CA 1
ATOM 2727 C C . TRP A 1 342 ? 15.474 8.741 -13.719 1.00 84.69 342 TRP A C 1
ATOM 2729 O O . TRP A 1 342 ? 15.033 8.836 -12.582 1.00 84.69 342 TRP A O 1
ATOM 2739 N N . ILE A 1 343 ? 15.619 7.581 -14.356 1.00 80.75 343 ILE A N 1
ATOM 2740 C CA . ILE A 1 343 ? 15.359 6.283 -13.733 1.00 80.75 343 ILE A CA 1
ATOM 2741 C C . ILE A 1 343 ? 16.682 5.527 -13.693 1.00 80.75 343 ILE A C 1
ATOM 2743 O O . ILE A 1 343 ? 17.277 5.235 -14.734 1.00 80.75 343 ILE A O 1
ATOM 2747 N N . TRP A 1 344 ? 17.160 5.233 -12.490 1.00 79.44 344 TRP A N 1
ATOM 2748 C CA . TRP A 1 344 ? 18.394 4.485 -12.287 1.00 79.44 344 TRP A CA 1
ATOM 2749 C C . TRP A 1 344 ? 18.130 2.976 -12.340 1.00 79.44 344 TRP A C 1
ATOM 2751 O O . TRP A 1 344 ? 17.000 2.538 -12.118 1.00 79.44 344 TRP A O 1
ATOM 2761 N N . PRO A 1 345 ? 19.154 2.145 -12.623 1.00 70.19 345 PRO A N 1
ATOM 2762 C CA . PRO A 1 345 ? 18.990 0.691 -12.706 1.00 70.19 345 PRO A CA 1
ATOM 2763 C C . PRO A 1 345 ? 18.368 0.056 -11.458 1.00 70.19 345 PRO A C 1
ATOM 2765 O O . PRO A 1 345 ? 17.773 -1.017 -11.549 1.00 70.19 345 PRO A O 1
ATOM 2768 N N . ASP A 1 346 ? 18.497 0.722 -10.310 1.00 60.88 346 ASP A N 1
ATOM 2769 C CA . ASP A 1 346 ? 17.979 0.275 -9.027 1.00 60.88 346 ASP A CA 1
ATOM 2770 C C . ASP A 1 346 ? 16.507 0.617 -8.759 1.00 60.88 346 ASP A C 1
ATOM 2772 O O . ASP A 1 346 ? 15.980 0.267 -7.697 1.00 60.88 346 ASP A O 1
ATOM 2776 N N . GLY A 1 347 ? 15.856 1.265 -9.730 1.00 65.12 347 GLY A N 1
ATOM 2777 C CA . GLY A 1 347 ? 14.454 1.652 -9.674 1.00 65.12 347 GLY A CA 1
ATOM 2778 C C . GLY A 1 347 ? 14.185 2.956 -8.934 1.00 65.12 347 GLY A C 1
ATOM 2779 O O . GLY A 1 347 ? 13.033 3.392 -8.873 1.00 65.12 347 GLY A O 1
ATOM 2780 N N . ASN A 1 348 ? 15.221 3.602 -8.389 1.00 73.44 348 ASN A N 1
ATOM 2781 C CA . ASN A 1 348 ? 15.083 4.977 -7.943 1.00 73.44 348 ASN A CA 1
ATOM 2782 C C . ASN A 1 348 ? 14.832 5.867 -9.156 1.00 73.44 348 ASN A C 1
ATOM 2784 O O . ASN A 1 348 ? 15.358 5.623 -10.249 1.00 73.44 348 ASN A O 1
ATOM 2788 N N . TYR A 1 349 ? 14.051 6.920 -8.955 1.00 82.31 349 TYR A N 1
ATOM 2789 C CA . TYR A 1 349 ? 13.876 7.937 -9.971 1.00 82.31 349 TYR A CA 1
ATOM 2790 C C . TYR A 1 349 ? 13.790 9.330 -9.366 1.00 82.31 349 TYR A C 1
ATOM 2792 O O . TYR A 1 349 ? 13.485 9.501 -8.187 1.00 82.31 349 TYR A O 1
ATOM 2800 N N . ALA A 1 350 ? 14.072 10.329 -10.192 1.00 83.31 350 ALA A N 1
ATOM 2801 C CA . ALA A 1 350 ? 13.915 11.728 -9.839 1.00 83.31 350 ALA A CA 1
ATOM 2802 C C . ALA A 1 350 ? 13.538 12.545 -11.071 1.00 83.31 350 ALA A C 1
ATOM 2804 O O . ALA A 1 350 ? 13.947 12.227 -12.189 1.00 83.31 350 ALA A O 1
ATOM 2805 N N . ILE A 1 351 ? 12.781 13.615 -10.852 1.00 86.38 351 ILE A N 1
ATOM 2806 C CA . ILE A 1 351 ? 12.417 14.563 -11.898 1.00 86.38 351 ILE A CA 1
ATOM 2807 C C . ILE A 1 351 ? 13.302 15.788 -11.722 1.00 86.38 351 ILE A C 1
ATOM 2809 O O . ILE A 1 351 ? 13.227 16.479 -10.707 1.00 86.38 351 ILE A O 1
ATOM 2813 N N . MET A 1 352 ? 14.189 16.028 -12.680 1.00 89.94 352 MET A N 1
ATOM 2814 C CA . MET A 1 352 ? 15.076 17.185 -12.652 1.00 89.94 352 MET A CA 1
ATOM 2815 C C . MET A 1 352 ? 15.630 17.487 -14.035 1.00 89.94 352 MET A C 1
ATOM 2817 O O . MET A 1 352 ? 15.694 16.614 -14.899 1.00 89.94 352 MET A O 1
ATOM 2821 N N . GLY A 1 353 ? 16.073 18.723 -14.230 1.00 88.19 353 GLY A N 1
ATOM 2822 C CA . GLY A 1 353 ? 16.773 19.134 -15.435 1.00 88.19 353 GLY A CA 1
ATOM 2823 C C . GLY A 1 353 ? 18.070 18.349 -15.660 1.00 88.19 353 GLY A C 1
ATOM 2824 O O . GLY A 1 353 ? 18.480 17.487 -14.880 1.00 88.19 353 GLY A O 1
ATOM 2825 N N . GLN A 1 354 ? 18.745 18.670 -16.756 1.00 85.44 354 GLN A N 1
ATOM 2826 C CA . GLN A 1 354 ? 20.040 18.094 -17.108 1.00 85.44 354 GLN A CA 1
ATOM 2827 C C . GLN A 1 354 ? 21.121 19.170 -17.140 1.00 85.44 354 GLN A C 1
ATOM 2829 O O . GLN A 1 354 ? 20.875 20.308 -17.541 1.00 85.44 354 GLN A O 1
ATOM 2834 N N . THR A 1 355 ? 22.344 18.786 -16.795 1.00 86.56 355 THR A N 1
ATOM 2835 C CA . THR A 1 355 ? 23.548 19.594 -16.987 1.00 86.56 355 THR A CA 1
ATOM 2836 C C . THR A 1 355 ? 24.625 18.775 -17.689 1.00 86.56 355 THR A C 1
ATOM 2838 O O . THR A 1 355 ? 24.561 17.549 -17.753 1.00 86.56 355 THR A O 1
ATOM 2841 N N . ALA A 1 356 ? 25.617 19.447 -18.266 1.00 81.69 356 ALA A N 1
ATOM 2842 C CA . ALA A 1 356 ? 26.721 18.783 -18.942 1.00 81.69 356 ALA A CA 1
ATOM 2843 C C . ALA A 1 356 ? 27.906 18.634 -17.986 1.00 81.69 356 ALA A C 1
ATOM 2845 O O . ALA A 1 356 ? 28.451 19.624 -17.489 1.00 81.69 356 ALA A O 1
ATOM 2846 N N . ARG A 1 357 ? 28.355 17.397 -17.777 1.00 78.12 357 ARG A N 1
ATOM 2847 C CA . ARG A 1 357 ? 29.626 17.099 -17.121 1.00 78.12 357 ARG A CA 1
ATOM 2848 C C . ARG A 1 357 ? 30.686 16.843 -18.186 1.00 78.12 357 ARG A C 1
ATOM 2850 O O . ARG A 1 357 ? 30.500 16.023 -19.080 1.00 78.12 357 ARG A O 1
ATOM 2857 N N . ILE A 1 358 ? 31.811 17.546 -18.077 1.00 73.19 358 ILE A N 1
ATOM 2858 C CA . ILE A 1 358 ? 32.983 17.325 -18.928 1.00 73.19 358 ILE A CA 1
ATOM 2859 C C . ILE A 1 358 ? 34.028 16.592 -18.096 1.00 73.19 358 ILE A C 1
ATOM 2861 O O . ILE A 1 358 ? 34.510 17.125 -17.095 1.00 73.19 358 ILE A O 1
ATOM 2865 N N . THR A 1 359 ? 34.406 15.389 -18.521 1.00 62.19 359 THR A N 1
ATOM 2866 C CA . THR A 1 359 ? 35.515 14.651 -17.905 1.00 62.19 359 THR A CA 1
ATOM 2867 C C . THR A 1 359 ? 36.768 14.842 -18.752 1.00 62.19 359 THR A C 1
ATOM 2869 O O . THR A 1 359 ? 36.858 14.331 -19.867 1.00 62.19 359 THR A O 1
ATOM 2872 N N . ILE A 1 360 ? 37.741 15.600 -18.235 1.00 58.53 360 ILE A N 1
ATOM 2873 C CA . ILE A 1 360 ? 39.021 15.853 -18.911 1.00 58.53 360 ILE A CA 1
ATOM 2874 C C . ILE A 1 360 ? 40.088 14.916 -18.327 1.00 58.53 360 ILE A C 1
ATOM 2876 O O . ILE A 1 360 ? 40.578 15.148 -17.224 1.00 58.53 360 ILE A O 1
ATOM 2880 N N . GLY A 1 361 ? 40.454 13.867 -19.076 1.00 53.53 361 GLY A N 1
ATOM 2881 C CA . GLY A 1 361 ? 41.587 12.985 -18.760 1.00 53.53 361 GLY A CA 1
ATOM 2882 C C . GLY A 1 361 ? 41.538 11.623 -19.468 1.00 53.53 361 GLY A C 1
ATOM 2883 O O . GLY A 1 361 ? 40.699 10.792 -19.141 1.00 53.53 361 GLY A O 1
ATOM 2884 N N . GLY A 1 362 ? 42.459 11.382 -20.410 1.00 56.72 362 GLY A N 1
ATOM 2885 C CA . GLY A 1 362 ? 42.569 10.138 -21.193 1.00 56.72 362 GLY A CA 1
ATOM 2886 C C . GLY A 1 362 ? 42.923 10.393 -22.665 1.00 56.72 362 GLY A C 1
ATOM 2887 O O . GLY A 1 362 ? 42.889 11.538 -23.104 1.00 56.72 362 GLY A O 1
ATOM 2888 N N . LYS A 1 363 ? 43.286 9.341 -23.424 1.00 52.03 363 LYS A N 1
ATOM 2889 C CA . LYS A 1 363 ? 43.711 9.416 -24.848 1.00 52.03 363 LYS A CA 1
ATOM 2890 C C . LYS A 1 363 ? 42.646 9.968 -25.808 1.00 52.03 363 LYS A C 1
ATOM 2892 O O . LYS A 1 363 ? 42.991 10.304 -26.937 1.00 52.03 363 LYS A O 1
ATOM 2897 N N . ASP A 1 364 ? 41.410 10.102 -25.342 1.00 50.59 364 ASP A N 1
ATOM 2898 C CA . ASP A 1 364 ? 40.278 10.581 -26.119 1.00 50.59 364 ASP A CA 1
ATOM 2899 C C . ASP A 1 364 ? 39.829 11.936 -25.556 1.00 50.59 364 ASP A C 1
ATOM 2901 O O . ASP A 1 364 ? 39.514 12.070 -24.373 1.00 50.59 364 ASP A O 1
ATOM 2905 N N . ASN A 1 365 ? 39.884 12.963 -26.404 1.00 52.94 365 ASN A N 1
ATOM 2906 C CA . ASN A 1 365 ? 39.619 14.365 -26.088 1.00 52.94 365 ASN A CA 1
ATOM 2907 C C . ASN A 1 365 ? 38.240 14.577 -25.428 1.00 52.94 365 ASN A C 1
ATOM 2909 O O . ASN A 1 365 ? 37.279 14.821 -26.143 1.00 52.94 365 ASN A O 1
ATOM 2913 N N . GLY A 1 366 ? 38.166 14.536 -24.092 1.00 55.84 366 GLY A N 1
ATOM 2914 C CA . GLY A 1 366 ? 37.038 14.994 -23.267 1.00 55.84 366 GLY A CA 1
ATOM 2915 C C . GLY A 1 366 ? 35.687 14.320 -23.549 1.00 55.84 366 GLY A C 1
ATOM 2916 O O . GLY A 1 366 ? 35.043 14.590 -24.558 1.00 55.84 366 GLY A O 1
ATOM 2917 N N . VAL A 1 367 ? 35.188 13.505 -22.618 1.00 57.53 367 VAL A N 1
ATOM 2918 C CA . VAL A 1 367 ? 33.827 12.949 -22.732 1.00 57.53 367 VAL A CA 1
ATOM 2919 C C . VAL A 1 367 ? 32.824 13.966 -22.184 1.00 57.53 367 VAL A C 1
ATOM 2921 O O . VAL A 1 367 ? 32.943 14.396 -21.034 1.00 57.53 367 VAL A O 1
ATOM 2924 N N . PHE A 1 368 ? 31.859 14.352 -23.023 1.00 65.75 368 PHE A N 1
ATOM 2925 C CA . PHE A 1 368 ? 30.672 15.108 -22.626 1.00 65.75 368 PHE A CA 1
ATOM 2926 C C . PHE A 1 368 ? 29.577 14.126 -22.219 1.00 65.75 368 PHE A C 1
ATOM 2928 O O . PHE A 1 368 ? 29.143 13.313 -23.034 1.00 65.75 368 PHE A O 1
ATOM 2935 N N . GLU A 1 369 ? 29.122 14.220 -20.976 1.00 73.88 369 GLU A N 1
ATOM 2936 C CA . GLU A 1 369 ? 28.042 13.398 -20.440 1.00 73.88 369 GLU A CA 1
ATOM 2937 C C . GLU A 1 369 ? 26.921 14.306 -19.930 1.00 73.88 369 GLU A C 1
ATOM 2939 O O . GLU A 1 369 ? 27.174 15.267 -19.198 1.00 73.88 369 GLU A O 1
ATOM 2944 N N . LEU A 1 370 ? 25.684 14.024 -20.340 1.00 75.81 370 LEU A N 1
ATOM 2945 C CA . LEU A 1 370 ? 24.507 14.657 -19.752 1.00 75.81 370 LEU A CA 1
ATOM 2946 C C . LEU A 1 370 ? 24.205 13.954 -18.433 1.00 75.81 370 LEU A C 1
ATOM 2948 O O . LEU A 1 370 ? 24.026 12.739 -18.406 1.00 75.81 370 LEU A O 1
ATOM 2952 N N . VAL A 1 371 ? 24.165 14.724 -17.353 1.00 82.12 371 VAL A N 1
ATOM 2953 C CA . VAL A 1 371 ? 23.909 14.233 -16.000 1.00 82.12 371 VAL A CA 1
ATOM 2954 C C . VAL A 1 371 ? 22.730 14.991 -15.382 1.00 82.12 371 VAL A C 1
ATOM 2956 O O . VAL A 1 371 ? 22.466 16.127 -15.792 1.00 82.12 371 VAL A O 1
ATOM 2959 N N . PRO A 1 372 ? 22.028 14.400 -14.403 1.00 83.88 372 PRO A N 1
ATOM 2960 C CA . PRO A 1 372 ? 20.971 15.091 -13.673 1.00 83.88 372 PRO A CA 1
ATOM 2961 C C . PRO A 1 372 ? 21.480 16.389 -13.018 1.00 83.88 372 PRO A C 1
ATOM 2963 O O . PRO A 1 372 ? 22.594 16.427 -12.488 1.00 83.88 372 PRO A O 1
ATOM 2966 N N . ASP A 1 373 ? 20.677 17.454 -13.060 1.00 87.56 373 ASP A N 1
ATOM 2967 C CA . ASP A 1 373 ? 20.963 18.740 -12.413 1.00 87.56 373 ASP A CA 1
ATOM 2968 C C . ASP A 1 373 ? 20.046 18.962 -11.205 1.00 87.56 373 ASP A C 1
ATOM 2970 O O . ASP A 1 373 ? 18.936 19.480 -11.331 1.00 87.56 373 ASP A O 1
ATOM 2974 N N . GLU A 1 374 ? 20.543 18.637 -10.011 1.00 84.69 374 GLU A N 1
ATOM 2975 C CA . GLU A 1 374 ? 19.817 18.809 -8.742 1.00 84.69 374 GLU A CA 1
ATOM 2976 C C . GLU A 1 374 ? 19.391 20.264 -8.465 1.00 84.69 374 GLU A C 1
ATOM 2978 O O . GLU A 1 374 ? 18.525 20.512 -7.626 1.00 84.69 374 GLU A O 1
ATOM 2983 N N . LYS A 1 375 ? 19.976 21.253 -9.157 1.00 88.19 375 LYS A N 1
ATOM 2984 C CA . LYS A 1 375 ? 19.601 22.671 -9.012 1.00 88.19 375 LYS A CA 1
ATOM 2985 C C . LYS A 1 375 ? 18.359 23.051 -9.813 1.00 88.19 375 LYS A C 1
ATOM 2987 O O . LYS A 1 375 ? 17.858 24.162 -9.643 1.00 88.19 375 LYS A O 1
ATOM 2992 N N . GLN A 1 376 ? 17.878 22.162 -10.676 1.00 86.50 376 GLN A N 1
ATOM 2993 C CA . GLN A 1 376 ? 16.667 22.333 -11.472 1.00 86.50 376 GLN A CA 1
ATOM 2994 C C . GLN A 1 376 ? 15.688 21.197 -11.153 1.00 86.50 376 GLN A C 1
ATOM 2996 O O . GLN A 1 376 ? 15.482 20.324 -11.995 1.00 86.50 376 GLN A O 1
ATOM 3001 N N . PRO A 1 377 ? 15.116 21.156 -9.936 1.00 89.88 377 PRO A N 1
ATOM 3002 C CA . PRO A 1 377 ? 14.139 20.133 -9.591 1.00 89.88 377 PRO A CA 1
ATOM 3003 C C . PRO A 1 377 ? 12.872 20.304 -10.436 1.00 89.88 377 PRO A C 1
ATOM 3005 O O . PRO A 1 377 ? 12.451 21.431 -10.704 1.00 89.88 377 PRO A O 1
ATOM 3008 N N . GLY A 1 378 ? 12.267 19.187 -10.824 1.00 88.38 378 GLY A N 1
ATOM 3009 C CA . GLY A 1 378 ? 10.928 19.137 -11.403 1.00 88.38 378 GLY A CA 1
ATOM 3010 C C . GLY A 1 378 ? 10.002 18.255 -10.573 1.00 88.38 378 GLY A C 1
ATOM 3011 O O . GLY A 1 378 ? 10.389 17.740 -9.523 1.00 88.38 378 GLY A O 1
ATOM 3012 N N . ASP A 1 379 ? 8.770 18.095 -11.041 1.00 87.75 379 ASP A N 1
ATOM 3013 C CA . ASP A 1 379 ? 7.726 17.356 -10.334 1.00 87.75 379 ASP A CA 1
ATOM 3014 C C . ASP A 1 379 ? 6.708 16.727 -11.302 1.00 87.75 379 ASP A C 1
ATOM 3016 O O . ASP A 1 379 ? 6.648 17.034 -12.498 1.00 87.75 379 ASP A O 1
ATOM 3020 N N . PHE A 1 380 ? 5.879 15.831 -10.775 1.00 88.25 380 PHE A N 1
ATOM 3021 C CA . PHE A 1 380 ? 4.696 15.333 -11.456 1.00 88.25 380 PHE A CA 1
ATOM 3022 C C . PHE A 1 380 ? 3.545 16.336 -11.352 1.00 88.25 380 PHE A C 1
ATOM 3024 O O . PHE A 1 380 ? 3.142 16.752 -10.268 1.00 88.25 380 PHE A O 1
ATOM 3031 N N . HIS A 1 381 ? 2.912 16.633 -12.485 1.00 91.00 381 HIS A N 1
ATOM 3032 C CA . HIS A 1 381 ? 1.717 17.475 -12.548 1.00 91.00 381 HIS A CA 1
ATOM 3033 C C . HIS A 1 381 ? 0.486 16.668 -12.923 1.00 91.00 381 HIS A C 1
ATOM 3035 O O . HIS A 1 381 ? 0.563 15.722 -13.706 1.00 91.00 381 HIS A O 1
ATOM 3041 N N . LYS A 1 382 ? -0.667 17.069 -12.378 1.00 93.19 382 LYS A N 1
ATOM 3042 C CA . LYS A 1 382 ? -1.970 16.474 -12.690 1.00 93.19 382 LYS A CA 1
ATOM 3043 C C . LYS A 1 382 ? -2.662 17.258 -13.802 1.00 93.19 382 LYS A C 1
ATOM 3045 O O . LYS A 1 382 ? -2.841 18.469 -13.692 1.00 93.19 382 LYS A O 1
ATOM 3050 N N . PHE A 1 383 ? -3.118 16.544 -14.820 1.00 94.50 383 PHE A N 1
ATOM 3051 C CA . PHE A 1 383 ? -3.860 17.055 -15.965 1.00 94.50 383 PHE A CA 1
ATOM 3052 C C . PHE A 1 383 ? -5.243 16.420 -15.964 1.00 94.50 383 PHE A C 1
ATOM 3054 O O . PHE A 1 383 ? -5.370 15.198 -16.042 1.00 94.50 383 PHE A O 1
ATOM 3061 N N . THR A 1 384 ? -6.281 17.241 -15.853 1.00 94.44 384 THR A N 1
ATOM 3062 C CA . THR A 1 384 ? -7.672 16.786 -15.912 1.00 94.44 384 THR A CA 1
ATOM 3063 C C . THR A 1 384 ? -8.263 17.055 -17.298 1.00 94.44 384 THR A C 1
ATOM 3065 O O . THR A 1 384 ? -7.823 17.992 -17.975 1.00 94.44 384 THR A O 1
ATOM 3068 N N . PRO A 1 385 ? -9.254 16.264 -17.747 1.00 92.44 385 PRO A N 1
ATOM 3069 C CA . PRO A 1 385 ? -9.900 16.478 -19.036 1.00 92.44 385 PRO A CA 1
ATOM 3070 C C . PRO A 1 385 ? -10.533 17.873 -19.122 1.00 92.44 385 PRO A C 1
ATOM 3072 O O . PRO A 1 385 ? -11.380 18.251 -18.311 1.00 92.44 385 PRO A O 1
ATOM 3075 N N . THR A 1 386 ? -10.144 18.660 -20.120 1.00 82.62 386 THR A N 1
ATOM 3076 C CA . THR A 1 386 ? -10.735 19.972 -20.401 1.00 82.62 386 THR A CA 1
ATOM 3077 C C . THR A 1 386 ? -11.872 19.793 -21.404 1.00 82.62 386 THR A C 1
ATOM 3079 O O . THR A 1 386 ? -11.692 20.070 -22.590 1.00 82.62 386 THR A O 1
ATOM 3082 N N . GLY A 1 387 ? -13.025 19.272 -20.966 1.00 64.75 387 GLY A N 1
ATOM 3083 C CA . GLY A 1 387 ? -14.138 19.060 -21.900 1.00 64.75 387 GLY A CA 1
ATOM 3084 C C . GLY A 1 387 ? -15.374 18.273 -21.460 1.00 64.75 387 GLY A C 1
ATOM 3085 O O . GLY A 1 387 ? -16.240 18.097 -22.311 1.00 64.75 387 GLY A O 1
ATOM 3086 N N . SER A 1 388 ? -15.525 17.834 -20.206 1.00 42.38 388 SER A N 1
ATOM 3087 C CA . SER A 1 388 ? -16.756 17.150 -19.781 1.00 42.38 388 SER A CA 1
ATOM 3088 C C . SER A 1 388 ? -17.856 18.143 -19.367 1.00 42.38 388 SER A C 1
ATOM 3090 O O . SER A 1 388 ? -17.858 18.727 -18.281 1.00 42.38 388 SER A O 1
ATOM 3092 N N . LYS A 1 389 ? -18.808 18.348 -20.280 1.00 37.41 389 LYS A N 1
ATOM 3093 C CA . LYS A 1 389 ? -20.206 18.646 -19.962 1.00 37.41 389 LYS A CA 1
ATOM 3094 C C . LYS A 1 389 ? -21.091 17.618 -20.634 1.00 37.41 389 LYS A C 1
ATOM 3096 O O . LYS A 1 389 ? -20.834 17.353 -21.829 1.00 37.41 389 LYS A O 1
#

pLDDT: mean 84.13, std 12.26, range [37.41, 98.0]

Nearest PDB structures (foldseek):
  8qjd-assembly1_A  TM=7.031E-01  e=2.703E-12  Salmonella bongori N268-08
  8qjc-assembly1_A  TM=6.952E-01  e=1.752E-11  Salmonella bongori N268-08
  8qjd-assembly2_B  TM=5.309E-01  e=1.904E-12  Salmonella bongori N268-08
  6ske-assembly2_C  TM=4.939E-01  e=2.771E-06  Gallus gallus
  6fay-assembly1_A  TM=3.921E-01  e=6.654E-06  Mus musculus

Solvent-accessible surface area (backbone atoms only — not comparable to full-atom values): 21196 Å² total; per-residue (Å²): 84,68,47,82,40,68,47,99,84,69,52,77,42,68,44,97,57,70,52,61,75,48,79,38,67,59,89,88,41,78,31,33,46,31,47,88,59,38,35,39,36,48,41,52,42,88,84,49,61,31,58,40,37,40,41,35,31,43,43,73,40,53,58,58,39,66,68,70,50,54,42,54,48,52,26,63,78,68,70,46,89,73,55,69,70,57,40,52,51,35,55,50,49,47,54,22,52,76,70,74,52,74,51,71,68,58,51,51,53,30,50,76,73,74,46,52,72,68,64,55,52,72,61,49,67,78,81,49,77,52,67,67,52,58,28,38,45,41,53,51,99,70,26,30,62,36,32,30,29,35,91,88,69,46,74,38,26,38,47,41,65,53,69,59,54,40,75,78,46,74,51,48,82,68,76,60,83,80,46,65,36,47,32,43,25,30,56,36,82,89,80,72,31,27,43,15,85,74,36,44,31,34,43,94,76,52,23,35,82,48,68,36,92,64,39,68,61,55,34,92,56,39,35,68,42,63,93,49,48,77,68,29,56,54,43,52,49,62,42,44,68,39,64,22,42,23,88,87,38,72,45,36,55,3,52,58,22,52,63,65,72,76,90,51,52,35,36,35,26,54,41,33,37,73,44,36,24,41,20,67,86,43,79,82,34,78,44,49,62,66,56,50,47,48,54,47,67,68,33,89,87,52,54,92,59,52,33,33,31,42,54,24,22,15,17,31,31,67,94,79,7,36,30,42,54,38,5,50,73,59,59,17,38,20,34,14,23,46,22,39,62,47,50,40,66,57,12,53,68,50,39,21,36,73,39,80,46,75,49,82,80,68,99,59,88,50,52,79,41,84,38,82,24,86,91,39,70,42,48,75,43,83,26,64,44,87,75,90,124

Foldseek 3Di:
DFDFDQDPVRDTDTHPDDWDWDWDDDQLATQWIDTQFKIWGWDADPLALQTWKIKIFTVVLVVLLDDDQLQRLCCVVVVDDDDPVVVVLSNVLRVCLVVVHGDPVNQVVCVVVVHHSVRSNVSDDDRRDGDIWMWTFDADPQSFGQFTAGPVRDTQKGFDADLLFDTPDIDGPPPDDDQDTGRQWGQDPVVRWTDRAQFTHDSVVSWTPDFQPLHCQLPPDRTHDPPRSVLAGDNRSGFQNAEQDAPPDQQSLLSSGARGDDRFREHEAEDAQAFTARPPPHPPHTDDLLNVLVVQVPRPPDDQQTEYEYNYAQQVADDNGVQQSNQQVRQYKYKYKNGGWDGHSSNDIFGAHWDWDWDCDDPDGIDTDIDGDPVGGIGIDIHHHPDDD